Protein AF-0000000075744222 (afdb_homodimer)

Radius of gyration: 25.76 Å; Cα contacts (8 Å, |Δi|>4): 1006; chains: 2; bounding box: 39×102×55 Å

Secondary structure (DSSP, 8-state):
-----------HHHHHHHTSHHHHHHHHHHHHHHH-S---SEEEES-TT-HHHHHHHHHH-----EEEES-HHHHHHHHHTT-EEEE-BTTB-SS-TT-EEEEEEES-GGGSS-HHHHHHHHHHHEEEEEEEEEEEE-TTSHHHHHHHHHHHHSSS-SHHHHHHS-SSPPPHHHHTT-----HHHHHHHHHHTTPEEEEEEEE--S-GGGGGGS----EE-SSS-SEEEEEEE--/-----------HHHHHHHTSHHHHHHHHHHHHHHH-S---SEEEES-TT-HHHHHHHHHH-----EEEES-HHHHHHHHHTT-EEEE-BTTB-SS-TT-EEEEEEES-GGGSS-HHHHHHHHHHHEEEEEEEEEEEE-TTSHHHHHHHHHHHHSSS-SHHHHHHS-SSPPPHHHHTT-----HHHHHHHHHHTTPEEEEEEEE--S-GGGGGGS----EE-SSS-SEEEEEEE--

Sequence (470 aa):
MNNMNPTFQASKYDSWFLSNVNILESEVLLIKHMLEPNPGKVLSIGCGSGLFEYILRTRYGLIIQDCVEPSEDMAKVAEYRGLNVRIGSAEELPFNDGVFDTVLLNGVLDYVNDDAKAIKEAYRVLKPGGHVVVADVIAEGAYGILYKLAEVLGDWSNPYISRIKPPNPYPIEYVKQAKWHTVDELMNLVKGAGFIIVKTMQTLTRHPKYSNNEVEYPIDGYDKGDYVAIKGWKPMNNMNPTFQASKYDSWFLSNVNILESEVLLIKHMLEPNPGKVLSIGCGSGLFEYILRTRYGLIIQDCVEPSEDMAKVAEYRGLNVRIGSAEELPFNDGVFDTVLLNGVLDYVNDDAKAIKEAYRVLKPGGHVVVADVIAEGAYGILYKLAEVLGDWSNPYISRIKPPNPYPIEYVKQAKWHTVDELMNLVKGAGFIIVKTMQTLTRHPKYSNNEVEYPIDGYDKGDYVAIKGWKP

Organism: Caldivirga maquilingensis (strain ATCC 700844 / DSM 13496 / JCM 10307 / IC-167) (NCBI:txid397948)

Nearest PDB structures (foldseek):
  1vlm-assembly2_B  TM=9.609E-01  e=2.488E-22  Thermotoga maritima MSB8
  1vlm-assembly1_A  TM=9.462E-01  e=1.037E-22  Thermotoga maritima MSB8
  2gs9-assembly1_B  TM=7.649E-01  e=1.379E-13  Thermus thermophilus HB8
  8x8j-assembly1_A  TM=5.837E-01  e=2.834E-10  Acinetobacter baumannii
  8x8i-assembly1_A  TM=5.993E-01  e=1.870E-08  Acinetobacter baumannii

Solvent-accessible surface area (backbone atoms only — not comparable to full-atom values): 24052 Å² total; per-residue (Å²): 134,89,79,78,73,78,82,75,71,63,48,74,62,52,50,48,36,68,72,26,51,25,43,45,48,16,53,48,45,37,52,49,60,73,42,54,92,72,44,64,50,31,35,30,37,46,44,49,52,25,60,66,49,39,46,36,31,75,75,65,68,44,71,54,47,38,30,31,22,65,49,68,72,31,34,53,47,14,38,74,61,64,33,50,65,42,79,32,48,61,60,54,60,96,63,60,72,45,72,24,36,21,37,35,32,61,66,31,64,40,67,51,93,48,50,62,47,22,46,35,38,51,51,47,28,30,23,77,70,13,36,38,38,42,29,36,60,22,28,46,20,42,53,32,36,45,42,51,39,28,53,76,68,68,42,74,72,48,74,70,48,57,75,31,52,33,94,71,61,76,60,62,74,59,50,68,59,43,70,44,48,38,66,67,55,51,50,47,42,46,45,70,50,60,30,45,79,76,48,49,31,15,24,54,46,35,23,54,52,47,29,55,76,50,69,40,76,53,42,82,40,64,54,42,23,23,37,32,35,40,33,27,35,31,113,136,89,80,77,75,78,82,76,70,63,48,74,63,52,50,48,37,70,72,27,52,25,43,45,49,16,55,47,45,38,53,50,60,72,41,53,93,74,43,66,51,32,35,31,38,45,45,49,52,25,60,67,49,39,47,35,31,75,75,67,68,44,72,53,48,38,29,32,23,66,48,66,72,31,32,54,46,14,38,73,61,64,34,50,64,42,80,32,48,61,61,55,60,94,64,59,71,45,73,23,37,22,37,36,30,61,66,31,66,39,68,51,93,47,50,61,47,22,46,35,38,50,50,46,29,30,23,78,70,12,35,39,39,42,29,36,58,22,28,45,21,40,55,32,36,44,42,51,40,28,52,77,69,68,43,73,72,48,73,68,47,58,75,32,51,32,93,70,61,77,61,62,73,59,51,69,59,44,70,46,47,38,68,66,56,51,50,48,41,47,43,70,49,60,29,45,78,76,48,50,30,15,24,54,45,38,22,54,53,46,31,54,77,49,69,40,75,53,43,83,41,64,53,44,23,22,36,32,36,41,31,26,34,32,114

InterPro domains:
  IPR013216 Methyltransferase type 11 [PF08241] (43-134)
  IPR029063 S-adenosyl-L-methionine-dependent methyltransferase superfamily [G3DSA:3.40.50.150] (8-234)
  IPR029063 S-adenosyl-L-methionine-dependent methyltransferase superfamily [SSF53335] (29-209)
  IPR050508 Methyltransferase Superfamily [PTHR42912] (25-207)

Foldseek 3Di:
DPPDDPPCPPDLVNVLCVVQVQLLQQLLLVVLVQCPDDQFAEEEEACFLVVSQLCCCPPPNHHHAEYEHQDPSSQVNNVVSRHDYDHDHLLDDPAAFAQGQEYEYAAHLQQHPDSLSSLLSVLRNHHAFHKYKYKHFACPALLNVLLVVQVVVVHCPPPVSVVQAAPRHRDNVVSNRTPHHHPVRVVCSNVVSAWDWDFKKADQLDHNNCSSVHHDRIDGDDDRHRMMMIMTHHD/DPPDDPPPPPDLVNVLCVVQVQLLQQLLLVVLVQCPDDQFAEEEEACFLVVSQLCCCPVPNHHHAEYEHQDPSSQVNNVVSRHDYDHDHLLDDPAAFAQGQEYEYAAHLQQHPDSLSSLLSVLRNHHAFHKYKYKHFACPALLNVLLVVCVVVVHCPPPVSVVQAAPRHRDNVVSNRTPHHHPVRVVCSNVVSPWDWDFKKADQLDHNNCSSVHHDRIDGDDDRHRMMMIMTHHD

pLDDT: mean 94.53, std 12.6, range [26.33, 98.94]

Structure (mmCIF, N/CA/C/O backbone):
data_AF-0000000075744222-model_v1
#
loop_
_entity.id
_entity.type
_entity.pdbx_description
1 polymer 'Methyltransferase type 11'
#
loop_
_atom_site.group_PDB
_atom_site.id
_atom_site.type_symbol
_atom_site.label_atom_id
_atom_site.label_alt_id
_atom_site.label_comp_id
_atom_site.label_asym_id
_atom_site.label_entity_id
_atom_site.label_seq_id
_atom_site.pdbx_PDB_ins_code
_atom_site.Cartn_x
_atom_site.Cartn_y
_atom_site.Cartn_z
_atom_site.occupancy
_atom_site.B_iso_or_equiv
_atom_site.auth_seq_id
_atom_site.auth_comp_id
_atom_site.auth_asym_id
_atom_site.auth_atom_id
_atom_site.pdbx_PDB_model_num
ATOM 1 N N . MET A 1 1 ? 1.15 -51.812 15.211 1 26.33 1 MET A N 1
ATOM 2 C CA . MET A 1 1 ? 2.438 -51.219 14.852 1 26.33 1 MET A CA 1
ATOM 3 C C . MET A 1 1 ? 2.318 -49.688 14.68 1 26.33 1 MET A C 1
ATOM 5 O O . MET A 1 1 ? 1.527 -49.219 13.867 1 26.33 1 MET A O 1
ATOM 9 N N . ASN A 1 2 ? 2.381 -48.781 15.617 1 27.05 2 ASN A N 1
ATOM 10 C CA . ASN A 1 2 ? 2.086 -47.406 16.031 1 27.05 2 ASN A CA 1
ATOM 11 C C . ASN A 1 2 ? 2.879 -46.406 15.203 1 27.05 2 ASN A C 1
ATOM 13 O O . ASN A 1 2 ? 3.91 -45.906 15.648 1 27.05 2 ASN A O 1
ATOM 17 N N . ASN A 1 3 ? 3.5 -46.781 13.945 1 29.48 3 ASN A N 1
ATOM 18 C CA . ASN A 1 3 ? 4.52 -46.281 13.023 1 29.48 3 ASN A CA 1
ATOM 19 C C . ASN A 1 3 ? 4.324 -44.812 12.711 1 29.48 3 ASN A C 1
ATOM 21 O O . ASN A 1 3 ? 3.395 -44.438 11.992 1 29.48 3 ASN A O 1
ATOM 25 N N . MET A 1 4 ? 4.508 -43.906 13.602 1 30.34 4 MET A N 1
ATOM 26 C CA . MET A 1 4 ? 4.449 -42.438 13.766 1 30.34 4 MET A CA 1
ATOM 27 C C . MET A 1 4 ? 4.984 -41.75 12.531 1 30.34 4 MET A C 1
ATOM 29 O O . MET A 1 4 ? 5.949 -42.188 11.914 1 30.34 4 MET A O 1
ATOM 33 N N . ASN A 1 5 ? 4.188 -40.844 11.766 1 34.56 5 ASN A N 1
ATOM 34 C CA . ASN A 1 5 ? 4.016 -39.969 10.617 1 34.56 5 ASN A CA 1
ATOM 35 C C . ASN A 1 5 ? 5.27 -39.156 10.352 1 34.56 5 ASN A C 1
ATOM 37 O O . ASN A 1 5 ? 5.832 -38.562 11.273 1 34.56 5 ASN A O 1
ATOM 41 N N . PRO A 1 6 ? 6.141 -39.312 9.398 1 37.78 6 PRO A N 1
ATOM 42 C CA . PRO A 1 6 ? 7.344 -38.531 9.125 1 37.78 6 PRO A CA 1
ATOM 43 C C . PRO A 1 6 ? 7.211 -37.062 9.594 1 37.78 6 PRO A C 1
ATOM 45 O O . PRO A 1 6 ? 6.098 -36.562 9.688 1 37.78 6 PRO A O 1
ATOM 48 N N . THR A 1 7 ? 7.918 -36.531 10.562 1 39.06 7 THR A N 1
ATOM 49 C CA . THR A 1 7 ? 8.07 -35.188 11.117 1 39.06 7 THR A CA 1
ATOM 50 C C . THR A 1 7 ? 7.953 -34.125 10.016 1 39.06 7 THR A C 1
ATOM 52 O O . THR A 1 7 ? 8.82 -34.062 9.141 1 39.06 7 THR A O 1
ATOM 55 N N . PHE A 1 8 ? 6.852 -33.906 9.383 1 41.59 8 PHE A N 1
ATOM 56 C CA . PHE A 1 8 ? 6.477 -32.781 8.5 1 41.59 8 PHE A CA 1
ATOM 57 C C . PHE A 1 8 ? 7.195 -31.516 8.898 1 41.59 8 PHE A C 1
ATOM 59 O O . PHE A 1 8 ? 6.855 -30.891 9.906 1 41.59 8 PHE A O 1
ATOM 66 N N . GLN A 1 9 ? 8.477 -31.469 8.852 1 46.62 9 GLN A N 1
ATOM 67 C CA . GLN A 1 9 ? 9.102 -30.156 9.039 1 46.62 9 GLN A CA 1
ATOM 68 C C . GLN A 1 9 ? 8.523 -29.141 8.062 1 46.62 9 GLN A C 1
ATOM 70 O O . GLN A 1 9 ? 8.742 -29.234 6.855 1 46.62 9 GLN A O 1
ATOM 75 N N . ALA A 1 10 ? 7.438 -28.547 8.547 1 56.88 10 ALA A N 1
ATOM 76 C CA . ALA A 1 10 ? 6.867 -27.453 7.766 1 56.88 10 ALA A CA 1
ATOM 77 C C . ALA A 1 10 ? 7.965 -26.562 7.18 1 56.88 10 ALA A C 1
ATOM 79 O O . ALA A 1 10 ? 8.875 -26.141 7.898 1 56.88 10 ALA A O 1
ATOM 80 N N . SER A 1 11 ? 8.047 -26.516 5.852 1 75.69 11 SER A N 1
ATOM 81 C CA . SER A 1 11 ? 8.969 -25.578 5.238 1 75.69 11 SER A CA 1
ATOM 82 C C . SER A 1 11 ? 8.828 -24.188 5.848 1 75.69 11 SER A C 1
ATOM 84 O O . SER A 1 11 ? 7.84 -23.906 6.527 1 75.69 11 SER A O 1
ATOM 86 N N . LYS A 1 12 ? 9.867 -23.5 6.055 1 79.12 12 LYS A N 1
ATOM 87 C CA . LYS A 1 12 ? 9.812 -22.094 6.461 1 79.12 12 LYS A CA 1
ATOM 88 C C . LYS A 1 12 ? 8.641 -21.375 5.801 1 79.12 12 LYS A C 1
ATOM 90 O O . LYS A 1 12 ? 8.039 -20.484 6.402 1 79.12 12 LYS A O 1
ATOM 95 N N . TYR A 1 13 ? 8.281 -21.906 4.738 1 82.06 13 TYR A N 1
ATOM 96 C CA . TYR A 1 13 ? 7.164 -21.344 3.992 1 82.06 13 TYR A CA 1
ATOM 97 C C . TYR A 1 13 ? 5.832 -21.672 4.656 1 82.06 13 TYR A C 1
ATOM 99 O O . TYR A 1 13 ? 5.016 -20.781 4.902 1 82.06 13 TYR A O 1
ATOM 107 N N . ASP A 1 14 ? 5.578 -22.828 4.988 1 86.88 14 ASP A N 1
ATOM 108 C CA . ASP A 1 14 ? 4.359 -23.234 5.684 1 86.88 14 ASP A CA 1
ATOM 109 C C . ASP A 1 14 ? 4.246 -22.547 7.039 1 86.88 14 ASP A C 1
ATOM 111 O O . ASP A 1 14 ? 3.17 -22.062 7.41 1 86.88 14 ASP A O 1
ATOM 115 N N . SER A 1 15 ? 5.387 -22.562 7.703 1 86.75 15 SER A N 1
ATOM 116 C CA . SER A 1 15 ? 5.398 -21.953 9.031 1 86.75 15 SER A CA 1
ATOM 117 C C . SER A 1 15 ? 5.023 -20.469 8.969 1 86.75 15 SER A C 1
ATOM 119 O O . SER A 1 15 ? 4.297 -19.969 9.828 1 86.75 15 SER A O 1
ATOM 121 N N . TRP A 1 16 ? 5.516 -19.812 7.93 1 91.19 16 TRP A N 1
ATOM 122 C CA . TRP A 1 16 ? 5.195 -18.406 7.777 1 91.19 16 TRP A CA 1
ATOM 123 C C . TRP A 1 16 ? 3.695 -18.203 7.574 1 91.19 16 TRP A C 1
ATOM 125 O O . TRP A 1 16 ? 3.084 -17.344 8.219 1 91.19 16 TRP A O 1
ATOM 135 N N . PHE A 1 17 ? 3.07 -18.984 6.789 1 91.25 17 PHE A N 1
ATOM 136 C CA . PHE A 1 17 ? 1.643 -18.844 6.523 1 91.25 17 PHE A CA 1
ATOM 137 C C . PHE A 1 17 ? 0.824 -19.203 7.758 1 91.25 17 PHE A C 1
ATOM 139 O O . PHE A 1 17 ? -0.194 -18.578 8.039 1 91.25 17 PHE A O 1
ATOM 146 N N . LEU A 1 18 ? 1.298 -20.188 8.461 1 91 18 LEU A N 1
ATOM 147 C CA . LEU A 1 18 ? 0.56 -20.594 9.648 1 91 18 LEU A CA 1
ATOM 148 C C . LEU A 1 18 ? 0.639 -19.531 10.734 1 91 18 LEU A C 1
ATOM 150 O O . LEU A 1 18 ? -0.234 -19.453 11.602 1 91 18 LEU A O 1
ATOM 154 N N . SER A 1 19 ? 1.693 -18.703 10.656 1 94.69 19 SER A N 1
ATOM 155 C CA . SER A 1 19 ? 1.797 -17.562 11.555 1 94.69 19 SER A CA 1
ATOM 156 C C . SER A 1 19 ? 1.059 -16.344 10.984 1 94.69 19 SER A C 1
ATOM 158 O O . SER A 1 19 ? 0.974 -15.305 11.633 1 94.69 19 SER A O 1
ATOM 160 N N . ASN A 1 20 ? 0.575 -16.469 9.766 1 97.75 20 ASN A N 1
ATOM 161 C CA . ASN A 1 20 ? -0.163 -15.43 9.047 1 97.75 20 ASN A CA 1
ATOM 162 C C . ASN A 1 20 ? -1.434 -15.984 8.414 1 97.75 20 ASN A C 1
ATOM 164 O O . ASN A 1 20 ? -1.654 -15.82 7.211 1 97.75 20 ASN A O 1
ATOM 168 N N . VAL A 1 21 ? -2.342 -16.484 9.219 1 97.88 21 VAL A N 1
ATOM 169 C CA . VAL A 1 21 ? -3.441 -17.328 8.758 1 97.88 21 VAL A CA 1
ATOM 170 C C . VAL A 1 21 ? -4.449 -16.484 7.98 1 97.88 21 VAL A C 1
ATOM 172 O O . VAL A 1 21 ? -5.094 -16.969 7.055 1 97.88 21 VAL A O 1
ATOM 175 N N . ASN A 1 22 ? -4.609 -15.227 8.375 1 98.62 22 ASN A N 1
ATOM 176 C CA . ASN A 1 22 ? -5.547 -14.383 7.645 1 98.62 22 ASN A CA 1
ATOM 177 C C . ASN A 1 22 ? -5.012 -14.008 6.266 1 98.62 22 ASN A C 1
ATOM 179 O O . ASN A 1 22 ? -5.781 -13.852 5.316 1 98.62 22 ASN A O 1
ATOM 183 N N . ILE A 1 23 ? -3.725 -13.859 6.152 1 98.62 23 ILE A N 1
ATOM 184 C CA . ILE A 1 23 ? -3.1 -13.656 4.852 1 98.62 23 ILE A CA 1
ATOM 185 C C . ILE A 1 23 ? -3.283 -14.906 3.99 1 98.62 23 ILE A C 1
ATOM 187 O O . ILE A 1 23 ? -3.688 -14.812 2.828 1 98.62 23 ILE A O 1
ATOM 191 N N . LEU A 1 24 ? -3.004 -16.078 4.594 1 98.38 24 LEU A N 1
ATOM 192 C CA . LEU A 1 24 ? -3.197 -17.344 3.906 1 98.38 24 LEU A CA 1
ATOM 193 C C . LEU A 1 24 ? -4.621 -17.469 3.369 1 98.38 24 LEU A C 1
ATOM 195 O O . LEU A 1 24 ? -4.82 -17.734 2.182 1 98.38 24 LEU A O 1
ATOM 199 N N . GLU A 1 25 ? -5.523 -17.188 4.211 1 98.75 25 GLU A N 1
ATOM 200 C CA . GLU A 1 25 ? -6.922 -17.312 3.82 1 98.75 25 GLU A CA 1
ATOM 201 C C . GLU A 1 25 ? -7.285 -16.312 2.729 1 98.75 25 GLU A C 1
ATOM 203 O O . GLU A 1 25 ? -8.023 -16.641 1.798 1 98.75 25 GLU A O 1
ATOM 208 N N . SER A 1 26 ? -6.828 -15.109 2.836 1 98.94 26 SER A N 1
ATOM 209 C CA . SER A 1 26 ? -7.09 -14.094 1.821 1 98.94 26 SER A CA 1
ATOM 210 C C . SER A 1 26 ? -6.578 -14.531 0.453 1 98.94 26 SER A C 1
ATOM 212 O O . SER A 1 26 ? -7.27 -14.375 -0.555 1 98.94 26 SER A O 1
ATOM 214 N N . GLU A 1 27 ? -5.383 -15.055 0.427 1 98.88 27 GLU A N 1
ATOM 215 C CA . GLU A 1 27 ? -4.801 -15.516 -0.833 1 98.88 27 GLU A CA 1
ATOM 216 C C . GLU A 1 27 ? -5.531 -16.75 -1.361 1 98.88 27 GLU A C 1
ATOM 218 O O . GLU A 1 27 ? -5.727 -16.891 -2.57 1 98.88 27 GLU A O 1
ATOM 223 N N . VAL A 1 28 ? -5.941 -17.641 -0.467 1 98.88 28 VAL A N 1
ATOM 224 C CA . VAL A 1 28 ? -6.711 -18.812 -0.864 1 98.88 28 VAL A CA 1
ATOM 225 C C . VAL A 1 28 ? -8.023 -18.375 -1.509 1 98.88 28 VAL A C 1
ATOM 227 O O . VAL A 1 28 ? -8.422 -18.906 -2.549 1 98.88 28 VAL A O 1
ATOM 230 N N . LEU A 1 29 ? -8.656 -17.391 -0.919 1 98.94 29 LEU A N 1
ATOM 231 C CA . LEU A 1 29 ? -9.93 -16.906 -1.436 1 98.94 29 LEU A CA 1
ATOM 232 C C . LEU A 1 29 ? -9.75 -16.281 -2.816 1 98.94 29 LEU A C 1
ATOM 234 O O . LEU A 1 29 ? -10.641 -16.375 -3.664 1 98.94 29 LEU A O 1
ATOM 238 N N . LEU A 1 30 ? -8.641 -15.664 -3.018 1 98.94 30 LEU A N 1
ATOM 239 C CA . LEU A 1 30 ? -8.352 -15.109 -4.336 1 98.94 30 LEU A CA 1
ATOM 240 C C . LEU A 1 30 ? -8.234 -16.219 -5.375 1 98.94 30 LEU A C 1
ATOM 242 O O . LEU A 1 30 ? -8.859 -16.141 -6.441 1 98.94 30 LEU A O 1
ATOM 246 N N . ILE A 1 31 ? -7.465 -17.25 -5.055 1 98.94 31 ILE A N 1
ATOM 247 C CA . ILE A 1 31 ? -7.27 -18.359 -5.98 1 98.94 31 ILE A CA 1
ATOM 248 C C . ILE A 1 31 ? -8.594 -19.078 -6.215 1 98.94 31 ILE A C 1
ATOM 250 O O . ILE A 1 31 ? -8.938 -19.406 -7.352 1 98.94 31 ILE A O 1
ATOM 254 N N . LYS A 1 32 ? -9.328 -19.266 -5.137 1 98.88 32 LYS A N 1
ATOM 255 C CA . LYS A 1 32 ? -10.648 -19.891 -5.246 1 98.88 32 LYS A CA 1
ATOM 256 C C . LYS A 1 32 ? -11.523 -19.141 -6.242 1 98.88 32 LYS A C 1
ATOM 258 O O . LYS A 1 32 ? -12.133 -19.75 -7.121 1 98.88 32 LYS A O 1
ATOM 263 N N . HIS A 1 33 ? -11.539 -17.844 -6.074 1 98.81 33 HIS A N 1
ATOM 264 C CA . HIS A 1 33 ? -12.375 -17 -6.922 1 98.81 33 HIS A CA 1
ATOM 265 C C . HIS A 1 33 ? -11.969 -17.125 -8.383 1 98.81 33 HIS A C 1
ATOM 267 O O . HIS A 1 33 ? -12.828 -17.141 -9.273 1 98.81 33 HIS A O 1
ATOM 273 N N . MET A 1 34 ? -10.719 -17.266 -8.656 1 98.81 34 MET A N 1
ATOM 274 C CA . MET A 1 34 ? -10.188 -17.281 -10.016 1 98.81 34 MET A CA 1
ATOM 275 C C . MET A 1 34 ? -10.398 -18.656 -10.664 1 98.81 34 MET A C 1
ATOM 277 O O . MET A 1 34 ? -10.352 -18.781 -11.891 1 98.81 34 MET A O 1
ATOM 281 N N . LEU A 1 35 ? -10.617 -19.672 -9.859 1 98.5 35 LEU A N 1
ATOM 282 C CA . LEU A 1 35 ? -10.758 -21.031 -10.375 1 98.5 35 LEU A CA 1
ATOM 283 C C . LEU A 1 35 ? -12.234 -21.406 -10.516 1 98.5 35 LEU A C 1
ATOM 285 O O . LEU A 1 35 ? -12.578 -22.312 -11.281 1 98.5 35 LEU A O 1
ATOM 289 N N . GLU A 1 36 ? -13.094 -20.75 -9.812 1 95.19 36 GLU A N 1
ATOM 290 C CA . GLU A 1 36 ? -14.523 -21.047 -9.859 1 95.19 36 GLU A CA 1
ATOM 291 C C . GLU A 1 36 ? -15.156 -20.516 -11.141 1 95.19 36 GLU A C 1
ATOM 293 O O . GLU A 1 36 ? -14.641 -19.594 -11.766 1 95.19 36 GLU A O 1
ATOM 298 N N . PRO A 1 37 ? -16.219 -21.156 -11.516 1 91.75 37 PRO A N 1
ATOM 299 C CA . PRO A 1 37 ? -16.984 -22.172 -10.805 1 91.75 37 PRO A CA 1
ATOM 300 C C . PRO A 1 37 ? -16.469 -23.594 -11.062 1 91.75 37 PRO A C 1
ATOM 302 O O . PRO A 1 37 ? -16.672 -24.484 -10.234 1 91.75 37 PRO A O 1
ATOM 305 N N . ASN A 1 38 ? -15.898 -23.859 -12.258 1 90.25 38 ASN A N 1
ATOM 306 C CA . ASN A 1 38 ? -15.398 -25.188 -12.609 1 90.25 38 ASN A CA 1
ATOM 307 C C . ASN A 1 38 ? -14.094 -25.094 -13.398 1 90.25 38 ASN A C 1
ATOM 309 O O . ASN A 1 38 ? -14.117 -24.906 -14.617 1 90.25 38 ASN A O 1
ATOM 313 N N . PRO A 1 39 ? -13.016 -25.422 -12.719 1 95.38 39 PRO A N 1
ATOM 314 C CA . PRO A 1 39 ? -11.727 -25.281 -13.406 1 95.38 39 PRO A CA 1
ATOM 315 C C . PRO A 1 39 ? -11.367 -26.516 -14.242 1 95.38 39 PRO A C 1
ATOM 317 O O . PRO A 1 39 ? -10.391 -26.484 -14.984 1 95.38 39 PRO A O 1
ATOM 320 N N . GLY A 1 40 ? -12.188 -27.562 -14.18 1 97.69 40 GLY A N 1
ATOM 321 C CA . GLY A 1 40 ? -11.836 -28.781 -14.898 1 97.69 40 GLY A CA 1
ATOM 322 C C . GLY A 1 40 ? -10.578 -29.453 -14.375 1 97.69 40 GLY A C 1
ATOM 323 O O . GLY A 1 40 ? -10.367 -29.516 -13.156 1 97.69 40 GLY A O 1
ATOM 324 N N . LYS A 1 41 ? -9.828 -30.031 -15.312 1 98.56 41 LYS A N 1
ATOM 325 C CA . LYS A 1 41 ? -8.555 -30.641 -14.945 1 98.56 41 LYS A CA 1
ATOM 326 C C . LYS A 1 41 ? -7.48 -29.578 -14.734 1 98.56 41 LYS A C 1
ATOM 328 O O . LYS A 1 41 ? -7.082 -28.906 -15.688 1 98.56 41 LYS A O 1
ATOM 333 N N . VAL A 1 42 ? -7 -29.453 -13.531 1 98.81 42 VAL A N 1
ATOM 334 C CA . VAL A 1 42 ? -6.109 -28.344 -13.172 1 98.81 42 VAL A CA 1
ATOM 335 C C . VAL A 1 42 ? -4.695 -28.891 -12.938 1 98.81 42 VAL A C 1
ATOM 337 O O . VAL A 1 42 ? -4.52 -29.938 -12.312 1 98.81 42 VAL A O 1
ATOM 340 N N . LEU A 1 43 ? -3.721 -28.172 -13.453 1 98.88 43 LEU A N 1
ATOM 341 C CA . LEU A 1 43 ? -2.314 -28.375 -13.117 1 98.88 43 LEU A CA 1
ATOM 342 C C . LEU A 1 43 ? -1.802 -27.219 -12.258 1 98.88 43 LEU A C 1
ATOM 344 O O . LEU A 1 43 ? -1.946 -26.047 -12.625 1 98.88 43 LEU A O 1
ATOM 348 N N . SER A 1 44 ? -1.292 -27.547 -11.117 1 98.88 44 SER A N 1
ATOM 349 C CA . SER A 1 44 ? -0.575 -26.578 -10.305 1 98.88 44 SER A CA 1
ATOM 350 C C . SER A 1 44 ? 0.925 -26.625 -10.57 1 98.88 44 SER A C 1
ATOM 352 O O . SER A 1 44 ? 1.574 -27.641 -10.305 1 98.88 44 SER A O 1
ATOM 354 N N . ILE A 1 45 ? 1.432 -25.547 -11.117 1 98.81 45 ILE A N 1
ATOM 355 C CA . ILE A 1 45 ? 2.869 -25.438 -11.344 1 98.81 45 ILE A CA 1
ATOM 356 C C . ILE A 1 45 ? 3.547 -24.812 -10.125 1 98.81 45 ILE A C 1
ATOM 358 O O . ILE A 1 45 ? 3.221 -23.688 -9.742 1 98.81 45 ILE A O 1
ATOM 362 N N . GLY A 1 46 ? 4.492 -25.5 -9.586 1 97.94 46 GLY A N 1
ATOM 363 C CA . GLY A 1 46 ? 5.156 -25.016 -8.391 1 97.94 46 GLY A CA 1
ATOM 364 C C . GLY A 1 46 ? 4.266 -25.047 -7.16 1 97.94 46 GLY A C 1
ATOM 365 O O . GLY A 1 46 ? 4.102 -24.031 -6.477 1 97.94 46 GLY A O 1
ATOM 366 N N . CYS A 1 47 ? 3.791 -26.219 -6.809 1 97 47 CYS A N 1
ATOM 367 C CA . CYS A 1 47 ? 2.805 -26.312 -5.738 1 97 47 CYS A CA 1
ATOM 368 C C . CYS A 1 47 ? 3.471 -26.25 -4.371 1 97 47 CYS A C 1
ATOM 370 O O . CYS A 1 47 ? 2.793 -26.094 -3.354 1 97 47 CYS A O 1
ATOM 372 N N . GLY A 1 48 ? 4.852 -26.328 -4.34 1 95.44 48 GLY A N 1
ATOM 373 C CA . GLY A 1 48 ? 5.516 -26.391 -3.049 1 95.44 48 GLY A CA 1
ATOM 374 C C . GLY A 1 48 ? 5.035 -27.531 -2.186 1 95.44 48 GLY A C 1
ATOM 375 O O . GLY A 1 48 ? 4.996 -28.688 -2.637 1 95.44 48 GLY A O 1
ATOM 376 N N . SER A 1 49 ? 4.68 -27.219 -0.918 1 95.25 49 SER A N 1
ATOM 377 C CA . SER A 1 49 ? 4.199 -28.234 0.009 1 95.25 49 SER A CA 1
ATOM 378 C C . SER A 1 49 ? 2.754 -28.625 -0.292 1 95.25 49 SER A C 1
ATOM 380 O O . SER A 1 49 ? 2.201 -29.531 0.34 1 95.25 49 SER A O 1
ATOM 382 N N . GLY A 1 50 ? 2.084 -27.953 -1.197 1 97.06 50 GLY A N 1
ATOM 383 C CA . GLY A 1 50 ? 0.701 -28.234 -1.542 1 97.06 50 GLY A CA 1
ATOM 384 C C . GLY A 1 50 ? -0.294 -27.641 -0.56 1 97.06 50 GLY A C 1
ATOM 385 O O . GLY A 1 50 ? -1.455 -28.062 -0.522 1 97.06 50 GLY A O 1
ATOM 386 N N . LEU A 1 51 ? 0.126 -26.703 0.248 1 96.69 51 LEU A N 1
ATOM 387 C CA . LEU A 1 51 ? -0.717 -26.141 1.301 1 96.69 51 LEU A CA 1
ATOM 388 C C . LEU A 1 51 ? -1.972 -25.516 0.712 1 96.69 51 LEU A C 1
ATOM 390 O O . LEU A 1 51 ? -3.08 -25.75 1.195 1 96.69 51 LEU A O 1
ATOM 394 N N . PHE A 1 52 ? -1.802 -24.703 -0.331 1 98.12 52 PHE A N 1
ATOM 395 C CA . PHE A 1 52 ? -2.941 -24.031 -0.944 1 98.12 52 PHE A CA 1
ATOM 396 C C . PHE A 1 52 ? -3.908 -25.047 -1.545 1 98.12 52 PHE A C 1
ATOM 398 O O . PHE A 1 52 ? -5.121 -24.969 -1.335 1 98.12 52 PHE A O 1
ATOM 405 N N . GLU A 1 53 ? -3.354 -26.031 -2.234 1 98.19 53 GLU A N 1
ATOM 406 C CA . GLU A 1 53 ? -4.18 -27.047 -2.863 1 98.19 53 GLU A CA 1
ATOM 407 C C . GLU A 1 53 ? -4.941 -27.859 -1.819 1 98.19 53 GLU A C 1
ATOM 409 O O . GLU A 1 53 ? -6.105 -28.219 -2.027 1 98.19 53 GLU A O 1
ATOM 414 N N . TYR A 1 54 ? -4.242 -28.141 -0.766 1 97.69 54 TYR A N 1
ATOM 415 C CA . TYR A 1 54 ? -4.859 -28.875 0.337 1 97.69 54 TYR A CA 1
ATOM 416 C C . TYR A 1 54 ? -6.047 -28.094 0.904 1 97.69 54 TYR A C 1
ATOM 418 O O . TYR A 1 54 ? -7.117 -28.672 1.122 1 97.69 54 TYR A O 1
ATOM 426 N N . ILE A 1 55 ? -5.914 -26.828 1.131 1 98.06 55 ILE A N 1
ATOM 427 C CA . ILE A 1 55 ? -6.961 -25.984 1.698 1 98.06 55 ILE A CA 1
ATOM 428 C C . ILE A 1 55 ? -8.117 -25.859 0.707 1 98.06 55 ILE A C 1
ATOM 430 O O . ILE A 1 55 ? -9.281 -25.984 1.085 1 98.06 55 ILE A O 1
ATOM 434 N N . LEU A 1 56 ? -7.828 -25.625 -0.544 1 98.56 56 LEU A N 1
ATOM 435 C CA . LEU A 1 56 ? -8.859 -25.5 -1.571 1 98.56 56 LEU A CA 1
ATOM 436 C C . LEU A 1 56 ? -9.719 -26.766 -1.629 1 98.56 56 LEU A C 1
ATOM 438 O O . LEU A 1 56 ? -10.945 -26.688 -1.743 1 98.56 56 LEU A O 1
ATOM 442 N N . ARG A 1 57 ? -9.086 -27.891 -1.507 1 98 57 ARG A N 1
ATOM 443 C CA . ARG A 1 57 ? -9.797 -29.172 -1.555 1 98 57 ARG A CA 1
ATOM 444 C C . ARG A 1 57 ? -10.641 -29.375 -0.303 1 98 57 ARG A C 1
ATOM 446 O O . ARG A 1 57 ? -11.844 -29.625 -0.395 1 98 57 ARG A O 1
ATOM 453 N N . THR A 1 58 ? -10.07 -29.203 0.831 1 97.94 58 THR A N 1
ATOM 454 C CA . THR A 1 58 ? -10.688 -29.625 2.082 1 97.94 58 THR A CA 1
ATOM 455 C C . THR A 1 58 ? -11.719 -28.609 2.545 1 97.94 58 THR A C 1
ATOM 457 O O . THR A 1 58 ? -12.75 -28.969 3.113 1 97.94 58 THR A O 1
ATOM 460 N N . ARG A 1 59 ? -11.484 -27.328 2.256 1 97.75 59 ARG A N 1
ATOM 461 C CA . ARG A 1 59 ? -12.383 -26.297 2.787 1 97.75 59 ARG A CA 1
ATOM 462 C C . ARG A 1 59 ? -13.406 -25.875 1.739 1 97.75 59 ARG A C 1
ATOM 464 O O . ARG A 1 59 ? -14.508 -25.438 2.082 1 97.75 59 ARG A O 1
ATOM 471 N N . TYR A 1 60 ? -13.016 -26.047 0.472 1 97.56 60 TYR A N 1
ATOM 472 C CA . TYR A 1 60 ? -13.883 -25.422 -0.521 1 97.56 60 TYR A CA 1
ATOM 473 C C . TYR A 1 60 ? -14.281 -26.422 -1.599 1 97.56 60 TYR A C 1
ATOM 475 O O . TYR A 1 60 ? -15.023 -26.078 -2.523 1 97.56 60 TYR A O 1
ATOM 483 N N . GLY A 1 61 ? -13.766 -27.609 -1.58 1 97.06 61 GLY A N 1
ATOM 484 C CA . GLY A 1 61 ? -14.148 -28.672 -2.508 1 97.06 61 GLY A CA 1
ATOM 485 C C . GLY A 1 61 ? -13.57 -28.484 -3.895 1 97.06 61 GLY A C 1
ATOM 486 O O . GLY A 1 61 ? -14.023 -29.109 -4.855 1 97.06 61 GLY A O 1
ATOM 487 N N . LEU A 1 62 ? -12.625 -27.578 -4.047 1 97.81 62 LEU A N 1
ATOM 488 C CA . LEU A 1 62 ? -11.945 -27.359 -5.316 1 97.81 62 LEU A CA 1
ATOM 489 C C . LEU A 1 62 ? -10.75 -28.281 -5.457 1 97.81 62 LEU A C 1
ATOM 491 O O . LEU A 1 62 ? -9.766 -28.172 -4.715 1 97.81 62 LEU A O 1
ATOM 495 N N . ILE A 1 63 ? -10.766 -29.125 -6.488 1 96.5 63 ILE A N 1
ATOM 496 C CA . ILE A 1 63 ? -9.805 -30.219 -6.566 1 96.5 63 ILE A CA 1
ATOM 497 C C . ILE A 1 63 ? -8.711 -29.891 -7.578 1 96.5 63 ILE A C 1
ATOM 499 O O . ILE A 1 63 ? -9.008 -29.625 -8.75 1 96.5 63 ILE A O 1
ATOM 503 N N . ILE A 1 64 ? -7.574 -29.812 -7.141 1 97.75 64 ILE A N 1
ATOM 504 C CA . ILE A 1 64 ? -6.352 -29.766 -7.941 1 97.75 64 ILE A CA 1
ATOM 505 C C . ILE A 1 64 ? -5.531 -31.031 -7.703 1 97.75 64 ILE A C 1
ATOM 507 O O . ILE A 1 64 ? -5.039 -31.266 -6.598 1 97.75 64 ILE A O 1
ATOM 511 N N . GLN A 1 65 ? -5.34 -31.844 -8.688 1 96.19 65 GLN A N 1
ATOM 512 C CA . GLN A 1 65 ? -4.742 -33.156 -8.477 1 96.19 65 GLN A CA 1
ATOM 513 C C . GLN A 1 65 ? -3.283 -33.156 -8.93 1 96.19 65 GLN A C 1
ATOM 515 O O . GLN A 1 65 ? -2.424 -33.719 -8.25 1 96.19 65 GLN A O 1
ATOM 520 N N . ASP A 1 66 ? -3 -32.531 -10.078 1 98.62 66 ASP A N 1
ATOM 521 C CA . ASP A 1 66 ? -1.68 -32.656 -10.688 1 98.62 66 ASP A CA 1
ATOM 522 C C . ASP A 1 66 ? -0.807 -31.453 -10.328 1 98.62 66 ASP A C 1
ATOM 524 O O . ASP A 1 66 ? -1.289 -30.312 -10.289 1 98.62 66 ASP A O 1
ATOM 528 N N . CYS A 1 67 ? 0.409 -31.75 -10.125 1 98.5 67 CYS A N 1
ATOM 529 C CA . CYS A 1 67 ? 1.361 -30.703 -9.75 1 98.5 67 CYS A CA 1
ATOM 530 C C . CYS A 1 67 ? 2.744 -31 -10.312 1 98.5 67 CYS A C 1
ATOM 532 O O . CYS A 1 67 ? 3.123 -32.156 -10.461 1 98.5 67 CYS A O 1
ATOM 534 N N . VAL A 1 68 ? 3.445 -29.969 -10.664 1 98.62 68 VAL A N 1
ATOM 535 C CA . VAL A 1 68 ? 4.875 -30.047 -10.945 1 98.62 68 VAL A CA 1
ATOM 536 C C . VAL A 1 68 ? 5.648 -29.234 -9.922 1 98.62 68 VAL A C 1
ATOM 538 O O . VAL A 1 68 ? 5.301 -28.078 -9.641 1 98.62 68 VAL A O 1
ATOM 541 N N . GLU A 1 69 ? 6.66 -29.797 -9.328 1 97.75 69 GLU A N 1
ATOM 542 C CA . GLU A 1 69 ? 7.473 -29.203 -8.273 1 97.75 69 GLU A CA 1
ATOM 543 C C . GLU A 1 69 ? 8.914 -29.688 -8.352 1 97.75 69 GLU A C 1
ATOM 545 O O . GLU A 1 69 ? 9.164 -30.891 -8.445 1 97.75 69 GLU A O 1
ATOM 550 N N . PRO A 1 70 ? 9.859 -28.719 -8.352 1 96.31 70 PRO A N 1
ATOM 551 C CA . PRO A 1 70 ? 11.25 -29.125 -8.531 1 96.31 70 PRO A CA 1
ATOM 552 C C . PRO A 1 70 ? 11.867 -29.688 -7.25 1 96.31 70 PRO A C 1
ATOM 554 O O . PRO A 1 70 ? 12.812 -30.484 -7.312 1 96.31 70 PRO A O 1
ATOM 557 N N . SER A 1 71 ? 11.445 -29.266 -6.102 1 94.06 71 SER A N 1
ATOM 558 C CA . SER A 1 71 ? 12.008 -29.719 -4.832 1 94.06 71 SER A CA 1
ATOM 559 C C . SER A 1 71 ? 11.453 -31.078 -4.434 1 94.06 71 SER A C 1
ATOM 561 O O . SER A 1 71 ? 10.25 -31.219 -4.168 1 94.06 71 SER A O 1
ATOM 563 N N . GLU A 1 72 ? 12.281 -32.062 -4.254 1 95.19 72 GLU A N 1
ATOM 564 C CA . GLU A 1 72 ? 11.859 -33.375 -3.855 1 95.19 72 GLU A CA 1
ATOM 565 C C . GLU A 1 72 ? 11.242 -33.375 -2.459 1 95.19 72 GLU A C 1
ATOM 567 O O . GLU A 1 72 ? 10.266 -34.094 -2.203 1 95.19 72 GLU A O 1
ATOM 572 N N . ASP A 1 73 ? 11.867 -32.594 -1.64 1 93.44 73 ASP A N 1
ATOM 573 C CA . ASP A 1 73 ? 11.367 -32.5 -0.27 1 93.44 73 ASP A CA 1
ATOM 574 C C . ASP A 1 73 ? 9.961 -31.922 -0.23 1 93.44 73 ASP A C 1
ATOM 576 O O . ASP A 1 73 ? 9.086 -32.438 0.47 1 93.44 73 ASP A O 1
ATOM 580 N N . MET A 1 74 ? 9.719 -30.922 -0.955 1 94.25 74 MET A N 1
ATOM 581 C CA . MET A 1 74 ? 8.391 -30.312 -1.005 1 94.25 74 MET A CA 1
ATOM 582 C C . MET A 1 74 ? 7.391 -31.234 -1.686 1 94.25 74 MET A C 1
ATOM 584 O O . MET A 1 74 ? 6.238 -31.328 -1.262 1 94.25 74 MET A O 1
ATOM 588 N N . ALA A 1 75 ? 7.855 -31.875 -2.695 1 96 75 ALA A N 1
ATOM 589 C CA . ALA A 1 75 ? 7.008 -32.812 -3.426 1 96 75 ALA A CA 1
ATOM 590 C C . ALA A 1 75 ? 6.473 -33.906 -2.502 1 96 75 ALA A C 1
ATOM 592 O O . ALA A 1 75 ? 5.305 -34.281 -2.592 1 96 75 ALA A O 1
ATOM 593 N N . LYS A 1 76 ? 7.312 -34.406 -1.657 1 95.69 76 LYS A N 1
ATOM 594 C CA . LYS A 1 76 ? 6.91 -35.438 -0.723 1 95.69 76 LYS A CA 1
ATOM 595 C C . LYS A 1 76 ? 5.785 -34.969 0.189 1 95.69 76 LYS A C 1
ATOM 597 O O . LYS A 1 76 ? 4.82 -35.688 0.433 1 95.69 76 LYS A O 1
ATOM 602 N N . VAL A 1 77 ? 5.941 -33.781 0.648 1 94.88 77 VAL A N 1
ATOM 603 C CA . VAL A 1 77 ? 4.922 -33.188 1.514 1 94.88 77 VAL A CA 1
ATOM 604 C C . VAL A 1 77 ? 3.617 -33.031 0.736 1 94.88 77 VAL A C 1
ATOM 606 O O . VAL A 1 77 ? 2.539 -33.344 1.245 1 94.88 77 VAL A O 1
ATOM 609 N N . ALA A 1 78 ? 3.697 -32.531 -0.476 1 96.81 78 ALA A N 1
ATOM 610 C CA . ALA A 1 78 ? 2.523 -32.344 -1.318 1 96.81 78 ALA A CA 1
ATOM 611 C C . ALA A 1 78 ? 1.812 -33.656 -1.602 1 96.81 78 ALA A C 1
ATOM 613 O O . ALA A 1 78 ? 0.581 -33.719 -1.623 1 96.81 78 ALA A O 1
ATOM 614 N N . GLU A 1 79 ? 2.527 -34.688 -1.813 1 97.31 79 GLU A N 1
ATOM 615 C CA . GLU A 1 79 ? 1.947 -36 -2.043 1 97.31 79 GLU A CA 1
ATOM 616 C C . GLU A 1 79 ? 1.205 -36.5 -0.806 1 97.31 79 GLU A C 1
ATOM 618 O O . GLU A 1 79 ? 0.133 -37.125 -0.918 1 97.31 79 GLU A O 1
ATOM 623 N N . TYR A 1 80 ? 1.806 -36.219 0.28 1 94.94 80 TYR A N 1
ATOM 624 C CA . TYR A 1 80 ? 1.141 -36.594 1.528 1 94.94 80 TYR A CA 1
ATOM 625 C C . TYR A 1 80 ? -0.19 -35.844 1.665 1 94.94 80 TYR A C 1
ATOM 627 O O . TYR A 1 80 ? -1.141 -36.375 2.242 1 94.94 80 TYR A O 1
ATOM 635 N N . ARG A 1 81 ? -0.242 -34.719 1.013 1 95.25 81 ARG A N 1
ATOM 636 C CA . ARG A 1 81 ? -1.465 -33.906 1.074 1 95.25 81 ARG A CA 1
ATOM 637 C C . ARG A 1 81 ? -2.439 -34.344 -0.024 1 95.25 81 ARG A C 1
ATOM 639 O O . ARG A 1 81 ? -3.486 -33.719 -0.197 1 95.25 81 ARG A O 1
ATOM 646 N N . GLY A 1 82 ? -2.037 -35.281 -0.812 1 96 82 GLY A N 1
ATOM 647 C CA . GLY A 1 82 ? -2.998 -35.875 -1.734 1 96 82 GLY A CA 1
ATOM 648 C C . GLY A 1 82 ? -2.77 -35.469 -3.176 1 96 82 GLY A C 1
ATOM 649 O O . GLY A 1 82 ? -3.588 -35.75 -4.051 1 96 82 GLY A O 1
ATOM 650 N N . LEU A 1 83 ? -1.674 -34.781 -3.48 1 97.81 83 LEU A N 1
ATOM 651 C CA . LEU A 1 83 ? -1.403 -34.375 -4.852 1 97.81 83 LEU A CA 1
ATOM 652 C C . LEU A 1 83 ? -0.611 -35.438 -5.598 1 97.81 83 LEU A C 1
ATOM 654 O O . LEU A 1 83 ? 0.155 -36.188 -4.988 1 97.81 83 LEU A O 1
ATOM 658 N N . ASN A 1 84 ? -0.875 -35.531 -6.879 1 98.5 84 ASN A N 1
ATOM 659 C CA . ASN A 1 84 ? 0.012 -36.219 -7.801 1 98.5 84 ASN A CA 1
ATOM 660 C C . ASN A 1 84 ? 1.136 -35.312 -8.297 1 98.5 84 ASN A C 1
ATOM 662 O O . ASN A 1 84 ? 0.926 -34.5 -9.188 1 98.5 84 ASN A O 1
ATOM 666 N N . VAL A 1 85 ? 2.348 -35.531 -7.766 1 98.38 85 VAL A N 1
ATOM 667 C CA . VAL A 1 85 ? 3.414 -34.594 -8.039 1 98.38 85 VAL A CA 1
ATOM 668 C C . VAL A 1 85 ? 4.422 -35.188 -9.016 1 98.38 85 VAL A C 1
ATOM 670 O O . VAL A 1 85 ? 4.867 -36.344 -8.82 1 98.38 85 VAL A O 1
ATOM 673 N N . ARG A 1 86 ? 4.703 -34.562 -10.031 1 98.44 86 ARG A N 1
ATOM 674 C CA . ARG A 1 86 ? 5.84 -34.844 -10.898 1 98.44 86 ARG A CA 1
ATOM 675 C C . ARG A 1 86 ? 6.996 -33.875 -10.633 1 98.44 86 ARG A C 1
ATOM 677 O O . ARG A 1 86 ? 6.793 -32.688 -10.547 1 98.44 86 ARG A O 1
ATOM 684 N N . ILE A 1 87 ? 8.117 -34.438 -10.5 1 97.94 87 ILE A N 1
ATOM 685 C CA . ILE A 1 87 ? 9.305 -33.625 -10.289 1 97.94 87 ILE A CA 1
ATOM 686 C C . ILE A 1 87 ? 9.688 -32.938 -11.594 1 97.94 87 ILE A C 1
ATOM 688 O O . ILE A 1 87 ? 9.812 -33.562 -12.641 1 97.94 87 ILE A O 1
ATOM 692 N N . GLY A 1 88 ? 9.797 -31.594 -11.547 1 97.5 88 GLY A N 1
ATOM 693 C CA . GLY A 1 88 ? 10.172 -30.844 -12.734 1 97.5 88 GLY A CA 1
ATOM 694 C C . GLY A 1 88 ? 10.109 -29.328 -12.531 1 97.5 88 GLY A C 1
ATOM 695 O O . GLY A 1 88 ? 9.711 -28.859 -11.461 1 97.5 88 GLY A O 1
ATOM 696 N N . SER A 1 89 ? 10.633 -28.641 -13.555 1 97.38 89 SER A N 1
ATOM 697 C CA . SER A 1 89 ? 10.625 -27.188 -13.523 1 97.38 89 SER A CA 1
ATOM 698 C C . SER A 1 89 ? 9.453 -26.609 -14.32 1 97.38 89 SER A C 1
ATOM 700 O O . SER A 1 89 ? 8.883 -27.297 -15.164 1 97.38 89 SER A O 1
ATOM 702 N N . ALA A 1 90 ? 9.133 -25.391 -13.961 1 98.31 90 ALA A N 1
ATOM 703 C CA . ALA A 1 90 ? 8.062 -24.688 -14.664 1 98.31 90 ALA A CA 1
ATOM 704 C C . ALA A 1 90 ? 8.406 -24.484 -16.141 1 98.31 90 ALA A C 1
ATOM 706 O O . ALA A 1 90 ? 7.52 -24.344 -16.969 1 98.31 90 ALA A O 1
ATOM 707 N N . GLU A 1 91 ? 9.656 -24.547 -16.469 1 98.44 91 GLU A N 1
ATOM 708 C CA . GLU A 1 91 ? 10.172 -24.203 -17.781 1 98.44 91 GLU A CA 1
ATOM 709 C C . GLU A 1 91 ? 10.188 -25.422 -18.703 1 98.44 91 GLU A C 1
ATOM 711 O O . GLU A 1 91 ? 10.422 -25.297 -19.906 1 98.44 91 GLU A O 1
ATOM 716 N N . GLU A 1 92 ? 10.016 -26.531 -18.109 1 97.94 92 GLU A N 1
ATOM 717 C CA . GLU A 1 92 ? 9.977 -27.797 -18.859 1 97.94 92 GLU A CA 1
ATOM 718 C C . GLU A 1 92 ? 9.008 -28.781 -18.203 1 97.94 92 GLU A C 1
ATOM 720 O O . GLU A 1 92 ? 9.43 -29.688 -17.5 1 97.94 92 GLU A O 1
ATOM 725 N N . LEU A 1 93 ? 7.789 -28.703 -18.609 1 98.56 93 LEU A N 1
ATOM 726 C CA . LEU A 1 93 ? 6.75 -29.484 -17.969 1 98.56 93 LEU A CA 1
ATOM 727 C C . LEU A 1 93 ? 6.684 -30.891 -18.547 1 98.56 93 LEU A C 1
ATOM 729 O O . LEU A 1 93 ? 6.664 -31.062 -19.781 1 98.56 93 LEU A O 1
ATOM 733 N N . PRO A 1 94 ? 6.605 -31.875 -17.734 1 98.31 94 PRO A N 1
ATOM 734 C CA . PRO A 1 94 ? 6.566 -33.281 -18.188 1 98.31 94 PRO A CA 1
ATOM 735 C C . PRO A 1 94 ? 5.16 -33.719 -18.562 1 98.31 94 PRO A C 1
ATOM 737 O O . PRO A 1 94 ? 4.727 -34.812 -18.125 1 98.31 94 PRO A O 1
ATOM 740 N N . PHE A 1 95 ? 4.484 -33 -19.359 1 98.5 95 PHE A N 1
ATOM 741 C CA . PHE A 1 95 ? 3.141 -33.312 -19.844 1 98.5 95 PHE A CA 1
ATOM 742 C C . PHE A 1 95 ? 3.033 -33.031 -21.328 1 98.5 95 PHE A C 1
ATOM 744 O O . PHE A 1 95 ? 3.777 -32.219 -21.875 1 98.5 95 PHE A O 1
ATOM 751 N N . ASN A 1 96 ? 2.135 -33.75 -21.984 1 98.44 96 ASN A N 1
ATOM 752 C CA . ASN A 1 96 ? 1.847 -33.5 -23.391 1 98.44 96 ASN A CA 1
ATOM 753 C C . ASN A 1 96 ? 1.091 -32.188 -23.594 1 98.44 96 ASN A C 1
ATOM 755 O O . ASN A 1 96 ? 0.587 -31.594 -22.641 1 98.44 96 ASN A O 1
ATOM 759 N N . ASP A 1 97 ? 1.037 -31.812 -24.859 1 98.69 97 ASP A N 1
ATOM 760 C CA . ASP A 1 97 ? 0.295 -30.609 -25.219 1 98.69 97 ASP A CA 1
ATOM 761 C C . ASP A 1 97 ? -1.198 -30.781 -24.953 1 98.69 97 ASP A C 1
ATOM 763 O O . ASP A 1 97 ? -1.752 -31.859 -25.188 1 98.69 97 ASP A O 1
ATOM 767 N N . GLY A 1 98 ? -1.81 -29.766 -24.453 1 98.62 98 GLY A N 1
ATOM 768 C CA . GLY A 1 98 ? -3.262 -29.688 -24.438 1 98.62 98 GLY A CA 1
ATOM 769 C C . GLY A 1 98 ? -3.895 -30.703 -23.5 1 98.62 98 GLY A C 1
ATOM 770 O O . GLY A 1 98 ? -4.902 -31.328 -23.844 1 98.62 98 GLY A O 1
ATOM 771 N N . VAL A 1 99 ? -3.385 -30.891 -22.328 1 98.56 99 VAL A N 1
ATOM 772 C CA . VAL A 1 99 ? -3.852 -31.922 -21.391 1 98.56 99 VAL A CA 1
ATOM 773 C C . VAL A 1 99 ? -4.805 -31.297 -20.375 1 98.56 99 VAL A C 1
ATOM 775 O O . VAL A 1 99 ? -5.773 -31.938 -19.953 1 98.56 99 VAL A O 1
ATOM 778 N N . PHE A 1 100 ? -4.602 -30.031 -20.031 1 98.81 100 PHE A N 1
ATOM 779 C CA . PHE A 1 100 ? -5.281 -29.453 -18.859 1 98.81 100 PHE A CA 1
ATOM 780 C C . PHE A 1 100 ? -6.289 -28.391 -19.297 1 98.81 100 PHE A C 1
ATOM 782 O O . PHE A 1 100 ? -6.129 -27.766 -20.344 1 98.81 100 PHE A O 1
ATOM 789 N N . ASP A 1 101 ? -7.324 -28.203 -18.453 1 98.88 101 ASP A N 1
ATOM 790 C CA . ASP A 1 101 ? -8.305 -27.141 -18.656 1 98.88 101 ASP A CA 1
ATOM 791 C C . ASP A 1 101 ? -7.844 -25.828 -18 1 98.88 101 ASP A C 1
ATOM 793 O O . ASP A 1 101 ? -8.195 -24.75 -18.469 1 98.88 101 ASP A O 1
ATOM 797 N N . THR A 1 102 ? -7.137 -25.984 -16.953 1 98.88 102 THR A N 1
ATOM 798 C CA . THR A 1 102 ? -6.633 -24.844 -16.203 1 98.88 102 THR A CA 1
ATOM 799 C C . THR A 1 102 ? -5.215 -25.109 -15.703 1 98.88 102 THR A C 1
ATOM 801 O O . THR A 1 102 ? -4.895 -26.219 -15.289 1 98.88 102 THR A O 1
ATOM 804 N N . VAL A 1 103 ? -4.375 -24.094 -15.742 1 98.94 103 VAL A N 1
ATOM 805 C CA . VAL A 1 103 ? -3.041 -24.125 -15.148 1 98.94 103 VAL A CA 1
ATOM 806 C C . VAL A 1 103 ? -2.906 -23 -14.125 1 98.94 103 VAL A C 1
ATOM 808 O O . VAL A 1 103 ? -3.303 -21.859 -14.383 1 98.94 103 VAL A O 1
ATOM 811 N N . LEU A 1 104 ? -2.43 -23.328 -12.977 1 98.94 104 LEU A N 1
ATOM 812 C CA . LEU A 1 104 ? -2.254 -22.391 -11.875 1 98.94 104 LEU A CA 1
ATOM 813 C C . LEU A 1 104 ? -0.776 -22.188 -11.57 1 98.94 104 LEU A C 1
ATOM 815 O O . LEU A 1 104 ? -0.034 -23.156 -11.391 1 98.94 104 LEU A O 1
ATOM 819 N N . LEU A 1 105 ? -0.327 -20.969 -11.586 1 98.88 105 LEU A N 1
ATOM 820 C CA . LEU A 1 105 ? 0.95 -20.547 -11.031 1 98.88 105 LEU A CA 1
ATOM 821 C C . LEU A 1 105 ? 0.735 -19.594 -9.859 1 98.88 105 LEU A C 1
ATOM 823 O O . LEU A 1 105 ? 0.457 -18.406 -10.062 1 98.88 105 LEU A O 1
ATOM 827 N N . ASN A 1 106 ? 0.83 -20.094 -8.68 1 98.62 106 ASN A N 1
ATOM 828 C CA . ASN A 1 106 ? 0.617 -19.328 -7.457 1 98.62 106 ASN A CA 1
ATOM 829 C C . ASN A 1 106 ? 1.931 -19.062 -6.73 1 98.62 106 ASN A C 1
ATOM 831 O O . ASN A 1 106 ? 2.432 -19.922 -6.004 1 98.62 106 ASN A O 1
ATOM 835 N N . GLY A 1 107 ? 2.42 -17.844 -6.898 1 97.44 107 GLY A N 1
ATOM 836 C CA . GLY A 1 107 ? 3.676 -17.484 -6.25 1 97.44 107 GLY A CA 1
ATOM 837 C C . GLY A 1 107 ? 4.875 -18.203 -6.848 1 97.44 107 GLY A C 1
ATOM 838 O O . GLY A 1 107 ? 5.77 -18.641 -6.121 1 97.44 107 GLY A O 1
ATOM 839 N N . VAL A 1 108 ? 4.945 -18.312 -8.133 1 97.56 108 VAL A N 1
ATOM 840 C CA . VAL A 1 108 ? 5.941 -19.172 -8.758 1 97.56 108 VAL A CA 1
ATOM 841 C C . VAL A 1 108 ? 6.879 -18.344 -9.625 1 97.56 108 VAL A C 1
ATOM 843 O O . VAL A 1 108 ? 8.102 -18.5 -9.562 1 97.56 108 VAL A O 1
ATOM 846 N N . LEU A 1 109 ? 6.367 -17.422 -10.398 1 97.75 109 LEU A N 1
ATOM 847 C CA . LEU A 1 109 ? 7.102 -16.797 -11.492 1 97.75 109 LEU A CA 1
ATOM 848 C C . LEU A 1 109 ? 8.273 -15.969 -10.961 1 97.75 109 LEU A C 1
ATOM 850 O O . LEU A 1 109 ? 9.273 -15.789 -11.656 1 97.75 109 LEU A O 1
ATOM 854 N N . ASP A 1 110 ? 8.188 -15.508 -9.758 1 96 110 ASP A N 1
ATOM 855 C CA . ASP A 1 110 ? 9.266 -14.711 -9.172 1 96 110 ASP A CA 1
ATOM 856 C C . ASP A 1 110 ? 10.469 -15.594 -8.812 1 96 110 ASP A C 1
ATOM 858 O O . ASP A 1 110 ? 11.562 -15.086 -8.562 1 96 110 ASP A O 1
ATOM 862 N N . TYR A 1 111 ? 10.328 -16.906 -8.906 1 95.31 111 TYR A N 1
ATOM 863 C CA . TYR A 1 111 ? 11.359 -17.812 -8.383 1 95.31 111 TYR A CA 1
ATOM 864 C C . TYR A 1 111 ? 11.898 -18.703 -9.484 1 95.31 111 TYR A C 1
ATOM 866 O O . TYR A 1 111 ? 12.695 -19.609 -9.219 1 95.31 111 TYR A O 1
ATOM 874 N N . VAL A 1 112 ? 11.5 -18.516 -10.68 1 96.62 112 VAL A N 1
ATOM 875 C CA . VAL A 1 112 ? 11.969 -19.359 -11.773 1 96.62 112 VAL A CA 1
ATOM 876 C C . VAL A 1 112 ? 13.102 -18.656 -12.508 1 96.62 112 VAL A C 1
ATOM 878 O O . VAL A 1 112 ? 13.273 -17.438 -12.406 1 96.62 112 VAL A O 1
ATOM 881 N N . ASN A 1 113 ? 13.836 -19.406 -13.281 1 95.38 113 ASN A N 1
ATOM 882 C CA . ASN A 1 113 ? 14.969 -18.875 -14.031 1 95.38 113 ASN A CA 1
ATOM 883 C C . ASN A 1 113 ? 14.516 -18.125 -15.281 1 95.38 113 ASN A C 1
ATOM 885 O O . ASN A 1 113 ? 15.07 -17.078 -15.617 1 95.38 113 ASN A O 1
ATOM 889 N N . ASP A 1 114 ? 13.555 -18.672 -15.93 1 98 114 ASP A N 1
ATOM 890 C CA . ASP A 1 114 ? 13.023 -18.109 -17.172 1 98 114 ASP A CA 1
ATOM 891 C C . ASP A 1 114 ? 11.5 -18.031 -17.125 1 98 114 ASP A C 1
ATOM 893 O O . ASP A 1 114 ? 10.812 -18.984 -17.516 1 98 114 ASP A O 1
ATOM 897 N N . ASP A 1 115 ? 10.992 -16.859 -16.719 1 98.12 115 ASP A N 1
ATOM 898 C CA . ASP A 1 115 ? 9.562 -16.703 -16.5 1 98.12 115 ASP A CA 1
ATOM 899 C C . ASP A 1 115 ? 8.797 -16.719 -17.828 1 98.12 115 ASP A C 1
ATOM 901 O O . ASP A 1 115 ? 7.672 -17.219 -17.891 1 98.12 115 ASP A O 1
ATOM 905 N N . ALA A 1 116 ? 9.391 -16.266 -18.906 1 98.56 116 ALA A N 1
ATOM 906 C CA . ALA A 1 116 ? 8.758 -16.312 -20.219 1 98.56 116 ALA A CA 1
ATOM 907 C C . ALA A 1 116 ? 8.57 -17.766 -20.688 1 98.56 116 ALA A C 1
ATOM 909 O O . ALA A 1 116 ? 7.5 -18.141 -21.156 1 98.56 116 ALA A O 1
ATOM 910 N N . LYS A 1 117 ? 9.594 -18.547 -20.5 1 98.75 117 LYS A N 1
ATOM 911 C CA . LYS A 1 117 ? 9.5 -19.953 -20.875 1 98.75 117 LYS A CA 1
ATOM 912 C C . LYS A 1 117 ? 8.477 -20.688 -20.016 1 98.75 117 LYS A C 1
ATOM 914 O O . LYS A 1 117 ? 7.766 -21.562 -20.5 1 98.75 117 LYS A O 1
ATOM 919 N N . ALA A 1 118 ? 8.453 -20.344 -18.75 1 98.81 118 ALA A N 1
ATOM 920 C CA . ALA A 1 118 ? 7.496 -20.984 -17.844 1 98.81 118 ALA A CA 1
ATOM 921 C C . ALA A 1 118 ? 6.062 -20.75 -18.312 1 98.81 118 ALA A C 1
ATOM 923 O O . ALA A 1 118 ? 5.266 -21.703 -18.344 1 98.81 118 ALA A O 1
ATOM 924 N N . ILE A 1 119 ? 5.715 -19.547 -18.672 1 98.88 119 ILE A N 1
ATOM 925 C CA . ILE A 1 119 ? 4.348 -19.25 -19.078 1 98.88 119 ILE A CA 1
ATOM 926 C C . ILE A 1 119 ? 4.066 -19.891 -20.453 1 98.88 119 ILE A C 1
ATOM 928 O O . ILE A 1 119 ? 2.947 -20.328 -20.719 1 98.88 119 ILE A O 1
ATOM 932 N N . LYS A 1 120 ? 5.07 -19.984 -21.312 1 98.81 120 LYS A N 1
ATOM 933 C CA . LYS A 1 120 ? 4.902 -20.656 -22.594 1 98.81 120 LYS A CA 1
ATOM 934 C C . LYS A 1 120 ? 4.617 -22.141 -22.406 1 98.81 120 LYS A C 1
ATOM 936 O O . LYS A 1 120 ? 3.822 -22.734 -23.141 1 98.81 120 LYS A O 1
ATOM 941 N N . GLU A 1 121 ? 5.332 -22.734 -21.453 1 98.94 121 GLU A N 1
ATOM 942 C CA . GLU A 1 121 ? 5.047 -24.125 -21.109 1 98.94 121 GLU A CA 1
ATOM 943 C C . GLU A 1 121 ? 3.621 -24.281 -20.594 1 98.94 121 GLU A C 1
ATOM 945 O O . GLU A 1 121 ? 2.939 -25.25 -20.938 1 98.94 121 GLU A O 1
ATOM 950 N N . ALA A 1 122 ? 3.17 -23.359 -19.766 1 98.94 122 ALA A N 1
ATOM 951 C CA . ALA A 1 122 ? 1.782 -23.375 -19.312 1 98.94 122 ALA A CA 1
ATOM 952 C C . ALA A 1 122 ? 0.814 -23.344 -20.484 1 98.94 122 ALA A C 1
ATOM 954 O O . ALA A 1 122 ? -0.173 -24.078 -20.516 1 98.94 122 ALA A O 1
ATOM 955 N N . TYR A 1 123 ? 1.087 -22.5 -21.438 1 98.94 123 TYR A N 1
ATOM 956 C CA . TYR A 1 123 ? 0.277 -22.406 -22.641 1 98.94 123 TYR A CA 1
ATOM 957 C C . TYR A 1 123 ? 0.249 -23.719 -23.391 1 98.94 123 TYR A C 1
ATOM 959 O O . TYR A 1 123 ? -0.81 -24.172 -23.844 1 98.94 123 TYR A O 1
ATOM 967 N N . ARG A 1 124 ? 1.438 -24.344 -23.547 1 98.88 124 ARG A N 1
ATOM 968 C CA . ARG A 1 124 ? 1.577 -25.578 -24.312 1 98.88 124 ARG A CA 1
ATOM 969 C C . ARG A 1 124 ? 0.708 -26.688 -23.719 1 98.88 124 ARG A C 1
ATOM 971 O O . ARG A 1 124 ? -0.012 -27.375 -24.453 1 98.88 124 ARG A O 1
ATOM 978 N N . VAL A 1 125 ? 0.673 -26.859 -22.422 1 98.88 125 VAL A N 1
ATOM 979 C CA . VAL A 1 125 ? 0.02 -28 -21.797 1 98.88 125 VAL A CA 1
ATOM 980 C C . VAL A 1 125 ? -1.477 -27.734 -21.672 1 98.88 125 VAL A C 1
ATOM 982 O O . VAL A 1 125 ? -2.254 -28.641 -21.375 1 98.88 125 VAL A O 1
ATOM 985 N N . LEU A 1 126 ? -1.908 -26.484 -21.844 1 98.81 126 LEU A N 1
ATOM 986 C CA . LEU A 1 126 ? -3.312 -26.094 -21.75 1 98.81 126 LEU A CA 1
ATOM 987 C C . LEU A 1 126 ? -4.062 -26.453 -23.031 1 98.81 126 LEU A C 1
ATOM 989 O O . LEU A 1 126 ? -3.535 -26.281 -24.125 1 98.81 126 LEU A O 1
ATOM 993 N N . LYS A 1 127 ? -5.324 -26.938 -22.891 1 98.81 127 LYS A N 1
ATOM 994 C CA . LYS A 1 127 ? -6.223 -27.094 -24.031 1 98.81 127 LYS A CA 1
ATOM 995 C C . LYS A 1 127 ? -6.598 -25.75 -24.641 1 98.81 127 LYS A C 1
ATOM 997 O O . LYS A 1 127 ? -6.664 -24.734 -23.922 1 98.81 127 LYS A O 1
ATOM 1002 N N . PRO A 1 128 ? -6.887 -25.812 -25.969 1 98.44 128 PRO A N 1
ATOM 1003 C CA . PRO A 1 128 ? -7.57 -24.609 -26.484 1 98.44 128 PRO A CA 1
ATOM 1004 C C . PRO A 1 128 ? -8.844 -24.281 -25.703 1 98.44 128 PRO A C 1
ATOM 1006 O O . PRO A 1 128 ? -9.602 -25.188 -25.359 1 98.44 128 PRO A O 1
ATOM 1009 N N . GLY A 1 129 ? -9 -23.062 -25.359 1 98.5 129 GLY A N 1
ATOM 1010 C CA . GLY A 1 129 ? -10.148 -22.656 -24.562 1 98.5 129 GLY A CA 1
ATOM 1011 C C . GLY A 1 129 ? -9.883 -22.703 -23.062 1 98.5 129 GLY A C 1
ATOM 1012 O O . GLY A 1 129 ? -10.711 -22.266 -22.266 1 98.5 129 GLY A O 1
ATOM 1013 N N . GLY A 1 130 ? -8.688 -23.203 -22.719 1 98.69 130 GLY A N 1
ATOM 1014 C CA . GLY A 1 130 ? -8.336 -23.297 -21.312 1 98.69 130 GLY A CA 1
ATOM 1015 C C . GLY A 1 130 ? -7.871 -21.984 -20.719 1 98.69 130 GLY A C 1
ATOM 1016 O O . GLY A 1 130 ? -7.797 -20.969 -21.422 1 98.69 130 GLY A O 1
ATOM 1017 N N . HIS A 1 131 ? -7.609 -22 -19.406 1 98.88 131 HIS A N 1
ATOM 1018 C CA . HIS A 1 131 ? -7.25 -20.781 -18.703 1 98.88 131 HIS A CA 1
ATOM 1019 C C . HIS A 1 131 ? -5.969 -20.969 -17.891 1 98.88 131 HIS A C 1
ATOM 1021 O O . HIS A 1 131 ? -5.723 -22.047 -17.359 1 98.88 131 HIS A O 1
ATOM 1027 N N . VAL A 1 132 ? -5.207 -19.922 -17.859 1 98.94 132 VAL A N 1
ATOM 1028 C CA . VAL A 1 132 ? -4.105 -19.844 -16.906 1 98.94 132 VAL A CA 1
ATOM 1029 C C . VAL A 1 132 ? -4.453 -18.828 -15.805 1 98.94 132 VAL A C 1
ATOM 1031 O O . VAL A 1 132 ? -5.082 -17.812 -16.062 1 98.94 132 VAL A O 1
ATOM 1034 N N . VAL A 1 133 ? -4.145 -19.125 -14.57 1 98.94 133 VAL A N 1
ATOM 1035 C CA . VAL A 1 133 ? -4.223 -18.203 -13.438 1 98.94 133 VAL A CA 1
ATOM 1036 C C . VAL A 1 133 ? -2.828 -18 -12.844 1 98.94 133 VAL A C 1
ATOM 1038 O O . VAL A 1 133 ? -2.191 -18.938 -12.383 1 98.94 133 VAL A O 1
ATOM 1041 N N . VAL A 1 134 ? -2.371 -16.781 -12.938 1 98.94 134 VAL A N 1
ATOM 1042 C CA . VAL A 1 134 ? -1.086 -16.391 -12.375 1 98.94 134 VAL A CA 1
ATOM 1043 C C . VAL A 1 134 ? -1.309 -15.438 -11.195 1 98.94 134 VAL A C 1
ATOM 1045 O O . VAL A 1 134 ? -1.971 -14.406 -11.336 1 98.94 134 VAL A O 1
ATOM 1048 N N . ALA A 1 135 ? -0.805 -15.805 -10.07 1 98.88 135 ALA A N 1
ATOM 1049 C CA . ALA A 1 135 ? -0.94 -14.953 -8.891 1 98.88 135 ALA A CA 1
ATOM 1050 C C . ALA A 1 135 ? 0.409 -14.742 -8.211 1 98.88 135 ALA A C 1
ATOM 1052 O O . ALA A 1 135 ? 1.186 -15.688 -8.047 1 98.88 135 ALA A O 1
ATOM 1053 N N . ASP A 1 136 ? 0.708 -13.508 -7.836 1 98.56 136 ASP A N 1
ATOM 1054 C CA . ASP A 1 136 ? 1.988 -13.188 -7.211 1 98.56 136 ASP A CA 1
ATOM 1055 C C . ASP A 1 136 ? 1.894 -11.898 -6.391 1 98.56 136 ASP A C 1
ATOM 1057 O O . ASP A 1 136 ? 0.958 -11.117 -6.559 1 98.56 136 ASP A O 1
ATOM 1061 N N . VAL A 1 137 ? 2.863 -11.758 -5.5 1 98.62 137 VAL A N 1
ATOM 1062 C CA . VAL A 1 137 ? 3.119 -10.461 -4.887 1 98.62 137 VAL A CA 1
ATOM 1063 C C . VAL A 1 137 ? 3.662 -9.492 -5.934 1 98.62 137 VAL A C 1
ATOM 1065 O O . VAL A 1 137 ? 4.535 -9.844 -6.727 1 98.62 137 VAL A O 1
ATOM 1068 N N . ILE A 1 138 ? 3.145 -8.312 -5.953 1 98.69 138 ILE A N 1
ATOM 1069 C CA . ILE A 1 138 ? 3.555 -7.395 -7.008 1 98.69 138 ILE A CA 1
ATOM 1070 C C . ILE A 1 138 ? 4.598 -6.418 -6.465 1 98.69 138 ILE A C 1
ATOM 1072 O O . ILE A 1 138 ? 4.512 -5.992 -5.312 1 98.69 138 ILE A O 1
ATOM 1076 N N . ALA A 1 139 ? 5.516 -6.016 -7.316 1 98.62 139 ALA A N 1
ATOM 1077 C CA . ALA A 1 139 ? 6.676 -5.211 -6.941 1 98.62 139 ALA A CA 1
ATOM 1078 C C . ALA A 1 139 ? 6.254 -3.814 -6.488 1 98.62 139 ALA A C 1
ATOM 1080 O O . ALA A 1 139 ? 6.895 -3.219 -5.617 1 98.62 139 ALA A O 1
ATOM 1081 N N . GLU A 1 140 ? 5.215 -3.283 -7.086 1 98.56 140 GLU A N 1
ATOM 1082 C CA . GLU A 1 140 ? 4.832 -1.895 -6.848 1 98.56 140 GLU A CA 1
ATOM 1083 C C . GLU A 1 140 ? 3.879 -1.781 -5.66 1 98.56 140 GLU A C 1
ATOM 1085 O O . GLU A 1 140 ? 3.494 -0.677 -5.273 1 98.56 140 GLU A O 1
ATOM 1090 N N . GLY A 1 141 ? 3.469 -2.887 -5.066 1 98.62 141 GLY A N 1
ATOM 1091 C CA . GLY A 1 141 ? 2.674 -2.877 -3.85 1 98.62 141 GLY A CA 1
ATOM 1092 C C . GLY A 1 141 ? 3.508 -2.717 -2.594 1 98.62 141 GLY A C 1
ATOM 1093 O O . GLY A 1 141 ? 4.738 -2.766 -2.648 1 98.62 141 GLY A O 1
ATOM 1094 N N . ALA A 1 142 ? 2.875 -2.553 -1.469 1 98.69 142 ALA A N 1
ATOM 1095 C CA . ALA A 1 142 ? 3.549 -2.312 -0.196 1 98.69 142 ALA A CA 1
ATOM 1096 C C . ALA A 1 142 ? 4.438 -3.492 0.188 1 98.69 142 ALA A C 1
ATOM 1098 O O . ALA A 1 142 ? 5.543 -3.305 0.697 1 98.69 142 ALA A O 1
ATOM 1099 N N . TYR A 1 143 ? 3.969 -4.723 -0.038 1 98.69 143 TYR A N 1
ATOM 1100 C CA . TYR A 1 143 ? 4.789 -5.887 0.267 1 98.69 143 TYR A CA 1
ATOM 1101 C C . TYR A 1 143 ? 6.043 -5.914 -0.604 1 98.69 143 TYR A C 1
ATOM 1103 O O . TYR A 1 143 ? 7.148 -6.113 -0.102 1 98.69 143 TYR A O 1
ATOM 1111 N N . GLY A 1 144 ? 5.828 -5.754 -1.942 1 98.38 144 GLY A N 1
ATOM 1112 C CA . GLY A 1 144 ? 6.98 -5.746 -2.826 1 98.38 144 GLY A CA 1
ATOM 1113 C C . GLY A 1 144 ? 8.023 -4.707 -2.441 1 98.38 144 GLY A C 1
ATOM 1114 O O . GLY A 1 144 ? 9.219 -5.008 -2.398 1 98.38 144 GLY A O 1
ATOM 1115 N N . ILE A 1 145 ? 7.602 -3.52 -2.115 1 98.62 145 ILE A N 1
ATOM 1116 C CA . ILE A 1 145 ? 8.508 -2.436 -1.748 1 98.62 145 ILE A CA 1
ATOM 1117 C C . ILE A 1 145 ? 9.195 -2.768 -0.427 1 98.62 145 ILE A C 1
ATOM 1119 O O . ILE A 1 145 ? 10.406 -2.58 -0.289 1 98.62 145 ILE A O 1
ATOM 1123 N N . LEU A 1 146 ? 8.43 -3.223 0.528 1 98.56 146 LEU A N 1
ATOM 1124 C CA . LEU A 1 146 ? 8.977 -3.592 1.83 1 98.56 146 LEU A CA 1
ATOM 1125 C C . LEU A 1 146 ? 10.039 -4.676 1.687 1 98.56 146 LEU A C 1
ATOM 1127 O O . LEU A 1 146 ? 11.078 -4.621 2.346 1 98.56 146 LEU A O 1
ATOM 1131 N N . TYR A 1 147 ? 9.766 -5.695 0.847 1 97.94 147 TYR A N 1
ATOM 1132 C CA . TYR A 1 147 ? 10.719 -6.777 0.626 1 97.94 147 TYR A CA 1
ATOM 1133 C C . TYR A 1 147 ? 12.008 -6.25 0.002 1 97.94 147 TYR A C 1
ATOM 1135 O O . TYR A 1 147 ? 13.102 -6.637 0.411 1 97.94 147 TYR A O 1
ATOM 1143 N N . LYS A 1 148 ? 11.859 -5.383 -0.938 1 97.56 148 LYS A N 1
ATOM 1144 C CA . LYS A 1 148 ? 13.062 -4.805 -1.535 1 97.56 148 LYS A CA 1
ATOM 1145 C C . LYS A 1 148 ? 13.844 -3.98 -0.515 1 97.56 148 LYS A C 1
ATOM 1147 O O . LYS A 1 148 ? 15.07 -4.012 -0.494 1 97.56 148 LYS A O 1
ATOM 1152 N N . LEU A 1 149 ? 13.117 -3.172 0.291 1 97.81 149 LEU A N 1
ATOM 1153 C CA . LEU A 1 149 ? 13.766 -2.404 1.347 1 97.81 149 LEU A CA 1
ATOM 1154 C C . LEU A 1 149 ? 14.539 -3.322 2.289 1 97.81 149 LEU A C 1
ATOM 1156 O O . LEU A 1 149 ? 15.695 -3.051 2.619 1 97.81 149 LEU A O 1
ATOM 1160 N N . ALA A 1 150 ? 13.914 -4.406 2.705 1 97.5 150 ALA A N 1
ATOM 1161 C CA . ALA A 1 150 ? 14.562 -5.367 3.59 1 97.5 150 ALA A CA 1
ATOM 1162 C C . ALA A 1 150 ? 15.797 -5.977 2.928 1 97.5 150 ALA A C 1
ATOM 1164 O O . ALA A 1 150 ? 16.812 -6.18 3.582 1 97.5 150 ALA A O 1
ATOM 1165 N N . GLU A 1 151 ? 15.641 -6.309 1.678 1 96.12 151 GLU A N 1
ATOM 1166 C CA . GLU A 1 151 ? 16.766 -6.852 0.924 1 96.12 151 GLU A CA 1
ATOM 1167 C C . GLU A 1 151 ? 17.953 -5.887 0.928 1 96.12 151 GLU A C 1
ATOM 1169 O O . GLU A 1 151 ? 19.078 -6.285 1.203 1 96.12 151 GLU A O 1
ATOM 1174 N N . VAL A 1 152 ? 17.656 -4.586 0.656 1 95.88 152 VAL A N 1
ATOM 1175 C CA . VAL A 1 152 ? 18.703 -3.566 0.555 1 95.88 152 VAL A CA 1
ATOM 1176 C C . VAL A 1 152 ? 19.344 -3.344 1.923 1 95.88 152 VAL A C 1
ATOM 1178 O O . VAL A 1 152 ? 20.547 -3.117 2.02 1 95.88 152 VAL A O 1
ATOM 1181 N N . LEU A 1 153 ? 18.547 -3.469 2.924 1 95.12 153 LEU A N 1
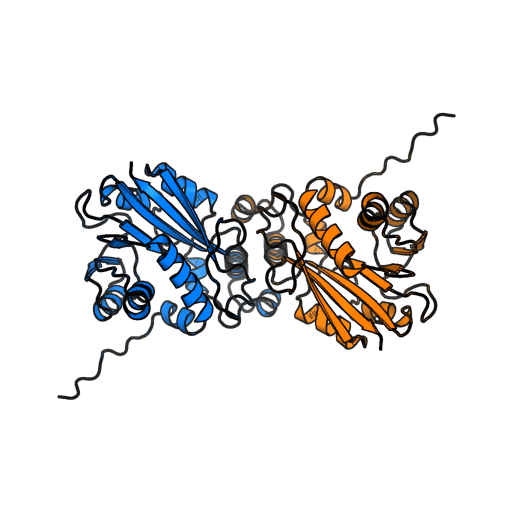ATOM 1182 C CA . LEU A 1 153 ? 19.031 -3.238 4.277 1 95.12 153 LEU A CA 1
ATOM 1183 C C . LEU A 1 153 ? 19.641 -4.512 4.855 1 95.12 153 LEU A C 1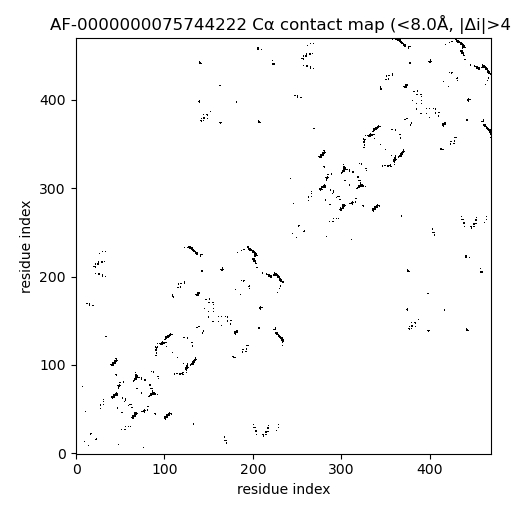
ATOM 1185 O O . LEU A 1 153 ? 20.281 -4.473 5.914 1 95.12 153 LEU A O 1
ATOM 1189 N N . GLY A 1 154 ? 19.406 -5.621 4.23 1 91.06 154 GLY A N 1
ATOM 1190 C CA . GLY A 1 154 ? 20.062 -6.867 4.594 1 91.06 154 GLY A CA 1
ATOM 1191 C C . GLY A 1 154 ? 19.188 -7.785 5.43 1 91.06 154 GLY A C 1
ATOM 1192 O O . GLY A 1 154 ? 19.359 -9.008 5.414 1 91.06 154 GLY A O 1
ATOM 1193 N N . ASP A 1 155 ? 18.344 -7.23 6.281 1 90.06 155 ASP A N 1
ATOM 1194 C CA . ASP A 1 155 ? 17.453 -8.031 7.121 1 90.06 155 ASP A CA 1
ATOM 1195 C C . ASP A 1 155 ? 16.312 -7.176 7.684 1 90.06 155 ASP A C 1
ATOM 1197 O O . ASP A 1 155 ? 16.031 -6.098 7.156 1 90.06 155 ASP A O 1
ATOM 1201 N N . TRP A 1 156 ? 15.617 -7.77 8.672 1 94.94 156 TRP A N 1
ATOM 1202 C CA . TRP A 1 156 ? 14.43 -7.141 9.242 1 94.94 156 TRP A CA 1
ATOM 1203 C C . TRP A 1 156 ? 14.773 -6.383 10.523 1 94.94 156 TRP A C 1
ATOM 1205 O O . TRP A 1 156 ? 13.891 -6.07 11.32 1 94.94 156 TRP A O 1
ATOM 1215 N N . SER A 1 157 ? 15.992 -6.082 10.82 1 93.44 157 SER A N 1
ATOM 1216 C CA . SER A 1 157 ? 16.375 -5.598 12.141 1 93.44 157 SER A CA 1
ATOM 1217 C C . SER A 1 157 ? 16.641 -4.094 12.125 1 93.44 157 SER A C 1
ATOM 1219 O O . SER A 1 157 ? 16.734 -3.465 13.18 1 93.44 157 SER A O 1
ATOM 1221 N N . ASN A 1 158 ? 16.781 -3.545 10.859 1 93.81 158 ASN A N 1
ATOM 1222 C CA . ASN A 1 158 ? 16.953 -2.1 10.781 1 93.81 158 ASN A CA 1
ATOM 1223 C C . ASN A 1 158 ? 15.891 -1.358 11.594 1 93.81 158 ASN A C 1
ATOM 1225 O O . ASN A 1 158 ? 14.727 -1.746 11.586 1 93.81 158 ASN A O 1
ATOM 1229 N N . PRO A 1 159 ? 16.281 -0.253 12.289 1 93.31 159 PRO A N 1
ATOM 1230 C CA . PRO A 1 159 ? 15.336 0.45 13.156 1 93.31 159 PRO A CA 1
ATOM 1231 C C . PRO A 1 159 ? 14.078 0.911 12.422 1 93.31 159 PRO A C 1
ATOM 1233 O O . PRO A 1 159 ? 12.984 0.886 12.977 1 93.31 159 PRO A O 1
ATOM 1236 N N . TYR A 1 160 ? 14.266 1.329 11.195 1 94.12 160 TYR A N 1
ATOM 1237 C CA . TYR A 1 160 ? 13.094 1.777 10.453 1 94.12 160 TYR A CA 1
ATOM 1238 C C . TYR A 1 160 ? 12.156 0.613 10.164 1 94.12 160 TYR A C 1
ATOM 1240 O O . TYR A 1 160 ? 10.953 0.702 10.422 1 94.12 160 TYR A O 1
ATOM 1248 N N . ILE A 1 161 ? 12.648 -0.458 9.617 1 95.44 161 ILE A N 1
ATOM 1249 C CA . ILE A 1 161 ? 11.844 -1.613 9.242 1 95.44 161 ILE A CA 1
ATOM 1250 C C . ILE A 1 161 ? 11.188 -2.209 10.492 1 95.44 161 ILE A C 1
ATOM 1252 O O . ILE A 1 161 ? 10.055 -2.689 10.438 1 95.44 161 ILE A O 1
ATOM 1256 N N . SER A 1 162 ? 11.906 -2.166 11.57 1 95.5 162 SER A N 1
ATOM 1257 C CA . SER A 1 162 ? 11.391 -2.736 12.812 1 95.5 162 SER A CA 1
ATOM 1258 C C . SER A 1 162 ? 10.094 -2.057 13.234 1 95.5 162 SER A C 1
ATOM 1260 O O . SER A 1 162 ? 9.227 -2.684 13.852 1 95.5 162 SER A O 1
ATOM 1262 N N . ARG A 1 163 ? 9.867 -0.781 12.867 1 95.75 163 ARG A N 1
ATOM 1263 C CA . ARG A 1 163 ? 8.688 -0.003 13.234 1 95.75 163 ARG A CA 1
ATOM 1264 C C . ARG A 1 163 ? 7.504 -0.347 12.328 1 95.75 163 ARG A C 1
ATOM 1266 O O . ARG A 1 163 ? 6.348 -0.183 12.727 1 95.75 163 ARG A O 1
ATOM 1273 N N . ILE A 1 164 ? 7.867 -0.899 11.109 1 97.75 164 ILE A N 1
ATOM 1274 C CA . ILE A 1 164 ? 6.781 -0.904 10.141 1 97.75 164 ILE A CA 1
ATOM 1275 C C . ILE A 1 164 ? 6.52 -2.332 9.664 1 97.75 164 ILE A C 1
ATOM 1277 O O . ILE A 1 164 ? 5.504 -2.602 9.023 1 97.75 164 ILE A O 1
ATOM 1281 N N . LYS A 1 165 ? 7.41 -3.27 9.961 1 97.19 165 LYS A N 1
ATOM 1282 C CA . LYS A 1 165 ? 7.289 -4.629 9.445 1 97.19 165 LYS A CA 1
ATOM 1283 C C . LYS A 1 165 ? 6.098 -5.352 10.07 1 97.19 165 LYS A C 1
ATOM 1285 O O . LYS A 1 165 ? 5.656 -4.992 11.164 1 97.19 165 LYS A O 1
ATOM 1290 N N . PRO A 1 166 ? 5.551 -6.375 9.367 1 97.44 166 PRO A N 1
ATOM 1291 C CA . PRO A 1 166 ? 4.551 -7.234 10.008 1 97.44 166 PRO A CA 1
ATOM 1292 C C . PRO A 1 166 ? 5.113 -8.008 11.195 1 97.44 166 PRO A C 1
ATOM 1294 O O . PRO A 1 166 ? 6.32 -8.273 11.25 1 97.44 166 PRO A O 1
ATOM 1297 N N . PRO A 1 167 ? 4.27 -8.43 12.125 1 95.5 167 PRO A N 1
ATOM 1298 C CA . PRO A 1 167 ? 4.723 -9.188 13.289 1 95.5 167 PRO A CA 1
ATOM 1299 C C . PRO A 1 167 ? 5.512 -10.445 12.906 1 95.5 167 PRO A C 1
ATOM 1301 O O . PRO A 1 167 ? 6.484 -10.797 13.586 1 95.5 167 PRO A O 1
ATOM 1304 N N . ASN A 1 168 ? 5.102 -11.141 11.844 1 95.81 168 ASN A N 1
ATOM 1305 C CA . ASN A 1 168 ? 5.77 -12.32 11.305 1 95.81 168 ASN A CA 1
ATOM 1306 C C . ASN A 1 168 ? 6.223 -12.102 9.867 1 95.81 168 ASN A C 1
ATOM 1308 O O . ASN A 1 168 ? 5.559 -12.547 8.93 1 95.81 168 ASN A O 1
ATOM 1312 N N . PRO A 1 169 ? 7.34 -11.492 9.742 1 96.19 169 PRO A N 1
ATOM 1313 C CA . PRO A 1 169 ? 7.754 -11.125 8.391 1 96.19 169 PRO A CA 1
ATOM 1314 C C . PRO A 1 169 ? 8.188 -12.336 7.562 1 96.19 169 PRO A C 1
ATOM 1316 O O . PRO A 1 169 ? 8.594 -13.359 8.117 1 96.19 169 PRO A O 1
ATOM 1319 N N . TYR A 1 170 ? 8.062 -12.18 6.266 1 95 170 TYR A N 1
ATOM 1320 C CA . TYR A 1 170 ? 8.477 -13.188 5.301 1 95 170 TYR A CA 1
ATOM 1321 C C . TYR A 1 170 ? 9.953 -13.516 5.461 1 95 170 TYR A C 1
ATOM 1323 O O . TYR A 1 170 ? 10.773 -12.625 5.691 1 95 170 TYR A O 1
ATOM 1331 N N . PRO A 1 171 ? 10.328 -14.789 5.391 1 92.88 171 PRO A N 1
ATOM 1332 C CA . PRO A 1 171 ? 11.742 -15.141 5.559 1 92.88 171 PRO A CA 1
ATOM 1333 C C . PRO A 1 171 ? 12.648 -14.391 4.586 1 92.88 171 PRO A C 1
ATOM 1335 O O . PRO A 1 171 ? 12.406 -14.406 3.375 1 92.88 171 PRO A O 1
ATOM 1338 N N . ILE A 1 172 ? 13.719 -13.828 5.125 1 93.69 172 ILE A N 1
ATOM 1339 C CA . ILE A 1 172 ? 14.578 -12.93 4.359 1 93.69 172 ILE A CA 1
ATOM 1340 C C . ILE A 1 172 ? 15.25 -13.695 3.225 1 93.69 172 ILE A C 1
ATOM 1342 O O . ILE A 1 172 ? 15.484 -13.141 2.148 1 93.69 172 ILE A O 1
ATOM 1346 N N . GLU A 1 173 ? 15.523 -14.992 3.348 1 91.25 173 GLU A N 1
ATOM 1347 C CA . GLU A 1 173 ? 16.141 -15.812 2.316 1 91.25 173 GLU A CA 1
ATOM 1348 C C . GLU A 1 173 ? 15.266 -15.906 1.073 1 91.25 173 GLU A C 1
ATOM 1350 O O . GLU A 1 173 ? 15.773 -15.961 -0.049 1 91.25 173 GLU A O 1
ATOM 1355 N N . TYR A 1 174 ? 13.961 -15.938 1.302 1 91 174 TYR A N 1
ATOM 1356 C CA . TYR A 1 174 ? 13.031 -16.016 0.182 1 91 174 TYR A CA 1
ATOM 1357 C C . TYR A 1 174 ? 12.859 -14.656 -0.485 1 91 174 TYR A C 1
ATOM 1359 O O . TYR A 1 174 ? 12.68 -14.578 -1.703 1 91 174 TYR A O 1
ATOM 1367 N N . VAL A 1 175 ? 12.93 -13.617 0.328 1 92.94 175 VAL A N 1
ATOM 1368 C CA . VAL A 1 175 ? 12.867 -12.258 -0.194 1 92.94 175 VAL A CA 1
ATOM 1369 C C . VAL A 1 175 ? 14.008 -12.039 -1.192 1 92.94 175 VAL A C 1
ATOM 1371 O O . VAL A 1 175 ? 13.781 -11.555 -2.303 1 92.94 175 VAL A O 1
ATOM 1374 N N . LYS A 1 176 ? 15.148 -12.523 -0.897 1 91.81 176 LYS A N 1
ATOM 1375 C CA . LYS A 1 176 ? 16.359 -12.258 -1.674 1 91.81 176 LYS A CA 1
ATOM 1376 C C . LYS A 1 176 ? 16.359 -13.062 -2.969 1 91.81 176 LYS A C 1
ATOM 1378 O O . LYS A 1 176 ? 17.109 -12.742 -3.9 1 91.81 176 LYS A O 1
ATOM 1383 N N . GLN A 1 177 ? 15.531 -14.062 -3.059 1 90.25 177 GLN A N 1
ATOM 1384 C CA . GLN A 1 177 ? 15.539 -14.961 -4.211 1 90.25 177 GLN A CA 1
ATOM 1385 C C . GLN A 1 177 ? 14.523 -14.516 -5.262 1 90.25 177 GLN A C 1
ATOM 1387 O O . GLN A 1 177 ? 14.578 -14.969 -6.406 1 90.25 177 GLN A O 1
ATOM 1392 N N . ALA A 1 178 ? 13.664 -13.633 -4.875 1 92.62 178 ALA A N 1
ATOM 1393 C CA . ALA A 1 178 ? 12.516 -13.328 -5.73 1 92.62 178 ALA A CA 1
ATOM 1394 C C . ALA A 1 178 ? 12.812 -12.148 -6.648 1 92.62 178 ALA A C 1
ATOM 1396 O O . ALA A 1 178 ? 13.461 -11.18 -6.234 1 92.62 178 ALA A O 1
ATOM 1397 N N . LYS A 1 179 ? 12.273 -12.148 -7.852 1 91.69 179 LYS A N 1
ATOM 1398 C CA . LYS A 1 179 ? 12.375 -11.055 -8.82 1 91.69 179 LYS A CA 1
ATOM 1399 C C . LYS A 1 179 ? 11.375 -9.945 -8.492 1 91.69 179 LYS A C 1
ATOM 1401 O O . LYS A 1 179 ? 11.672 -8.758 -8.688 1 91.69 179 LYS A O 1
ATOM 1406 N N . TRP A 1 180 ? 10.273 -10.219 -8 1 95.5 180 TRP A N 1
ATOM 1407 C CA . TRP A 1 180 ? 9.125 -9.367 -7.734 1 95.5 180 TRP A CA 1
ATOM 1408 C C . TRP A 1 180 ? 8.68 -8.641 -9 1 95.5 180 TRP A C 1
ATOM 1410 O O . TRP A 1 180 ? 9.055 -7.492 -9.234 1 95.5 180 TRP A O 1
ATOM 1420 N N . HIS A 1 181 ? 7.809 -9.219 -9.742 1 98.25 181 HIS A N 1
ATOM 1421 C CA . HIS A 1 181 ? 7.277 -8.648 -10.977 1 98.25 181 HIS A CA 1
ATOM 1422 C C . HIS A 1 181 ? 6.266 -7.543 -10.68 1 98.25 181 HIS A C 1
ATOM 1424 O O . HIS A 1 181 ? 5.527 -7.621 -9.695 1 98.25 181 HIS A O 1
ATOM 1430 N N . THR A 1 182 ? 6.273 -6.555 -11.531 1 98.69 182 THR A N 1
ATOM 1431 C CA . THR A 1 182 ? 5.145 -5.633 -11.555 1 98.69 182 THR A CA 1
ATOM 1432 C C . THR A 1 182 ? 3.941 -6.266 -12.242 1 98.69 182 THR A C 1
ATOM 1434 O O . THR A 1 182 ? 4.078 -7.277 -12.93 1 98.69 182 THR A O 1
ATOM 1437 N N . VAL A 1 183 ? 2.795 -5.664 -12.078 1 98.69 183 VAL A N 1
ATOM 1438 C CA . VAL A 1 183 ? 1.59 -6.121 -12.766 1 98.69 183 VAL A CA 1
ATOM 1439 C C . VAL A 1 183 ? 1.8 -6.059 -14.273 1 98.69 183 VAL A C 1
ATOM 1441 O O . VAL A 1 183 ? 1.449 -6.996 -14.992 1 98.69 183 VAL A O 1
ATOM 1444 N N . ASP A 1 184 ? 2.408 -5 -14.758 1 98.44 184 ASP A N 1
ATOM 1445 C CA . ASP A 1 184 ? 2.67 -4.848 -16.188 1 98.44 184 ASP A CA 1
ATOM 1446 C C . ASP A 1 184 ? 3.553 -5.977 -16.703 1 98.44 184 ASP A C 1
ATOM 1448 O O . ASP A 1 184 ? 3.307 -6.516 -17.781 1 98.44 184 ASP A O 1
ATOM 1452 N N . GLU A 1 185 ? 4.539 -6.273 -15.984 1 98.5 185 GLU A N 1
ATOM 1453 C CA . GLU A 1 185 ? 5.445 -7.344 -16.391 1 98.5 185 GLU A CA 1
ATOM 1454 C C . GLU A 1 185 ? 4.723 -8.688 -16.438 1 98.5 185 GLU A C 1
ATOM 1456 O O . GLU A 1 185 ? 4.91 -9.461 -17.375 1 98.5 185 GLU A O 1
ATOM 1461 N N . LEU A 1 186 ? 3.887 -8.961 -15.453 1 98.75 186 LEU A N 1
ATOM 1462 C CA . LEU A 1 186 ? 3.119 -10.203 -15.445 1 98.75 186 LEU A CA 1
ATOM 1463 C C . LEU A 1 186 ? 2.15 -10.25 -16.625 1 98.75 186 LEU A C 1
ATOM 1465 O O . LEU A 1 186 ? 2.027 -11.281 -17.297 1 98.75 186 LEU A O 1
ATOM 1469 N N . MET A 1 187 ? 1.489 -9.172 -16.844 1 98.81 187 MET A N 1
ATOM 1470 C CA . MET A 1 187 ? 0.542 -9.117 -17.953 1 98.81 187 MET A CA 1
ATOM 1471 C C . MET A 1 187 ? 1.256 -9.305 -19.281 1 98.81 187 MET A C 1
ATOM 1473 O O . MET A 1 187 ? 0.749 -9.992 -20.172 1 98.81 187 MET A O 1
ATOM 1477 N N . ASN A 1 188 ? 2.398 -8.703 -19.422 1 98.75 188 ASN A N 1
ATOM 1478 C CA . ASN A 1 188 ? 3.178 -8.852 -20.656 1 98.75 188 ASN A CA 1
ATOM 1479 C C . ASN A 1 188 ? 3.631 -10.297 -20.859 1 98.75 188 ASN A C 1
ATOM 1481 O O . ASN A 1 188 ? 3.67 -10.781 -21.984 1 98.75 188 ASN A O 1
ATOM 1485 N N . LEU A 1 189 ? 4.016 -10.938 -19.781 1 98.75 189 LEU A N 1
ATOM 1486 C CA . LEU A 1 189 ? 4.379 -12.344 -19.859 1 98.75 189 LEU A CA 1
ATOM 1487 C C . LEU A 1 189 ? 3.201 -13.18 -20.344 1 98.75 189 LEU A C 1
ATOM 1489 O O . LEU A 1 189 ? 3.35 -14.008 -21.25 1 98.75 189 LEU A O 1
ATOM 1493 N N . VAL A 1 190 ? 1.997 -12.969 -19.781 1 98.88 190 VAL A N 1
ATOM 1494 C CA . VAL A 1 190 ? 0.794 -13.727 -20.094 1 98.88 190 VAL A CA 1
ATOM 1495 C C . VAL A 1 190 ? 0.391 -13.477 -21.547 1 98.88 190 VAL A C 1
ATOM 1497 O O . VAL A 1 190 ? 0.175 -14.422 -22.312 1 98.88 190 VAL A O 1
ATOM 1500 N N . LYS A 1 191 ? 0.409 -12.227 -21.953 1 98.88 191 LYS A N 1
ATOM 1501 C CA . LYS A 1 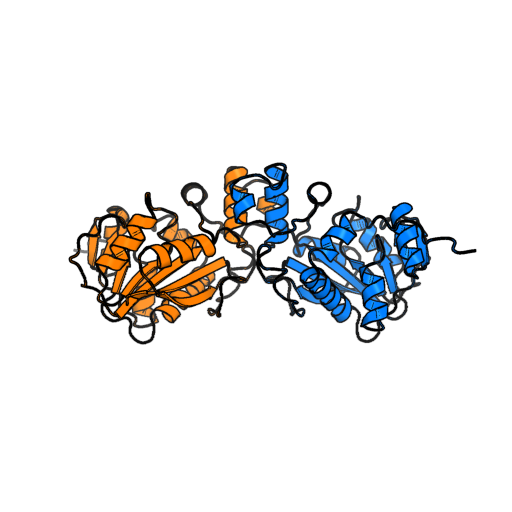191 ? 0.063 -11.867 -23.328 1 98.88 191 LYS A CA 1
ATOM 1502 C C . LYS A 1 191 ? 1.115 -12.375 -24.312 1 98.88 191 LYS A C 1
ATOM 1504 O O . LYS A 1 191 ? 0.778 -12.859 -25.391 1 98.88 191 LYS A O 1
ATOM 1509 N N . GLY A 1 192 ? 2.332 -12.266 -23.906 1 98.75 192 GLY A N 1
ATOM 1510 C CA . GLY A 1 192 ? 3.438 -12.68 -24.75 1 98.75 192 GLY A CA 1
ATOM 1511 C C . GLY A 1 192 ? 3.42 -14.164 -25.078 1 98.75 192 GLY A C 1
ATOM 1512 O O . GLY A 1 192 ? 3.943 -14.578 -26.109 1 98.75 192 GLY A O 1
ATOM 1513 N N . ALA A 1 193 ? 2.846 -14.945 -24.219 1 98.81 193 ALA A N 1
ATOM 1514 C CA . ALA A 1 193 ? 2.764 -16.391 -24.406 1 98.81 193 ALA A CA 1
ATOM 1515 C C . ALA A 1 193 ? 1.593 -16.75 -25.312 1 98.81 193 ALA A C 1
ATOM 1517 O O . ALA A 1 193 ? 1.46 -17.906 -25.734 1 98.81 193 ALA A O 1
ATOM 1518 N N . GLY A 1 194 ? 0.682 -15.82 -25.562 1 98.81 194 GLY A N 1
ATOM 1519 C CA . GLY A 1 194 ? -0.417 -16.062 -26.484 1 98.81 194 GLY A CA 1
ATOM 1520 C C . GLY A 1 194 ? -1.779 -15.984 -25.828 1 98.81 194 GLY A C 1
ATOM 1521 O O . GLY A 1 194 ? -2.807 -16.125 -26.484 1 98.81 194 GLY A O 1
ATOM 1522 N N . PHE A 1 195 ? -1.835 -15.664 -24.562 1 98.94 195 PHE A N 1
ATOM 1523 C CA . PHE A 1 195 ? -3.1 -15.617 -23.844 1 98.94 195 PHE A CA 1
ATOM 1524 C C . PHE A 1 195 ? -3.807 -14.281 -24.078 1 98.94 195 PHE A C 1
ATOM 1526 O O . PHE A 1 195 ? -3.16 -13.273 -24.344 1 98.94 195 PHE A O 1
ATOM 1533 N N . ILE A 1 196 ? -5.129 -14.305 -23.938 1 98.88 196 ILE A N 1
ATOM 1534 C CA . ILE A 1 196 ? -5.945 -13.102 -23.781 1 98.88 196 ILE A CA 1
ATOM 1535 C C . ILE A 1 196 ? -6.344 -12.93 -22.312 1 98.88 196 ILE A C 1
ATOM 1537 O O . ILE A 1 196 ? -6.984 -13.805 -21.734 1 98.88 196 ILE A O 1
ATOM 1541 N N . ILE A 1 197 ? -5.949 -11.852 -21.766 1 98.94 197 ILE A N 1
ATOM 1542 C CA . ILE A 1 197 ? -6.297 -11.617 -20.359 1 98.94 197 ILE A CA 1
ATOM 1543 C C . ILE A 1 197 ? -7.801 -11.359 -20.25 1 98.94 197 ILE A C 1
ATOM 1545 O O . ILE A 1 197 ? -8.344 -10.477 -20.922 1 98.94 197 ILE A O 1
ATOM 1549 N N . VAL A 1 198 ? -8.453 -12.094 -19.297 1 98.75 198 VAL A N 1
ATOM 1550 C CA . VAL A 1 198 ? -9.906 -11.984 -19.25 1 98.75 198 VAL A CA 1
ATOM 1551 C C . VAL A 1 198 ? -10.344 -11.484 -17.875 1 98.75 198 VAL A C 1
ATOM 1553 O O . VAL A 1 198 ? -11.484 -11.062 -17.688 1 98.75 198 VAL A O 1
ATOM 1556 N N . LYS A 1 199 ? -9.453 -11.523 -16.938 1 98.56 199 LYS A N 1
ATOM 1557 C CA . LYS A 1 199 ? -9.82 -11.094 -15.586 1 98.56 199 LYS A CA 1
ATOM 1558 C C . LYS A 1 199 ? -8.578 -10.773 -14.758 1 98.56 199 LYS A C 1
ATOM 1560 O O . LYS A 1 199 ? -7.543 -11.422 -14.898 1 98.56 199 LYS A O 1
ATOM 1565 N N . THR A 1 200 ? -8.641 -9.773 -13.93 1 98.88 200 THR A N 1
ATOM 1566 C CA . THR A 1 200 ? -7.645 -9.438 -12.914 1 98.88 200 THR A CA 1
ATOM 1567 C C . THR A 1 200 ? -8.305 -9.188 -11.562 1 98.88 200 THR A C 1
ATOM 1569 O O . THR A 1 200 ? -9.289 -8.453 -11.477 1 98.88 200 THR A O 1
ATOM 1572 N N . MET A 1 201 ? -7.801 -9.82 -10.531 1 98.94 201 MET A N 1
ATOM 1573 C CA . MET A 1 201 ? -8.297 -9.664 -9.164 1 98.94 201 MET A CA 1
ATOM 1574 C C . MET A 1 201 ? -7.141 -9.445 -8.188 1 98.94 201 MET A C 1
ATOM 1576 O O . MET A 1 201 ? -5.988 -9.742 -8.508 1 98.94 201 MET A O 1
ATOM 1580 N N . GLN A 1 202 ? -7.516 -8.906 -7.055 1 98.94 202 GLN A N 1
ATOM 1581 C CA . GLN A 1 202 ? -6.488 -8.547 -6.082 1 98.94 202 GLN A CA 1
ATOM 1582 C C . GLN A 1 202 ? -6.984 -8.742 -4.656 1 98.94 202 GLN A C 1
ATOM 1584 O O . GLN A 1 202 ? -8.195 -8.75 -4.41 1 98.94 202 GLN A O 1
ATOM 1589 N N . THR A 1 203 ? -6.082 -8.977 -3.756 1 98.94 203 THR A N 1
ATOM 1590 C CA . THR A 1 203 ? -6.316 -9.016 -2.314 1 98.94 203 THR A CA 1
ATOM 1591 C C . THR A 1 203 ? -5.117 -8.445 -1.56 1 98.94 203 THR A C 1
ATOM 1593 O O . THR A 1 203 ? -4.16 -7.973 -2.172 1 98.94 203 THR A O 1
ATOM 1596 N N . LEU A 1 204 ? -5.234 -8.453 -0.184 1 98.81 204 LEU A N 1
ATOM 1597 C CA . LEU A 1 204 ? -4.207 -7.863 0.671 1 98.81 204 LEU A CA 1
ATOM 1598 C C . LEU A 1 204 ? -4.078 -6.367 0.412 1 98.81 204 LEU A C 1
ATOM 1600 O O . LEU A 1 204 ? -2.984 -5.875 0.116 1 98.81 204 LEU A O 1
ATOM 1604 N N . THR A 1 205 ? -5.172 -5.66 0.623 1 98.81 205 THR A N 1
ATOM 1605 C CA . THR A 1 205 ? -5.234 -4.215 0.426 1 98.81 205 THR A CA 1
ATOM 1606 C C . THR A 1 205 ? -4.773 -3.479 1.681 1 98.81 205 THR A C 1
ATOM 1608 O O . THR A 1 205 ? -4.508 -2.275 1.639 1 98.81 205 THR A O 1
ATOM 1611 N N . ARG A 1 206 ? -4.664 -4.141 2.805 1 98.75 206 ARG A N 1
ATOM 1612 C CA . ARG A 1 206 ? -4.098 -3.539 4.008 1 98.75 206 ARG A CA 1
ATOM 1613 C C . ARG A 1 206 ? -2.578 -3.465 3.922 1 98.75 206 ARG A C 1
ATOM 1615 O O . ARG A 1 206 ? -1.943 -4.324 3.307 1 98.75 206 ARG A O 1
ATOM 1622 N N . HIS A 1 207 ? -2.041 -2.465 4.594 1 98.75 207 HIS A N 1
ATOM 1623 C CA . HIS A 1 207 ? -0.589 -2.406 4.711 1 98.75 207 HIS A CA 1
ATOM 1624 C C . HIS A 1 207 ? -0.037 -3.668 5.359 1 98.75 207 HIS A C 1
ATOM 1626 O O . HIS A 1 207 ? -0.708 -4.289 6.188 1 98.75 207 HIS A O 1
ATOM 1632 N N . PRO A 1 208 ? 1.215 -4.043 5.031 1 98.69 208 PRO A N 1
ATOM 1633 C CA . PRO A 1 208 ? 1.8 -5.281 5.551 1 98.69 208 PRO A CA 1
ATOM 1634 C C . PRO A 1 208 ? 1.704 -5.391 7.07 1 98.69 208 PRO A C 1
ATOM 1636 O O . PRO A 1 208 ? 1.426 -6.469 7.602 1 98.69 208 PRO A O 1
ATOM 1639 N N . LYS A 1 209 ? 1.875 -4.324 7.746 1 98.38 209 LYS A N 1
ATOM 1640 C CA . LYS A 1 209 ? 1.825 -4.289 9.203 1 98.38 209 LYS A CA 1
ATOM 1641 C C . LYS A 1 209 ? 0.473 -4.773 9.719 1 98.38 209 LYS A C 1
ATOM 1643 O O . LYS A 1 209 ? 0.39 -5.367 10.797 1 98.38 209 LYS A O 1
ATOM 1648 N N . TYR A 1 210 ? -0.567 -4.609 8.914 1 98.62 210 TYR A N 1
ATOM 1649 C CA . TYR A 1 210 ? -1.928 -4.852 9.383 1 98.62 210 TYR A CA 1
ATOM 1650 C C . TYR A 1 210 ? -2.58 -5.98 8.594 1 98.62 210 TYR A C 1
ATOM 1652 O O . TYR A 1 210 ? -3.729 -6.348 8.852 1 98.62 210 TYR A O 1
ATOM 1660 N N . SER A 1 211 ? -1.92 -6.543 7.617 1 98.25 211 SER A N 1
ATOM 1661 C CA . SER A 1 211 ? -2.52 -7.43 6.625 1 98.25 211 SER A CA 1
ATOM 1662 C C . SER A 1 211 ? -3.08 -8.688 7.277 1 98.25 211 SER A C 1
ATOM 1664 O O . SER A 1 211 ? -4.059 -9.266 6.789 1 98.25 211 SER A O 1
ATOM 1666 N N . ASN A 1 212 ? -2.447 -9.109 8.391 1 98.56 212 ASN A N 1
ATOM 1667 C CA . ASN A 1 212 ? -2.881 -10.359 9.008 1 98.56 212 ASN A CA 1
ATOM 1668 C C . ASN A 1 212 ? -3.984 -10.117 10.039 1 98.56 212 ASN A C 1
ATOM 1670 O O . ASN A 1 212 ? -4.395 -11.039 10.742 1 98.56 212 ASN A O 1
ATOM 1674 N N . ASN A 1 213 ? -4.473 -8.859 10.188 1 98 213 ASN A N 1
ATOM 1675 C CA . ASN A 1 213 ? -5.488 -8.539 11.188 1 98 213 ASN A CA 1
ATOM 1676 C C . ASN A 1 213 ? -6.832 -9.18 10.852 1 98 213 ASN A C 1
ATOM 1678 O O . ASN A 1 213 ? -7.598 -9.531 11.75 1 98 213 ASN A O 1
ATOM 1682 N N . GLU A 1 214 ? -7.137 -9.289 9.547 1 98.12 214 GLU A N 1
ATOM 1683 C CA . GLU A 1 214 ? -8.414 -9.859 9.117 1 98.12 214 GLU A CA 1
ATOM 1684 C C . GLU A 1 214 ? -8.305 -10.469 7.723 1 98.12 214 GLU A C 1
ATOM 1686 O O . GLU A 1 214 ? -7.449 -10.078 6.93 1 98.12 214 GLU A O 1
ATOM 1691 N N . VAL A 1 215 ? -9.18 -11.43 7.473 1 98.69 215 VAL A N 1
ATOM 1692 C CA . VAL A 1 215 ? -9.289 -12.008 6.141 1 98.69 215 VAL A CA 1
ATOM 1693 C C . VAL A 1 215 ? -9.875 -10.977 5.176 1 98.69 215 VAL A C 1
ATOM 1695 O O . VAL A 1 215 ? -10.758 -10.195 5.547 1 98.69 215 VAL A O 1
ATOM 1698 N N . GLU A 1 216 ? -9.375 -10.953 3.961 1 98.69 216 GLU A N 1
ATOM 1699 C CA . GLU A 1 216 ? -9.898 -10.094 2.91 1 98.69 216 GLU A CA 1
ATOM 1700 C C . GLU A 1 216 ? -10.484 -10.914 1.764 1 98.69 216 GLU A C 1
ATOM 1702 O O . GLU A 1 216 ? -9.859 -11.859 1.29 1 98.69 216 GLU A O 1
ATOM 1707 N N . TYR A 1 217 ? -11.633 -10.531 1.321 1 98.69 217 TYR A N 1
ATOM 1708 C CA . TYR A 1 217 ? -12.172 -11.086 0.082 1 98.69 217 TYR A CA 1
ATOM 1709 C C . TYR A 1 217 ? -11.594 -10.359 -1.13 1 98.69 217 TYR A C 1
ATOM 1711 O O . TYR A 1 217 ? -11.383 -9.148 -1.093 1 98.69 217 TYR A O 1
ATOM 1719 N N . PRO A 1 218 ? -11.344 -11.117 -2.17 1 98.81 218 PRO A N 1
ATOM 1720 C CA . PRO A 1 218 ? -10.742 -10.469 -3.34 1 98.81 218 PRO A CA 1
ATOM 1721 C C . PRO A 1 218 ? -11.656 -9.414 -3.965 1 98.81 218 PRO A C 1
ATOM 1723 O O . PRO A 1 218 ? -12.883 -9.539 -3.916 1 98.81 218 PRO A O 1
ATOM 1726 N N . ILE A 1 219 ? -11.047 -8.406 -4.523 1 98.81 219 ILE A N 1
ATOM 1727 C CA . ILE A 1 219 ? -11.773 -7.371 -5.254 1 98.81 219 ILE A CA 1
ATOM 1728 C C . ILE A 1 219 ? -11.227 -7.266 -6.676 1 98.81 219 ILE A C 1
ATOM 1730 O O . ILE A 1 219 ? -10.133 -7.75 -6.965 1 98.81 219 ILE A O 1
ATOM 1734 N N . ASP A 1 220 ? -11.961 -6.602 -7.578 1 98.75 220 ASP A N 1
ATOM 1735 C CA . ASP A 1 220 ? -11.531 -6.402 -8.953 1 98.75 220 ASP A CA 1
ATOM 1736 C C . ASP A 1 220 ? -10.312 -5.48 -9.023 1 98.75 220 ASP A C 1
ATOM 1738 O O . ASP A 1 220 ? -10.188 -4.555 -8.219 1 98.75 220 ASP A O 1
ATOM 1742 N N . GLY A 1 221 ? -9.461 -5.762 -9.938 1 98.56 221 GLY A N 1
ATOM 1743 C CA . GLY A 1 221 ? -8.391 -4.824 -10.242 1 98.56 221 GLY A CA 1
ATOM 1744 C C . GLY A 1 221 ? -7.023 -5.312 -9.805 1 98.56 221 GLY A C 1
ATOM 1745 O O . GLY A 1 221 ? -6.812 -6.512 -9.633 1 98.56 221 GLY A O 1
ATOM 1746 N N . TYR A 1 222 ? -6.051 -4.383 -9.812 1 98.75 222 TYR A N 1
ATOM 1747 C CA . TYR A 1 222 ? -4.668 -4.777 -9.57 1 98.75 222 TYR A CA 1
ATOM 1748 C C . TYR A 1 222 ? -3.883 -3.639 -8.93 1 98.75 222 TYR A C 1
ATOM 1750 O O . TYR A 1 222 ? -2.678 -3.76 -8.695 1 98.75 222 TYR A O 1
ATOM 1758 N N . ASP A 1 223 ? -4.516 -2.504 -8.617 1 98.56 223 ASP A N 1
ATOM 1759 C CA . ASP A 1 223 ? -3.768 -1.28 -8.344 1 98.56 223 ASP A CA 1
ATOM 1760 C C . ASP A 1 223 ? -3.787 -0.947 -6.855 1 98.56 223 ASP A C 1
ATOM 1762 O O . ASP A 1 223 ? -3.232 0.07 -6.434 1 98.56 223 ASP A O 1
ATOM 1766 N N . LYS A 1 224 ? -4.414 -1.84 -5.996 1 98.62 224 LYS A N 1
ATOM 1767 C CA . LYS A 1 224 ? -4.543 -1.556 -4.57 1 98.62 224 LYS A CA 1
ATOM 1768 C C . LYS A 1 224 ? -4.008 -2.709 -3.729 1 98.62 224 LYS A C 1
ATOM 1770 O O . LYS A 1 224 ? -3.465 -2.492 -2.643 1 98.62 224 LYS A O 1
ATOM 1775 N N . GLY A 1 225 ? -4.211 -3.908 -4.23 1 98.81 225 GLY A N 1
ATOM 1776 C CA . GLY A 1 225 ? -3.83 -5.09 -3.473 1 98.81 225 GLY A CA 1
ATOM 1777 C C . GLY A 1 225 ? -2.416 -5.555 -3.766 1 98.81 225 GLY A C 1
ATOM 1778 O O . GLY A 1 225 ? -1.932 -5.418 -4.891 1 98.81 225 GLY A O 1
ATOM 1779 N N . ASP A 1 226 ? -1.831 -6.18 -2.809 1 98.88 226 ASP A N 1
ATOM 1780 C CA . ASP A 1 226 ? -0.423 -6.551 -2.896 1 98.88 226 ASP A CA 1
ATOM 1781 C C . ASP A 1 226 ? -0.262 -7.945 -3.504 1 98.88 226 ASP A C 1
ATOM 1783 O O . ASP A 1 226 ? 0.844 -8.336 -3.879 1 98.88 226 ASP A O 1
ATOM 1787 N N . TYR A 1 227 ? -1.282 -8.711 -3.498 1 98.94 227 TYR A N 1
ATOM 1788 C CA . TYR A 1 227 ? -1.337 -10.008 -4.172 1 98.94 227 TYR A CA 1
ATOM 1789 C C . TYR A 1 227 ? -2.361 -9.992 -5.301 1 98.94 227 TYR A C 1
ATOM 1791 O O . TYR A 1 227 ? -3.557 -9.805 -5.059 1 98.94 227 TYR A O 1
ATOM 1799 N N . VAL A 1 228 ? -1.896 -10.195 -6.535 1 98.94 228 VAL A N 1
ATOM 1800 C CA . VAL A 1 228 ? -2.729 -10 -7.719 1 98.94 228 VAL A CA 1
ATOM 1801 C C . VAL A 1 228 ? -2.793 -11.305 -8.516 1 98.94 228 VAL A C 1
ATOM 1803 O O . VAL A 1 228 ? -1.782 -11.992 -8.68 1 98.94 228 VAL A O 1
ATOM 1806 N N . ALA A 1 229 ? -3.965 -11.633 -9.008 1 98.94 229 ALA A N 1
ATOM 1807 C CA . ALA A 1 229 ? -4.164 -12.781 -9.898 1 98.94 229 ALA A CA 1
ATOM 1808 C C . ALA A 1 229 ? -4.633 -12.328 -11.273 1 98.94 229 ALA A C 1
ATOM 1810 O O . ALA A 1 229 ? -5.516 -11.469 -11.391 1 98.94 229 ALA A O 1
ATOM 1811 N N . ILE A 1 230 ? -4.047 -12.844 -12.258 1 98.94 230 ILE A N 1
ATOM 1812 C CA . ILE A 1 230 ? -4.383 -12.602 -13.664 1 98.94 230 ILE A CA 1
ATOM 1813 C C . ILE A 1 230 ? -4.871 -13.898 -14.305 1 98.94 230 ILE A C 1
ATOM 1815 O O . ILE A 1 230 ? -4.219 -14.938 -14.188 1 98.94 230 ILE A O 1
ATOM 1819 N N . LYS A 1 231 ? -6.043 -13.852 -14.914 1 98.88 231 LYS A N 1
ATOM 1820 C CA . LYS A 1 231 ? -6.578 -15 -15.641 1 98.88 231 LYS A CA 1
ATOM 1821 C C . LYS A 1 231 ? -6.449 -14.805 -17.156 1 98.88 231 LYS A C 1
ATOM 1823 O O . LYS A 1 231 ? -6.949 -13.82 -17.703 1 98.88 231 LYS A O 1
ATOM 1828 N N . GLY A 1 232 ? -5.754 -15.648 -17.75 1 98.88 232 GLY A N 1
ATOM 1829 C CA . GLY A 1 232 ? -5.594 -15.656 -19.203 1 98.88 232 GLY A CA 1
ATOM 1830 C C . GLY A 1 232 ? -6.34 -16.797 -19.875 1 98.88 232 GLY A C 1
ATOM 1831 O O . GLY A 1 232 ? -6.395 -17.906 -19.344 1 98.88 232 GLY A O 1
ATOM 1832 N N . TRP A 1 233 ? -6.898 -16.516 -21.016 1 98.81 233 TRP A N 1
ATOM 1833 C CA . TRP A 1 233 ? -7.613 -17.469 -21.844 1 98.81 233 TRP A CA 1
ATOM 1834 C C . TRP A 1 233 ? -6.793 -17.844 -23.078 1 98.81 233 TRP A C 1
ATOM 1836 O O . TRP A 1 233 ? -6.191 -16.984 -23.719 1 98.81 233 TRP A O 1
ATOM 1846 N N . LYS A 1 234 ? -6.715 -19.141 -23.344 1 98.81 234 LYS A N 1
ATOM 1847 C CA . LYS A 1 234 ? -6.047 -19.609 -24.562 1 98.81 234 LYS A CA 1
ATOM 1848 C C . LYS A 1 234 ? -7.012 -19.656 -25.734 1 98.81 234 LYS A C 1
ATOM 1850 O O . LYS A 1 234 ? -7.938 -20.484 -25.75 1 98.81 234 LYS A O 1
ATOM 1855 N N . PRO A 1 235 ? -6.746 -18.875 -26.703 1 98.12 235 PRO A N 1
ATOM 1856 C CA . PRO A 1 235 ? -7.664 -18.891 -27.844 1 98.12 235 PRO A CA 1
ATOM 1857 C C . PRO A 1 235 ? -7.492 -20.109 -28.734 1 98.12 235 PRO A C 1
ATOM 1859 O O . PRO A 1 235 ? -6.418 -20.719 -28.75 1 98.12 235 PRO A O 1
ATOM 1862 N N . MET B 1 1 ? -0.496 51.562 -15.094 1 26.56 1 MET B N 1
ATOM 1863 C CA . MET B 1 1 ? 0.792 51.062 -14.609 1 26.56 1 MET B CA 1
ATOM 1864 C C . MET B 1 1 ? 0.772 49.562 -14.43 1 26.56 1 MET B C 1
ATOM 1866 O O . MET B 1 1 ? -0.053 49.031 -13.68 1 26.56 1 MET B O 1
ATOM 1870 N N . ASN B 1 2 ? 0.967 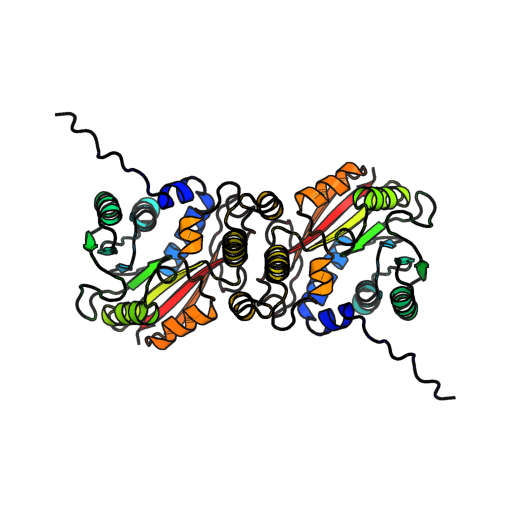48.625 -15.352 1 27.12 2 ASN B N 1
ATOM 1871 C CA . ASN B 1 2 ? 0.735 47.25 -15.758 1 27.12 2 ASN B CA 1
ATOM 1872 C C . ASN B 1 2 ? 1.477 46.281 -14.859 1 27.12 2 ASN B C 1
ATOM 1874 O O . ASN B 1 2 ? 2.578 45.844 -15.188 1 27.12 2 ASN B O 1
ATOM 1878 N N . ASN B 1 3 ? 1.89 46.656 -13.516 1 29.77 3 ASN B N 1
ATOM 1879 C CA . ASN B 1 3 ? 2.795 46.156 -12.477 1 29.77 3 ASN B CA 1
ATOM 1880 C C . ASN B 1 3 ? 2.656 44.656 -12.273 1 29.77 3 ASN B C 1
ATOM 1882 O O . ASN B 1 3 ? 1.65 44.188 -11.734 1 29.77 3 ASN B O 1
ATOM 1886 N N . MET B 1 4 ? 3.057 43.812 -13.148 1 31.64 4 MET B N 1
ATOM 1887 C CA . MET B 1 4 ? 3.105 42.375 -13.398 1 31.64 4 MET B CA 1
ATOM 1888 C C . MET B 1 4 ? 3.436 41.625 -12.125 1 31.64 4 MET B C 1
ATOM 1890 O O . MET B 1 4 ? 4.234 42.094 -11.305 1 31.64 4 MET B O 1
ATOM 1894 N N . ASN B 1 5 ? 2.562 40.656 -11.547 1 35.22 5 ASN B N 1
ATOM 1895 C CA . ASN B 1 5 ? 2.293 39.719 -10.469 1 35.22 5 ASN B CA 1
ATOM 1896 C C . ASN B 1 5 ? 3.549 38.969 -10.07 1 35.22 5 ASN B C 1
ATOM 1898 O O . ASN B 1 5 ? 4.246 38.406 -10.93 1 35.22 5 ASN B O 1
ATOM 1902 N N . PRO B 1 6 ? 4.344 39.188 -9.047 1 38.16 6 PRO B N 1
ATOM 1903 C CA . PRO B 1 6 ? 5.555 38.469 -8.664 1 38.16 6 PRO B CA 1
ATOM 1904 C C . PRO B 1 6 ? 5.539 37 -9.117 1 38.16 6 PRO B C 1
ATOM 1906 O O . PRO B 1 6 ? 4.465 36.406 -9.281 1 38.16 6 PRO B O 1
ATOM 1909 N N . THR B 1 7 ? 6.344 36.531 -10.039 1 39.62 7 THR B N 1
ATOM 1910 C CA . THR B 1 7 ? 6.598 35.188 -10.578 1 39.62 7 THR B CA 1
ATOM 1911 C C . THR B 1 7 ? 6.438 34.125 -9.5 1 39.62 7 THR B C 1
ATOM 1913 O O . THR B 1 7 ? 7.219 34.094 -8.547 1 39.62 7 THR B O 1
ATOM 1916 N N . PHE B 1 8 ? 5.293 33.812 -8.969 1 42.28 8 PHE B N 1
ATOM 1917 C CA . PHE B 1 8 ? 4.91 32.688 -8.141 1 42.28 8 PHE B CA 1
ATOM 1918 C C . PHE B 1 8 ? 5.77 31.469 -8.461 1 42.28 8 PHE B C 1
ATOM 1920 O O . PHE B 1 8 ? 5.582 30.828 -9.492 1 42.28 8 PHE B O 1
ATOM 1927 N N . GLN B 1 9 ? 7.047 31.531 -8.25 1 47.69 9 GLN B N 1
ATOM 1928 C CA . GLN B 1 9 ? 7.793 30.281 -8.375 1 47.69 9 GLN B CA 1
ATOM 1929 C C . GLN B 1 9 ? 7.23 29.203 -7.449 1 47.69 9 GLN B C 1
ATOM 1931 O O . GLN B 1 9 ? 7.344 29.312 -6.227 1 47.69 9 GLN B O 1
ATOM 1936 N N . ALA B 1 10 ? 6.262 28.516 -8.031 1 57.47 10 ALA B N 1
ATOM 1937 C CA . ALA B 1 10 ? 5.711 27.375 -7.301 1 57.47 10 ALA B CA 1
ATOM 1938 C C . ALA B 1 10 ? 6.816 26.578 -6.617 1 57.47 10 ALA B C 1
ATOM 1940 O O . ALA B 1 10 ? 7.816 26.219 -7.246 1 57.47 10 ALA B O 1
ATOM 1941 N N . SER B 1 11 ? 6.781 26.516 -5.277 1 75.75 11 SER B N 1
ATOM 1942 C CA . SER B 1 11 ? 7.711 25.625 -4.578 1 75.75 11 SER B CA 1
ATOM 1943 C C . SER B 1 11 ? 7.723 24.234 -5.191 1 75.75 11 SER B C 1
ATOM 1945 O O . SER B 1 11 ? 6.828 23.891 -5.965 1 75.75 11 SER B O 1
ATOM 1947 N N . LYS B 1 12 ? 8.812 23.609 -5.289 1 79.5 12 LYS B N 1
ATOM 1948 C CA . LYS B 1 12 ? 8.898 22.203 -5.691 1 79.5 12 LYS B CA 1
ATOM 1949 C C . LYS B 1 12 ? 7.723 21.406 -5.145 1 79.5 12 LYS B C 1
ATOM 1951 O O . LYS B 1 12 ? 7.234 20.484 -5.801 1 79.5 12 LYS B O 1
ATOM 1956 N N . TYR B 1 13 ? 7.234 21.906 -4.113 1 82 13 TYR B N 1
ATOM 1957 C CA . TYR B 1 13 ? 6.098 21.266 -3.471 1 82 13 TYR B CA 1
ATOM 1958 C C . TYR B 1 13 ? 4.816 21.5 -4.254 1 82 13 TYR B C 1
ATOM 1960 O O . TYR B 1 13 ? 4.086 20.562 -4.574 1 82 13 TYR B O 1
ATOM 1968 N N . ASP B 1 14 ? 4.512 22.656 -4.617 1 87.06 14 ASP B N 1
ATOM 1969 C CA . ASP B 1 14 ? 3.336 22.984 -5.422 1 87.06 14 ASP B CA 1
ATOM 1970 C C . ASP B 1 14 ? 3.391 22.281 -6.781 1 87.06 14 ASP B C 1
ATOM 1972 O O . ASP B 1 14 ? 2.391 21.734 -7.242 1 87.06 14 ASP B O 1
ATOM 1976 N N . SER B 1 15 ? 4.586 22.359 -7.336 1 87.12 15 SER B N 1
ATOM 1977 C CA . SER B 1 15 ? 4.758 21.766 -8.656 1 87.12 15 SER B CA 1
ATOM 1978 C C . SER B 1 15 ? 4.48 20.266 -8.617 1 87.12 15 SER B C 1
ATOM 1980 O O . SER B 1 15 ? 3.871 19.719 -9.547 1 87.12 15 SER B O 1
ATOM 1982 N N . TRP B 1 16 ? 4.91 19.641 -7.547 1 91.44 16 TRP B N 1
ATOM 1983 C CA . TRP B 1 16 ? 4.672 18.203 -7.418 1 91.44 16 TRP B CA 1
ATOM 1984 C C . TRP B 1 16 ? 3.178 17.906 -7.352 1 91.44 16 TRP B C 1
ATOM 1986 O O . TRP B 1 16 ? 2.688 17.016 -8.039 1 91.44 16 TRP B O 1
ATOM 1996 N N . PHE B 1 17 ? 2.43 18.656 -6.629 1 91.62 17 PHE B N 1
ATOM 1997 C CA . PHE B 1 17 ? 0.997 18.422 -6.496 1 91.62 17 PHE B CA 1
ATOM 1998 C C . PHE B 1 17 ? 0.273 18.734 -7.801 1 91.62 17 PHE B C 1
ATOM 2000 O O . PHE B 1 17 ? -0.67 18.031 -8.18 1 91.62 17 PHE B O 1
ATOM 2007 N N . LEU B 1 18 ? 0.751 19.734 -8.461 1 91.19 18 LEU B N 1
ATOM 2008 C CA . LEU B 1 18 ? 0.1 20.109 -9.711 1 91.19 18 LEU B CA 1
ATOM 2009 C C . LEU B 1 18 ? 0.35 19.047 -10.789 1 91.19 18 LEU B C 1
ATOM 2011 O O . LEU B 1 18 ? -0.431 18.922 -11.734 1 91.19 18 LEU B O 1
ATOM 2015 N N . SER B 1 19 ? 1.444 18.297 -10.609 1 94.88 19 SER B N 1
ATOM 2016 C CA . SER B 1 19 ? 1.704 17.156 -11.484 1 94.88 19 SER B CA 1
ATOM 2017 C C . SER B 1 19 ? 0.996 15.906 -10.984 1 94.88 19 SER B C 1
ATOM 2019 O O . SER B 1 19 ? 1.038 14.867 -11.641 1 94.88 19 SER B O 1
ATOM 2021 N N . ASN B 1 20 ? 0.397 15.984 -9.812 1 97.81 20 ASN B N 1
ATOM 2022 C CA . ASN B 1 20 ? -0.333 14.898 -9.172 1 97.81 20 ASN B CA 1
ATOM 2023 C C . ASN B 1 20 ? -1.691 15.367 -8.656 1 97.81 20 ASN B C 1
ATOM 2025 O O . ASN B 1 20 ? -2.008 15.188 -7.477 1 97.81 20 ASN B O 1
ATOM 2029 N N . VAL B 1 21 ? -2.551 15.812 -9.539 1 97.94 21 VAL B N 1
ATOM 2030 C CA . VAL B 1 21 ? -3.742 16.578 -9.188 1 97.94 21 VAL B CA 1
ATOM 2031 C C . VAL B 1 21 ? -4.758 15.664 -8.5 1 97.94 21 VAL B C 1
ATOM 2033 O O . VAL B 1 21 ? -5.516 16.109 -7.637 1 97.94 21 VAL B O 1
ATOM 2036 N N . ASN B 1 22 ? -4.801 14.398 -8.914 1 98.62 22 ASN B N 1
ATOM 2037 C CA . ASN B 1 22 ? -5.746 13.492 -8.266 1 98.62 22 ASN B CA 1
ATOM 2038 C C . ASN B 1 22 ? -5.316 13.156 -6.84 1 98.62 22 ASN B C 1
ATOM 2040 O O . ASN B 1 22 ? -6.16 12.945 -5.969 1 98.62 22 ASN B O 1
ATOM 2044 N N . ILE B 1 23 ? -4.039 13.086 -6.605 1 98.69 23 ILE B N 1
ATOM 2045 C C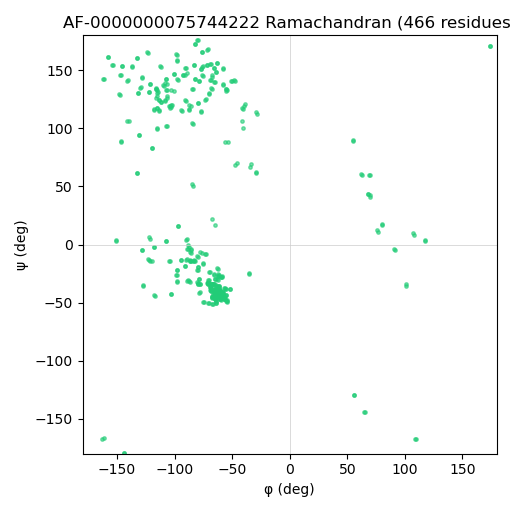A . ILE B 1 23 ? -3.525 12.922 -5.25 1 98.69 23 ILE B CA 1
ATOM 2046 C C . ILE B 1 23 ? -3.873 14.156 -4.414 1 98.69 23 ILE B C 1
ATOM 2048 O O . ILE B 1 23 ? -4.379 14.031 -3.297 1 98.69 23 ILE B O 1
ATOM 2052 N N . LEU B 1 24 ? -3.623 15.344 -4.996 1 98.44 24 LEU B N 1
ATOM 2053 C CA . LEU B 1 24 ? -3.963 16.594 -4.328 1 98.44 24 LEU B CA 1
ATOM 2054 C C . LEU B 1 24 ? -5.434 16.609 -3.928 1 98.44 24 LEU B C 1
ATOM 2056 O O . LEU B 1 24 ? -5.762 16.875 -2.766 1 98.44 24 LEU B O 1
ATOM 2060 N N . GLU B 1 25 ? -6.227 16.281 -4.852 1 98.75 25 GLU B N 1
ATOM 2061 C CA . GLU B 1 25 ? -7.664 16.312 -4.59 1 98.75 25 GLU B CA 1
ATOM 2062 C C . GLU B 1 25 ? -8.062 15.289 -3.535 1 98.75 25 GLU B C 1
ATOM 2064 O O . GLU B 1 25 ? -8.906 15.562 -2.682 1 98.75 25 GLU B O 1
ATOM 2069 N N . SER B 1 26 ? -7.516 14.117 -3.592 1 98.94 26 SER B N 1
ATOM 2070 C CA . SER B 1 26 ? -7.801 13.078 -2.602 1 98.94 26 SER B CA 1
ATOM 2071 C C . SER B 1 26 ? -7.449 13.547 -1.194 1 98.94 26 SER B C 1
ATOM 2073 O O . SER B 1 26 ? -8.219 13.344 -0.254 1 98.94 26 SER B O 1
ATOM 2075 N N . GLU B 1 27 ? -6.289 14.156 -1.062 1 98.88 27 GLU B N 1
ATOM 2076 C CA . GLU B 1 27 ? -5.859 14.648 0.244 1 98.88 27 GLU B CA 1
ATOM 2077 C C . GLU B 1 27 ? -6.715 15.82 0.699 1 98.88 27 GLU B C 1
ATOM 2079 O O . GLU B 1 27 ? -7.035 15.945 1.884 1 98.88 27 GLU B O 1
ATOM 2084 N N . VAL B 1 28 ? -7.109 16.703 -0.234 1 98.88 28 VAL B N 1
ATOM 2085 C CA . VAL B 1 28 ? -7.988 17.812 0.085 1 98.88 28 VAL B CA 1
ATOM 2086 C C . VAL B 1 28 ? -9.328 17.297 0.608 1 98.88 28 VAL B C 1
ATOM 2088 O O . VAL B 1 28 ? -9.852 17.797 1.604 1 98.88 28 VAL B O 1
ATOM 2091 N N . LEU B 1 29 ? -9.828 16.266 -0.028 1 98.94 29 LEU B N 1
ATOM 2092 C CA . LEU B 1 29 ? -11.109 15.688 0.373 1 98.94 29 LEU B CA 1
ATOM 2093 C C . LEU B 1 29 ? -11.016 15.07 1.767 1 98.94 29 LEU B C 1
ATOM 2095 O O . LEU B 1 29 ? -11.984 15.109 2.527 1 98.94 29 LEU B O 1
ATOM 2099 N N . LEU B 1 30 ? -9.891 14.531 2.07 1 98.94 30 LEU B N 1
ATOM 2100 C CA . LEU B 1 30 ? -9.68 14 3.412 1 98.94 30 LEU B CA 1
ATOM 2101 C C . LEU B 1 30 ? -9.734 15.109 4.453 1 98.94 30 LEU B C 1
ATOM 2103 O O . LEU B 1 30 ? -10.445 14.992 5.457 1 98.94 30 LEU B O 1
ATOM 2107 N N . ILE B 1 31 ? -9.016 16.188 4.199 1 98.94 31 ILE B N 1
ATOM 2108 C CA . ILE B 1 31 ? -8.977 17.312 5.133 1 98.94 31 ILE B CA 1
ATOM 2109 C C . ILE B 1 31 ? -10.359 17.938 5.242 1 98.94 31 ILE B C 1
ATOM 2111 O O . ILE B 1 31 ? -10.828 18.25 6.344 1 98.94 31 ILE B O 1
ATOM 2115 N N . LYS B 1 32 ? -11.008 18.078 4.105 1 98.88 32 LYS B N 1
ATOM 2116 C CA . LYS B 1 32 ? -12.367 18.609 4.09 1 98.88 32 LYS B CA 1
ATOM 2117 C C . LYS B 1 32 ? -13.281 17.797 5.004 1 98.88 32 LYS B C 1
ATOM 2119 O O . LYS B 1 32 ? -14.016 18.359 5.82 1 98.88 32 LYS B O 1
ATOM 2124 N N . HIS B 1 33 ? -13.195 16.516 4.836 1 98.81 33 HIS B N 1
ATOM 2125 C CA . HIS B 1 33 ? -14.047 15.617 5.609 1 98.81 33 HIS B CA 1
ATOM 2126 C C . HIS B 1 33 ? -13.781 15.758 7.102 1 98.81 33 HIS B C 1
ATOM 2128 O O . HIS B 1 33 ? -14.719 15.719 7.906 1 98.81 33 HIS B O 1
ATOM 2134 N N . MET B 1 34 ? -12.562 15.984 7.48 1 98.81 34 MET B N 1
ATOM 2135 C CA . MET B 1 34 ? -12.164 16.031 8.883 1 98.81 34 MET B CA 1
ATOM 2136 C C . MET B 1 34 ? -12.523 17.375 9.508 1 98.81 34 MET B C 1
ATOM 2138 O O . MET B 1 34 ? -12.602 17.5 10.734 1 98.81 34 MET B O 1
ATOM 2142 N N . LEU B 1 35 ? -12.742 18.391 8.688 1 98.5 35 LEU B N 1
ATOM 2143 C CA . LEU B 1 35 ? -13.023 19.734 9.18 1 98.5 35 LEU B CA 1
ATOM 2144 C C . LEU B 1 35 ? -14.523 20.016 9.195 1 98.5 35 LEU B C 1
ATOM 2146 O O . LEU B 1 35 ? -14.992 20.891 9.914 1 98.5 35 LEU B O 1
ATOM 2150 N N . GLU B 1 36 ? -15.281 19.297 8.414 1 95.19 36 GLU B N 1
ATOM 2151 C CA . GLU B 1 36 ? -16.719 19.5 8.32 1 95.19 36 GLU B CA 1
ATOM 2152 C C . GLU B 1 36 ? -17.438 18.922 9.539 1 95.19 36 GLU B C 1
ATOM 2154 O O . GLU B 1 36 ? -16.922 18.016 10.203 1 95.19 36 GLU B O 1
ATOM 2159 N N . PRO B 1 37 ? -18.562 19.5 9.828 1 91.75 37 PRO B N 1
ATOM 2160 C CA . PRO B 1 37 ? -19.312 20.469 9.047 1 91.75 37 PRO B CA 1
ATOM 2161 C C . PRO B 1 37 ? -18.906 21.922 9.344 1 91.75 37 PRO B C 1
ATOM 2163 O O . PRO B 1 37 ? -19.094 22.797 8.508 1 91.75 37 PRO B O 1
ATOM 2166 N N . ASN B 1 38 ? -18.484 22.203 10.602 1 90.25 38 ASN B N 1
ATOM 2167 C CA . ASN B 1 38 ? -18.109 23.562 10.992 1 90.25 38 ASN B CA 1
ATOM 2168 C C . ASN B 1 38 ? -16.875 23.562 11.891 1 90.25 38 ASN B C 1
ATOM 2170 O O . ASN B 1 38 ? -17 23.375 13.109 1 90.25 38 ASN B O 1
ATOM 2174 N N . PRO B 1 39 ? -15.766 23.969 11.305 1 95.44 39 PRO B N 1
ATOM 2175 C CA . PRO B 1 39 ? -14.539 23.922 12.102 1 95.44 39 PRO B CA 1
ATOM 2176 C C . PRO B 1 39 ? -14.336 25.172 12.961 1 95.44 39 PRO B C 1
ATOM 2178 O O . PRO B 1 39 ? -13.422 25.219 13.789 1 95.44 39 PRO B O 1
ATOM 2181 N N . GLY B 1 40 ? -15.219 26.172 12.812 1 97.69 40 GLY B N 1
ATOM 2182 C CA . GLY B 1 40 ? -15.016 27.406 13.555 1 97.69 40 GLY B CA 1
ATOM 2183 C C . GLY B 1 40 ? -13.766 28.156 13.148 1 97.69 40 GLY B C 1
ATOM 2184 O O . GLY B 1 40 ? -13.445 28.25 11.961 1 97.69 40 GLY B O 1
ATOM 2185 N N . LYS B 1 41 ? -13.141 28.781 14.156 1 98.56 41 LYS B N 1
ATOM 2186 C CA . LYS B 1 41 ? -11.875 29.469 13.898 1 98.56 41 LYS B CA 1
ATOM 2187 C C . LYS B 1 41 ? -10.719 28.484 13.797 1 98.56 41 LYS B C 1
ATOM 2189 O O . LYS B 1 41 ? -10.367 27.828 14.781 1 98.56 41 LYS B O 1
ATOM 2194 N N . VAL B 1 42 ? -10.133 28.375 12.648 1 98.81 42 VAL B N 1
ATOM 2195 C CA . VAL B 1 42 ? -9.141 27.344 12.375 1 98.81 42 VAL B CA 1
ATOM 2196 C C . VAL B 1 42 ? -7.75 27.969 12.266 1 98.81 42 VAL B C 1
ATOM 2198 O O . VAL B 1 42 ? -7.59 29.031 11.648 1 98.81 42 VAL B O 1
ATOM 2201 N N . LEU B 1 43 ? -6.777 27.328 12.867 1 98.88 43 LEU B N 1
ATOM 2202 C CA . LEU B 1 43 ? -5.363 27.625 12.656 1 98.88 43 LEU B CA 1
ATOM 2203 C C . LEU B 1 43 ? -4.699 26.5 11.852 1 98.88 43 LEU B C 1
ATOM 2205 O O . LEU B 1 43 ? -4.797 25.328 12.211 1 98.88 43 LEU B O 1
ATOM 2209 N N . SER B 1 44 ? -4.109 26.859 10.766 1 98.88 44 SER B N 1
ATOM 2210 C CA . SER B 1 44 ? -3.258 25.938 10.031 1 98.88 44 SER B CA 1
ATOM 2211 C C . SER B 1 44 ? -1.796 26.094 10.43 1 98.88 44 SER B C 1
ATOM 2213 O O . SER B 1 44 ? -1.196 27.156 10.227 1 98.88 44 SER B O 1
ATOM 2215 N N . ILE B 1 45 ? -1.267 25.047 11.016 1 98.81 45 ILE B N 1
ATOM 2216 C CA . ILE B 1 45 ? 0.147 25.047 11.375 1 98.81 45 ILE B CA 1
ATOM 2217 C C . ILE B 1 45 ? 0.973 24.469 10.227 1 98.81 45 ILE B C 1
ATOM 2219 O O . ILE B 1 45 ? 0.756 23.328 9.812 1 98.81 45 ILE B O 1
ATOM 2223 N N . GLY B 1 46 ? 1.919 25.219 9.781 1 98 46 GLY B N 1
ATOM 2224 C CA . GLY B 1 46 ? 2.717 24.781 8.648 1 98 46 GLY B CA 1
ATOM 2225 C C . GLY B 1 46 ? 1.942 24.75 7.344 1 98 46 GLY B C 1
ATOM 2226 O O . GLY B 1 46 ? 1.907 23.734 6.652 1 98 46 GLY B O 1
ATOM 2227 N N . CYS B 1 47 ? 1.419 25.891 6.938 1 97 47 CYS B N 1
ATOM 2228 C CA . CYS B 1 47 ? 0.527 25.922 5.785 1 97 47 CYS B CA 1
ATOM 2229 C C . CYS B 1 47 ? 1.318 25.891 4.484 1 97 47 CYS B C 1
ATOM 2231 O O . CYS B 1 47 ? 0.748 25.703 3.408 1 97 47 CYS B O 1
ATOM 2233 N N . GLY B 1 48 ? 2.691 26.062 4.574 1 95.5 48 GLY B N 1
ATOM 2234 C CA . GLY B 1 48 ? 3.465 26.172 3.346 1 95.5 48 GLY B CA 1
ATOM 2235 C C . GLY B 1 48 ? 2.992 27.281 2.438 1 95.5 48 GLY B C 1
ATOM 2236 O O . GLY B 1 48 ? 2.84 28.422 2.879 1 95.5 48 GLY B O 1
ATOM 2237 N N . SER B 1 49 ? 2.766 26.953 1.155 1 95.25 49 SER B N 1
ATOM 2238 C CA . SER B 1 49 ? 2.305 27.953 0.184 1 95.25 49 SER B CA 1
ATOM 2239 C C . SER B 1 49 ? 0.816 28.234 0.349 1 95.25 49 SER B C 1
ATOM 2241 O O . SER B 1 49 ? 0.265 29.094 -0.334 1 95.25 49 SER B O 1
ATOM 2243 N N . GLY B 1 50 ? 0.114 27.516 1.192 1 97.06 50 GLY B N 1
ATOM 2244 C CA . GLY B 1 50 ? -1.312 27.703 1.407 1 97.06 50 GLY B CA 1
ATOM 2245 C C . GLY B 1 50 ? -2.17 27.062 0.339 1 97.06 50 GLY B C 1
ATOM 2246 O O . GLY B 1 50 ? -3.35 27.391 0.196 1 97.06 50 GLY B O 1
ATOM 2247 N N . LEU B 1 51 ? -1.611 26.141 -0.434 1 96.69 51 LEU B N 1
ATOM 2248 C CA . LEU B 1 51 ? -2.316 25.531 -1.557 1 96.69 51 LEU B CA 1
ATOM 2249 C C . LEU B 1 51 ? -3.574 24.812 -1.082 1 96.69 51 LEU B C 1
ATOM 2251 O O . LEU B 1 51 ? -4.648 24.984 -1.665 1 96.69 51 LEU B O 1
ATOM 2255 N N . PHE B 1 52 ? -3.438 24.031 -0.023 1 98.12 52 PHE B N 1
ATOM 2256 C CA . PHE B 1 52 ? -4.582 23.281 0.487 1 98.12 52 PHE B CA 1
ATOM 2257 C C . PHE B 1 52 ? -5.664 24.219 0.994 1 98.12 52 PHE B C 1
ATOM 2259 O O . PHE B 1 52 ? -6.844 24.062 0.675 1 98.12 52 PHE B O 1
ATOM 2266 N N . GLU B 1 53 ? -5.258 25.234 1.734 1 98.19 53 GLU B N 1
ATOM 2267 C CA . GLU B 1 53 ? -6.203 26.203 2.281 1 98.19 53 GLU B CA 1
ATOM 2268 C C . GLU B 1 53 ? -6.918 26.953 1.168 1 98.19 53 GLU B C 1
ATOM 2270 O O . GLU B 1 53 ? -8.117 27.234 1.266 1 98.19 53 GLU B O 1
ATOM 2275 N N . TYR B 1 54 ? -6.148 27.281 0.176 1 97.62 54 TYR B N 1
ATOM 2276 C CA . TYR B 1 54 ? -6.711 27.969 -0.982 1 97.62 54 TYR B CA 1
ATOM 2277 C C . TYR B 1 54 ? -7.785 27.125 -1.652 1 97.62 54 TYR B C 1
ATOM 2279 O O . TYR B 1 54 ? -8.867 27.609 -1.971 1 97.62 54 TYR B O 1
ATOM 2287 N N . ILE B 1 55 ? -7.539 25.859 -1.862 1 98.06 55 ILE B N 1
ATOM 2288 C CA . ILE B 1 55 ? -8.469 24.953 -2.52 1 98.06 55 ILE B CA 1
ATOM 2289 C C . ILE B 1 55 ? -9.703 24.75 -1.64 1 98.06 55 ILE B C 1
ATOM 2291 O O . ILE B 1 55 ? -10.836 24.797 -2.123 1 98.06 55 ILE B O 1
ATOM 2295 N N . LEU B 1 56 ? -9.516 24.547 -0.365 1 98.56 56 LEU B N 1
ATOM 2296 C CA . LEU B 1 56 ? -10.625 24.344 0.564 1 98.56 56 LEU B CA 1
ATOM 2297 C C . LEU B 1 56 ? -11.57 25.547 0.538 1 98.56 56 LEU B C 1
ATOM 2299 O O . LEU B 1 56 ? -12.789 25.375 0.54 1 98.56 56 LEU B O 1
ATOM 2303 N N . ARG B 1 57 ? -11.008 26.703 0.478 1 98 57 ARG B N 1
ATOM 2304 C CA . ARG B 1 57 ? -11.805 27.922 0.458 1 98 57 ARG B CA 1
ATOM 2305 C C . ARG B 1 57 ? -12.547 28.078 -0.868 1 98 57 ARG B C 1
ATOM 2307 O O . ARG B 1 57 ? -13.766 28.266 -0.888 1 98 57 ARG B O 1
ATOM 2314 N N . THR B 1 58 ? -11.867 27.953 -1.94 1 97.88 58 THR B N 1
ATOM 2315 C CA . THR B 1 58 ? -12.398 28.328 -3.242 1 97.88 58 THR B CA 1
ATOM 2316 C C . THR B 1 58 ? -13.312 27.25 -3.797 1 97.88 58 THR B C 1
ATOM 2318 O O . THR B 1 58 ? -14.305 27.547 -4.461 1 97.88 58 THR B O 1
ATOM 2321 N N . ARG B 1 59 ? -13.008 25.984 -3.49 1 97.75 59 ARG B N 1
ATOM 2322 C CA . ARG B 1 59 ? -13.781 24.906 -4.098 1 97.75 59 ARG B CA 1
ATOM 2323 C C . ARG B 1 59 ? -14.867 24.406 -3.148 1 97.75 59 ARG B C 1
ATOM 2325 O O . ARG B 1 59 ? -15.898 23.906 -3.59 1 97.75 59 ARG B O 1
ATOM 2332 N N . TYR B 1 60 ? -14.609 24.594 -1.85 1 97.56 60 TYR B N 1
ATOM 2333 C CA . TYR B 1 60 ? -15.523 23.922 -0.939 1 97.56 60 TYR B CA 1
ATOM 2334 C C . TYR B 1 60 ? -16.078 24.891 0.092 1 97.56 60 TYR B C 1
ATOM 2336 O O . TYR B 1 60 ? -16.891 24.5 0.945 1 97.56 60 TYR B O 1
ATOM 2344 N N . GLY B 1 61 ? -15.648 26.109 0.124 1 97.06 61 GLY B N 1
ATOM 2345 C CA . GLY B 1 61 ? -16.188 27.141 1.006 1 97.06 61 GLY B CA 1
ATOM 2346 C C . GLY B 1 61 ? -15.719 27 2.443 1 97.06 61 GLY B C 1
ATOM 2347 O O . GLY B 1 61 ? -16.312 27.578 3.354 1 97.06 61 GLY B O 1
ATOM 2348 N N . LEU B 1 62 ? -14.734 26.141 2.688 1 97.81 62 LEU B N 1
ATOM 2349 C CA . LEU B 1 62 ? -14.148 25.969 4.016 1 97.81 62 LEU B CA 1
ATOM 2350 C C . LEU B 1 62 ? -13.039 26.984 4.258 1 97.81 62 LEU B C 1
ATOM 2352 O O . LEU B 1 62 ? -11.992 26.938 3.607 1 97.81 62 LEU B O 1
ATOM 2356 N N . ILE B 1 63 ? -13.211 27.828 5.277 1 96.44 63 ILE B N 1
ATOM 2357 C CA . ILE B 1 63 ? -12.336 28.984 5.438 1 96.44 63 ILE B CA 1
ATOM 2358 C C . ILE B 1 63 ? -11.32 28.719 6.547 1 96.44 63 ILE B C 1
ATOM 2360 O O . ILE B 1 63 ? -11.703 28.438 7.688 1 96.44 63 ILE B O 1
ATOM 2364 N N . ILE B 1 64 ? -10.148 28.719 6.211 1 97.69 64 ILE B N 1
ATOM 2365 C CA . ILE B 1 64 ? -9 28.75 7.117 1 97.69 64 ILE B CA 1
ATOM 2366 C C . ILE B 1 64 ? -8.25 30.062 6.957 1 97.69 64 ILE B C 1
ATOM 2368 O O . ILE B 1 64 ? -7.668 30.328 5.898 1 97.69 64 ILE B O 1
ATOM 2372 N N . GLN B 1 65 ? -8.211 30.891 7.953 1 96 65 GLN B N 1
ATOM 2373 C CA . GLN B 1 65 ? -7.68 32.25 7.801 1 96 65 GLN B CA 1
ATOM 2374 C C . GLN B 1 65 ? -6.273 32.344 8.383 1 96 65 GLN B C 1
ATOM 2376 O O . GLN B 1 65 ? -5.395 32.969 7.777 1 96 65 GLN B O 1
ATOM 2381 N N . ASP B 1 66 ? -6.055 31.734 9.547 1 98.62 66 ASP B N 1
ATOM 2382 C CA . ASP B 1 66 ? -4.805 31.922 10.281 1 98.62 66 ASP B CA 1
ATOM 2383 C C . ASP B 1 66 ? -3.824 30.797 10.008 1 98.62 66 ASP B C 1
ATOM 2385 O O . ASP B 1 66 ? -4.223 29.625 9.922 1 98.62 66 ASP B O 1
ATOM 2389 N N . CYS B 1 67 ? -2.617 31.172 9.906 1 98.5 67 CYS B N 1
ATOM 2390 C CA . CYS B 1 67 ? -1.565 30.203 9.625 1 98.5 67 CYS B CA 1
ATOM 2391 C C . CYS B 1 67 ? -0.263 30.594 10.312 1 98.5 67 CYS B C 1
ATOM 2393 O O . CYS B 1 67 ? 0.022 31.781 10.484 1 98.5 67 CYS B O 1
ATOM 2395 N N . VAL B 1 68 ? 0.47 29.609 10.734 1 98.62 68 VAL B N 1
ATOM 2396 C CA . VAL B 1 68 ? 1.86 29.781 11.141 1 98.62 68 VAL B CA 1
ATOM 2397 C C . VAL B 1 68 ? 2.777 29.016 10.188 1 98.62 68 VAL B C 1
ATOM 2399 O O . VAL B 1 68 ? 2.529 27.844 9.891 1 98.62 68 VAL B O 1
ATOM 2402 N N . GLU B 1 69 ? 3.793 29.641 9.703 1 97.75 69 GLU B N 1
ATOM 2403 C CA . GLU B 1 69 ? 4.738 29.109 8.734 1 97.75 69 GLU B CA 1
ATOM 2404 C C . GLU B 1 69 ? 6.133 29.688 8.938 1 97.75 69 GLU B C 1
ATOM 2406 O O . GLU B 1 69 ? 6.289 30.906 9.055 1 97.75 69 GLU B O 1
ATOM 2411 N N . PRO B 1 70 ? 7.141 28.797 9.016 1 96.38 70 PRO B N 1
ATOM 2412 C CA . PRO B 1 70 ? 8.477 29.297 9.32 1 96.38 70 PRO B CA 1
ATOM 2413 C C . PRO B 1 70 ? 9.172 29.906 8.102 1 96.38 70 PRO B C 1
ATOM 2415 O O . PRO B 1 70 ? 10.055 30.75 8.25 1 96.38 70 PRO B O 1
ATOM 2418 N N . SER B 1 71 ? 8.891 29.453 6.922 1 94.06 71 SER B N 1
ATOM 2419 C CA . SER B 1 71 ? 9.531 29.938 5.707 1 94.06 71 SER B CA 1
ATOM 2420 C C . SER B 1 71 ? 8.914 31.266 5.254 1 94.06 71 SER B C 1
ATOM 2422 O O . SER B 1 71 ? 7.742 31.312 4.879 1 94.06 71 SER B O 1
ATOM 2424 N N . GLU B 1 72 ? 9.703 32.281 5.148 1 95.19 72 GLU B N 1
ATOM 2425 C CA . GLU B 1 72 ? 9.227 33.594 4.707 1 95.19 72 GLU B CA 1
ATOM 2426 C C . GLU B 1 72 ? 8.742 33.562 3.26 1 95.19 72 GLU B C 1
ATOM 2428 O O . GLU B 1 72 ? 7.746 34.188 2.91 1 95.19 72 GLU B O 1
ATOM 2433 N N . ASP B 1 73 ? 9.492 32.781 2.5 1 93.38 73 ASP B N 1
ATOM 2434 C CA . ASP B 1 73 ? 9.125 32.688 1.091 1 93.38 73 ASP B CA 1
ATOM 2435 C C . ASP B 1 73 ? 7.77 32 0.926 1 93.38 73 ASP B C 1
ATOM 2437 O O . ASP B 1 73 ? 6.93 32.469 0.147 1 93.38 73 ASP B O 1
ATOM 2441 N N . MET B 1 74 ? 7.531 30.984 1.631 1 94.25 74 MET B N 1
ATOM 2442 C CA . MET B 1 74 ? 6.25 30.281 1.566 1 94.25 74 MET B CA 1
ATOM 2443 C C . MET B 1 74 ? 5.133 31.141 2.146 1 94.25 74 MET B C 1
ATOM 2445 O O . MET B 1 74 ? 4.02 31.172 1.619 1 94.25 74 MET B O 1
ATOM 2449 N N . ALA B 1 75 ? 5.457 31.828 3.195 1 96.06 75 ALA B N 1
ATOM 2450 C CA . ALA B 1 75 ? 4.484 32.688 3.842 1 96.06 75 ALA B CA 1
ATOM 2451 C C . ALA B 1 75 ? 3.969 33.75 2.867 1 96.06 75 ALA B C 1
ATOM 2453 O O . ALA B 1 75 ? 2.773 34.062 2.846 1 96.06 75 ALA B O 1
ATOM 2454 N N . LYS B 1 76 ? 4.84 34.312 2.105 1 95.69 76 LYS B N 1
ATOM 2455 C CA . LYS B 1 76 ? 4.453 35.312 1.132 1 95.69 76 LYS B CA 1
ATOM 2456 C C . LYS B 1 76 ? 3.453 34.781 0.122 1 95.69 76 LYS B C 1
ATOM 2458 O O . LYS B 1 76 ? 2.469 35.438 -0.212 1 95.69 76 LYS B O 1
ATOM 2463 N N . VAL B 1 77 ? 3.727 33.594 -0.322 1 94.81 77 VAL B N 1
ATOM 2464 C CA . VAL B 1 77 ? 2.83 32.938 -1.274 1 94.81 77 VAL B CA 1
ATOM 2465 C C . VAL B 1 77 ? 1.474 32.688 -0.619 1 94.81 77 VAL B C 1
ATOM 2467 O O . VAL B 1 77 ? 0.428 32.938 -1.225 1 94.81 77 VAL B O 1
ATOM 2470 N N . ALA B 1 78 ? 1.482 32.188 0.6 1 96.81 78 ALA B N 1
ATOM 2471 C CA . ALA B 1 78 ? 0.251 31.906 1.332 1 96.81 78 ALA B CA 1
ATOM 2472 C C . ALA B 1 78 ? -0.568 33.188 1.544 1 96.81 78 ALA B C 1
ATOM 2474 O O . ALA B 1 78 ? -1.798 33.156 1.451 1 96.81 78 ALA B O 1
ATOM 2475 N N . GLU B 1 79 ? 0.046 34.281 1.816 1 97.25 79 GLU B N 1
ATOM 2476 C CA . GLU B 1 79 ? -0.638 35.562 1.987 1 97.25 79 GLU B CA 1
ATOM 2477 C C . GLU B 1 79 ? -1.295 36 0.687 1 97.25 79 GLU B C 1
ATOM 2479 O O . GLU B 1 79 ? -2.408 36.531 0.699 1 97.25 79 GLU B O 1
ATOM 2484 N N . TYR B 1 80 ? -0.576 35.75 -0.342 1 94.75 80 TYR B N 1
ATOM 2485 C CA . TYR B 1 80 ? -1.146 36.062 -1.646 1 94.75 80 TYR B CA 1
ATOM 2486 C C . TYR B 1 80 ? -2.408 35.25 -1.901 1 94.75 80 TYR B C 1
ATOM 2488 O O . TYR B 1 80 ? -3.336 35.719 -2.562 1 94.75 80 TYR B O 1
ATOM 2496 N N . ARG B 1 81 ? -2.434 34.125 -1.245 1 95.12 81 ARG B N 1
ATOM 2497 C CA . ARG B 1 81 ? -3.594 33.25 -1.414 1 95.12 81 ARG B CA 1
ATOM 2498 C C . ARG B 1 81 ? -4.688 33.594 -0.41 1 95.12 81 ARG B C 1
ATOM 2500 O O . ARG B 1 81 ? -5.707 32.906 -0.331 1 95.12 81 ARG B O 1
ATOM 2507 N N . GLY B 1 82 ? -4.434 34.562 0.409 1 95.94 82 GLY B N 1
ATOM 2508 C CA . GLY B 1 82 ? -5.508 35.094 1.238 1 95.94 82 GLY B CA 1
ATOM 2509 C C . GLY B 1 82 ? -5.383 34.688 2.695 1 95.94 82 GLY B C 1
ATOM 2510 O O . GLY B 1 82 ? -6.297 34.938 3.49 1 95.94 82 GLY B O 1
ATOM 2511 N N . LEU B 1 83 ? -4.277 34.094 3.1 1 97.81 83 LEU B N 1
ATOM 2512 C CA . LEU B 1 83 ? -4.109 33.688 4.492 1 97.81 83 LEU B CA 1
ATOM 2513 C C . LEU B 1 83 ? -3.459 34.781 5.305 1 97.81 83 LEU B C 1
ATOM 2515 O O . LEU B 1 83 ? -2.691 35.594 4.766 1 97.81 83 LEU B O 1
ATOM 2519 N N . ASN B 1 84 ? -3.852 34.875 6.562 1 98.5 84 ASN B N 1
ATOM 2520 C CA . ASN B 1 84 ? -3.105 35.625 7.559 1 98.5 84 ASN B CA 1
ATOM 2521 C C . ASN B 1 84 ? -1.972 34.812 8.164 1 98.5 84 ASN B C 1
ATOM 2523 O O . ASN B 1 84 ? -2.203 33.969 9.039 1 98.5 84 ASN B O 1
ATOM 2527 N N . VAL B 1 85 ? -0.724 35.094 7.734 1 98.38 85 VAL B N 1
ATOM 2528 C CA . VAL B 1 85 ? 0.375 34.219 8.109 1 98.38 85 VAL B CA 1
ATOM 2529 C C . VAL B 1 85 ? 1.245 34.906 9.164 1 98.38 85 VAL B C 1
ATOM 2531 O O . VAL B 1 85 ? 1.628 36.062 9.016 1 98.38 85 VAL B O 1
ATOM 2534 N N . ARG B 1 86 ? 1.476 34.25 10.203 1 98.5 86 ARG B N 1
ATOM 2535 C CA . ARG B 1 86 ? 2.506 34.625 11.164 1 98.5 86 ARG B CA 1
ATOM 2536 C C . ARG B 1 86 ? 3.742 33.75 11.016 1 98.5 86 ARG B C 1
ATOM 2538 O O . ARG B 1 86 ? 3.627 32.531 10.906 1 98.5 86 ARG B O 1
ATOM 2545 N N . ILE B 1 87 ? 4.84 34.375 10.984 1 98 87 ILE B N 1
ATOM 2546 C CA . ILE B 1 87 ? 6.09 33.625 10.891 1 98 87 ILE B CA 1
ATOM 2547 C C . ILE B 1 87 ? 6.402 32.938 12.227 1 98 87 ILE B C 1
ATOM 2549 O O . ILE B 1 87 ? 6.387 33.594 13.273 1 98 87 ILE B O 1
ATOM 2553 N N . GLY B 1 88 ? 6.602 31.641 12.188 1 97.56 88 GLY B N 1
ATOM 2554 C CA . GLY B 1 88 ? 6.914 30.906 13.398 1 97.56 88 GLY B CA 1
ATOM 2555 C C . GLY B 1 88 ? 6.973 29.406 13.195 1 97.56 88 GLY B C 1
ATOM 2556 O O . GLY B 1 88 ? 6.691 28.906 12.094 1 97.56 88 GLY B O 1
ATOM 2557 N N . SER B 1 89 ? 7.445 28.734 14.266 1 97.5 89 SER B N 1
ATOM 2558 C CA . SER B 1 89 ? 7.535 27.281 14.234 1 97.5 89 SER B CA 1
ATOM 2559 C C . SER B 1 89 ? 6.34 26.625 14.922 1 97.5 89 SER B C 1
ATOM 2561 O O . SER B 1 89 ? 5.648 27.281 15.719 1 97.5 89 SER B O 1
ATOM 2563 N N . ALA B 1 90 ? 6.129 25.391 14.555 1 98.38 90 ALA B N 1
ATOM 2564 C CA . ALA B 1 90 ? 5.043 24.625 15.156 1 98.38 90 ALA B CA 1
ATOM 2565 C C . ALA B 1 90 ? 5.273 24.438 16.656 1 98.38 90 ALA B C 1
ATOM 2567 O O . ALA B 1 90 ? 4.324 24.234 17.422 1 98.38 90 ALA B O 1
ATOM 2568 N N . GLU B 1 91 ? 6.477 24.578 17.094 1 98.5 91 GLU B N 1
ATOM 2569 C CA . GLU B 1 91 ? 6.895 24.281 18.469 1 98.5 91 GLU B CA 1
ATOM 2570 C C . GLU B 1 91 ? 6.754 25.5 19.375 1 98.5 91 GLU B C 1
ATOM 2572 O O . GLU B 1 91 ? 6.883 25.391 20.594 1 98.5 91 GLU B O 1
ATOM 2577 N N . GLU B 1 92 ? 6.547 26.594 18.766 1 97.94 92 GLU B N 1
ATOM 2578 C CA . GLU B 1 92 ? 6.363 27.844 19.484 1 97.94 92 GLU B CA 1
ATOM 2579 C C . GLU B 1 92 ? 5.395 28.766 18.75 1 97.94 92 GLU B C 1
ATOM 2581 O O . GLU B 1 92 ? 5.82 29.703 18.062 1 97.94 92 GLU B O 1
ATOM 2586 N N . LEU B 1 93 ? 4.152 28.609 19.047 1 98.62 93 LEU B N 1
ATOM 2587 C CA . LEU B 1 93 ? 3.123 29.328 18.297 1 98.62 93 LEU B CA 1
ATOM 2588 C C . LEU B 1 93 ? 2.912 30.734 18.875 1 98.62 93 LEU B C 1
ATOM 2590 O O . LEU B 1 93 ? 2.771 30.891 20.094 1 98.62 93 LEU B O 1
ATOM 2594 N N . PRO B 1 94 ? 2.846 31.719 18.047 1 98.31 94 PRO B N 1
ATOM 2595 C CA . PRO B 1 94 ? 2.67 33.094 18.5 1 98.31 94 PRO B CA 1
ATOM 2596 C C . PRO B 1 94 ? 1.206 33.469 18.734 1 98.31 94 PRO B C 1
ATOM 2598 O O . PRO B 1 94 ? 0.742 34.5 18.266 1 98.31 94 PRO B O 1
ATOM 2601 N N . PHE B 1 95 ? 0.518 32.688 19.484 1 98.56 95 PHE B N 1
ATOM 2602 C CA . PHE B 1 95 ? -0.881 32.906 19.828 1 98.56 95 PHE B CA 1
ATOM 2603 C C . PHE B 1 95 ? -1.109 32.625 21.312 1 98.56 95 PHE B C 1
ATOM 2605 O O . PHE B 1 95 ? -0.366 31.844 21.922 1 98.56 95 PHE B O 1
ATOM 2612 N N . ASN B 1 96 ? -2.107 33.25 21.875 1 98.5 96 ASN B N 1
ATOM 2613 C CA . ASN B 1 96 ? -2.51 33 23.25 1 98.5 96 ASN B CA 1
ATOM 2614 C C . ASN B 1 96 ? -3.191 31.641 23.391 1 98.5 96 ASN B C 1
ATOM 2616 O O . ASN B 1 96 ? -3.562 31.031 22.391 1 98.5 96 ASN B O 1
ATOM 2620 N N . ASP B 1 97 ? -3.34 31.234 24.641 1 98.69 97 ASP B N 1
ATOM 2621 C CA . ASP B 1 97 ? -4.031 29.984 24.938 1 98.69 97 ASP B CA 1
ATOM 2622 C C . ASP B 1 97 ? -5.5 30.062 24.531 1 98.69 97 ASP B C 1
ATOM 2624 O O . ASP B 1 97 ? -6.145 31.094 24.703 1 98.69 97 ASP B O 1
ATOM 2628 N N . GLY B 1 98 ? -6.004 29.016 23.984 1 98.62 98 GLY B N 1
ATOM 2629 C CA . GLY B 1 98 ? -7.438 28.844 23.828 1 98.62 98 GLY B CA 1
ATOM 2630 C C . GLY B 1 98 ? -8.047 29.812 22.844 1 98.62 98 GLY B C 1
ATOM 2631 O O . GLY B 1 98 ? -9.125 30.359 23.094 1 98.62 98 GLY B O 1
ATOM 2632 N N . VAL B 1 99 ? -7.441 30.047 21.719 1 98.56 99 VAL B N 1
ATOM 2633 C CA . VAL B 1 99 ? -7.887 31.047 20.75 1 98.56 99 VAL B CA 1
ATOM 2634 C C . VAL B 1 99 ? -8.695 30.359 19.656 1 98.56 99 VAL B C 1
ATOM 2636 O O . VAL B 1 99 ? -9.664 30.922 19.141 1 98.56 99 VAL B O 1
ATOM 2639 N N . PHE B 1 100 ? -8.383 29.109 19.312 1 98.88 100 PHE B N 1
ATOM 2640 C CA . PHE B 1 100 ? -8.906 28.484 18.109 1 98.88 100 PHE B CA 1
ATOM 2641 C C . PHE B 1 100 ? -9.883 27.359 18.453 1 98.88 100 PHE B C 1
ATOM 2643 O O . PHE B 1 100 ? -9.773 26.75 19.5 1 98.88 100 PHE B O 1
ATOM 2650 N N . ASP B 1 101 ? -10.828 27.094 17.516 1 98.88 101 ASP B N 1
ATOM 2651 C CA . ASP B 1 101 ? -11.75 25.969 17.625 1 98.88 101 ASP B CA 1
ATOM 2652 C C . ASP B 1 101 ? -11.141 24.703 17.031 1 98.88 101 ASP B C 1
ATOM 2654 O O . ASP B 1 101 ? -11.453 23.594 17.469 1 98.88 101 ASP B O 1
ATOM 2658 N N . THR B 1 102 ? -10.352 24.906 16.031 1 98.88 102 THR B N 1
ATOM 2659 C CA . THR B 1 102 ? -9.703 23.797 15.344 1 98.88 102 THR B CA 1
ATOM 2660 C C . THR B 1 102 ? -8.266 24.156 14.969 1 98.88 102 THR B C 1
ATOM 2662 O O . THR B 1 102 ? -7.988 25.281 14.586 1 98.88 102 THR B O 1
ATOM 2665 N N . VAL B 1 103 ? -7.367 23.203 15.086 1 98.94 103 VAL B N 1
ATOM 2666 C CA . VAL B 1 103 ? -5.988 23.328 14.617 1 98.94 103 VAL B CA 1
ATOM 2667 C C . VAL B 1 103 ? -5.688 22.219 13.609 1 98.94 103 VAL B C 1
ATOM 2669 O O . VAL B 1 103 ? -6.027 21.047 13.844 1 98.94 103 VAL B O 1
ATOM 2672 N N . LEU B 1 104 ? -5.133 22.578 12.516 1 98.94 104 LEU B N 1
ATOM 2673 C CA . LEU B 1 104 ? -4.797 21.656 11.445 1 98.94 104 LEU B CA 1
ATOM 2674 C C . LEU B 1 104 ? -3.285 21.547 11.266 1 98.94 104 LEU B C 1
ATOM 2676 O O . LEU B 1 104 ? -2.598 22.562 11.148 1 98.94 104 LEU B O 1
ATOM 2680 N N . LEU B 1 105 ? -2.764 20.375 11.328 1 98.88 105 LEU B N 1
ATOM 2681 C CA . LEU B 1 105 ? -1.417 20.031 10.891 1 98.88 105 LEU B CA 1
ATOM 2682 C C . LEU B 1 105 ? -1.461 19.062 9.711 1 98.88 105 LEU B C 1
ATOM 2684 O O . LEU B 1 105 ? -1.675 17.875 9.891 1 98.88 105 LEU B O 1
ATOM 2688 N N . ASN B 1 106 ? -1.3 19.578 8.547 1 98.62 106 ASN B N 1
ATOM 2689 C CA . ASN B 1 106 ? -1.347 18.797 7.312 1 98.62 106 ASN B CA 1
ATOM 2690 C C . ASN B 1 106 ? 0.044 18.625 6.711 1 98.62 106 ASN B C 1
ATOM 2692 O O . ASN B 1 106 ? 0.554 19.516 6.035 1 98.62 106 ASN B O 1
ATOM 2696 N N . GLY B 1 107 ? 0.593 17.438 6.922 1 97.56 107 GLY B N 1
ATOM 2697 C CA . GLY B 1 107 ? 1.923 17.172 6.398 1 97.56 107 GLY B CA 1
ATOM 2698 C C . GLY B 1 107 ? 3.012 17.953 7.102 1 97.56 107 GLY B C 1
ATOM 2699 O O . GLY B 1 107 ? 3.943 18.453 6.461 1 97.56 107 GLY B O 1
ATOM 2700 N N . VAL B 1 108 ? 2.961 18.078 8.383 1 97.62 108 VAL B N 1
ATOM 2701 C CA . VAL B 1 108 ? 3.834 19 9.102 1 97.62 108 VAL B CA 1
ATOM 2702 C C . VAL B 1 108 ? 4.746 18.234 10.047 1 97.62 108 VAL B C 1
ATOM 2704 O O . VAL B 1 108 ? 5.953 18.469 10.094 1 97.62 108 VAL B O 1
ATOM 2707 N N . LEU B 1 109 ? 4.23 17.281 10.766 1 97.81 109 LEU B N 1
ATOM 2708 C CA . LEU B 1 109 ? 4.902 16.703 11.93 1 97.81 109 LEU B CA 1
ATOM 2709 C C . LEU B 1 109 ? 6.172 15.961 11.508 1 97.81 109 LEU B C 1
ATOM 2711 O O . LEU B 1 109 ? 7.117 15.844 12.297 1 97.81 109 LEU B O 1
ATOM 2715 N N . ASP B 1 110 ? 6.23 15.492 10.297 1 96.06 110 ASP B N 1
ATOM 2716 C CA . ASP B 1 110 ? 7.406 14.781 9.812 1 96.06 110 ASP B CA 1
ATOM 2717 C C . ASP B 1 110 ? 8.57 15.734 9.57 1 96.06 110 ASP B C 1
ATOM 2719 O O . ASP B 1 110 ? 9.711 15.305 9.414 1 96.06 110 ASP B O 1
ATOM 2723 N N . TYR B 1 111 ? 8.344 17.031 9.648 1 95.5 111 TYR B N 1
ATOM 2724 C CA . TYR B 1 111 ? 9.352 18 9.219 1 95.5 111 TYR B CA 1
ATOM 2725 C C . TYR B 1 111 ? 9.727 18.938 10.359 1 95.5 111 TYR B C 1
ATOM 2727 O O . TYR B 1 111 ? 10.477 19.891 10.164 1 95.5 111 TYR B O 1
ATOM 2735 N N . VAL B 1 112 ? 9.242 18.703 11.516 1 96.69 112 VAL B N 1
ATOM 2736 C CA . VAL B 1 112 ? 9.555 19.578 12.641 1 96.69 112 VAL B CA 1
ATOM 2737 C C . VAL B 1 112 ? 10.664 18.953 13.484 1 96.69 112 VAL B C 1
ATOM 2739 O O . VAL B 1 112 ? 10.922 17.75 13.398 1 96.69 112 VAL B O 1
ATOM 2742 N N . ASN B 1 113 ? 11.273 19.734 14.32 1 95.5 113 ASN B N 1
ATOM 2743 C CA . ASN B 1 113 ? 12.367 19.281 15.172 1 95.5 113 ASN B CA 1
ATOM 2744 C C . ASN B 1 113 ? 11.844 18.5 16.375 1 95.5 113 ASN B C 1
ATOM 2746 O O . ASN B 1 113 ? 12.43 17.484 16.766 1 95.5 113 ASN B O 1
ATOM 2750 N N . ASP B 1 114 ? 10.797 18.984 16.938 1 98.06 114 ASP B N 1
ATOM 2751 C CA . ASP B 1 114 ? 10.188 18.391 18.125 1 98.06 114 ASP B CA 1
ATOM 2752 C C . ASP B 1 114 ? 8.688 18.219 17.938 1 98.06 114 ASP B C 1
ATOM 2754 O O . ASP B 1 114 ? 7.906 19.109 18.281 1 98.06 114 ASP B O 1
ATOM 2758 N N . ASP B 1 115 ? 8.297 17 17.484 1 98.12 115 ASP B N 1
ATOM 2759 C CA . ASP B 1 115 ? 6.902 16.75 17.141 1 98.12 115 ASP B CA 1
ATOM 2760 C C . ASP B 1 115 ? 6.023 16.719 18.391 1 98.12 115 ASP B C 1
ATOM 2762 O O . ASP B 1 115 ? 4.863 17.141 18.344 1 98.12 115 ASP B O 1
ATOM 2766 N N . ALA B 1 116 ? 6.543 16.312 19.531 1 98.56 116 ALA B N 1
ATOM 2767 C CA . ALA B 1 116 ? 5.789 16.312 20.781 1 98.56 116 ALA B CA 1
ATOM 2768 C C . ALA B 1 116 ? 5.465 17.75 21.203 1 98.56 116 ALA B C 1
ATOM 2770 O O . ALA B 1 116 ? 4.332 18.047 21.594 1 98.56 116 ALA B O 1
ATOM 2771 N N . LYS B 1 117 ? 6.434 18.594 21.141 1 98.75 117 LYS B N 1
ATOM 2772 C CA . LYS B 1 117 ? 6.215 19.984 21.5 1 98.75 117 LYS B CA 1
ATOM 2773 C C . LYS B 1 117 ? 5.23 20.656 20.531 1 98.75 117 LYS B C 1
ATOM 2775 O O . LYS B 1 117 ? 4.418 21.484 20.953 1 98.75 117 LYS B O 1
ATOM 2780 N N . ALA B 1 118 ? 5.344 20.312 19.266 1 98.81 118 ALA B N 1
ATOM 2781 C CA . ALA B 1 118 ? 4.441 20.875 18.281 1 98.81 118 ALA B CA 1
ATOM 2782 C C . ALA B 1 118 ? 2.986 20.562 18.609 1 98.81 118 ALA B C 1
ATOM 2784 O O . ALA B 1 118 ? 2.127 21.453 18.578 1 98.81 118 ALA B O 1
ATOM 2785 N N . ILE B 1 119 ? 2.686 19.344 18.953 1 98.88 119 ILE B N 1
ATOM 2786 C CA . ILE B 1 119 ? 1.312 18.938 19.234 1 98.88 119 ILE B CA 1
ATOM 2787 C C . ILE B 1 119 ? 0.866 19.562 20.562 1 98.88 119 ILE B C 1
ATOM 2789 O O . ILE B 1 119 ? -0.301 19.922 20.719 1 98.88 119 ILE B O 1
ATOM 2793 N N . LYS B 1 120 ? 1.773 19.719 21.516 1 98.81 120 LYS B N 1
ATOM 2794 C CA . LYS B 1 120 ? 1.448 20.375 22.781 1 98.81 120 LYS B CA 1
ATOM 2795 C C . LYS B 1 120 ? 1.08 21.844 22.562 1 98.81 120 LYS B C 1
ATOM 2797 O O . LYS B 1 120 ? 0.187 22.375 23.219 1 98.81 120 LYS B O 1
ATOM 2802 N N . GLU B 1 121 ? 1.84 22.469 21.672 1 98.94 121 GLU B N 1
ATOM 2803 C CA . GLU B 1 121 ? 1.496 23.844 21.312 1 98.94 121 GLU B CA 1
ATOM 2804 C C . GLU B 1 121 ? 0.113 23.922 20.672 1 98.94 121 GLU B C 1
ATOM 2806 O O . GLU B 1 121 ? -0.657 24.844 20.938 1 98.94 121 GLU B O 1
ATOM 2811 N N . ALA B 1 122 ? -0.202 22.953 19.797 1 98.94 122 ALA B N 1
ATOM 2812 C CA . ALA B 1 122 ? -1.54 22.891 19.219 1 98.94 122 ALA B CA 1
ATOM 2813 C C . ALA B 1 122 ? -2.605 22.781 20.312 1 98.94 122 ALA B C 1
ATOM 2815 O O . ALA B 1 122 ? -3.637 23.453 20.234 1 98.94 122 ALA B O 1
ATOM 2816 N N . TYR B 1 123 ? -2.359 21.953 21.281 1 98.94 123 TYR B N 1
ATOM 2817 C CA . TYR B 1 123 ? -3.266 21.797 22.406 1 98.94 123 TYR B CA 1
ATOM 2818 C C . TYR B 1 123 ? -3.447 23.125 23.141 1 98.94 123 TYR B C 1
ATOM 2820 O O . TYR B 1 123 ? -4.57 23.5 23.5 1 98.94 123 TYR B O 1
ATOM 2828 N N . ARG B 1 124 ? -2.326 23.812 23.406 1 98.88 124 ARG B N 1
ATOM 2829 C CA . ARG B 1 124 ? -2.336 25.062 24.172 1 98.88 124 ARG B CA 1
ATOM 2830 C C . ARG B 1 124 ? -3.221 26.109 23.5 1 98.88 124 ARG B C 1
ATOM 2832 O O . ARG B 1 124 ? -4.047 26.75 24.156 1 98.88 124 ARG B O 1
ATOM 2839 N N . VAL B 1 125 ? -3.154 26.266 22.219 1 98.88 125 VAL B N 1
ATOM 2840 C CA . VAL B 1 125 ? -3.822 27.375 21.531 1 98.88 125 VAL B CA 1
ATOM 2841 C C . VAL B 1 125 ? -5.277 27 21.266 1 98.88 125 VAL B C 1
ATOM 2843 O O . VAL B 1 125 ? -6.086 27.859 20.906 1 98.88 125 VAL B O 1
ATOM 2846 N N . LEU B 1 126 ? -5.645 25.734 21.391 1 98.81 126 LEU B N 1
ATOM 2847 C CA . LEU B 1 126 ? -7.004 25.266 21.172 1 98.81 126 LEU B CA 1
ATOM 2848 C C . LEU B 1 126 ? -7.887 25.562 22.375 1 98.81 126 LEU B C 1
ATOM 2850 O O . LEU B 1 126 ? -7.453 25.438 23.516 1 98.81 126 LEU B O 1
ATOM 2854 N N . LYS B 1 127 ? -9.164 25.969 22.125 1 98.81 127 LYS B N 1
ATOM 2855 C CA . LYS B 1 127 ? -10.172 26.062 23.188 1 98.81 127 LYS B CA 1
ATOM 2856 C C . LYS B 1 127 ? -10.508 24.688 23.75 1 98.81 127 LYS B C 1
ATOM 2858 O O . LYS B 1 127 ? -10.445 23.688 23.047 1 98.81 127 LYS B O 1
ATOM 2863 N N . PRO B 1 128 ? -10.922 24.734 25.062 1 98.5 128 PRO B N 1
ATOM 2864 C CA . PRO B 1 128 ? -11.562 23.484 25.5 1 98.5 128 PRO B CA 1
ATOM 2865 C C . PRO B 1 128 ? -12.734 23.078 24.609 1 98.5 128 PRO B C 1
ATOM 2867 O O . PRO B 1 128 ? -13.523 23.938 24.188 1 98.5 128 PRO B O 1
ATOM 2870 N N . GLY B 1 129 ? -12.773 21.844 24.25 1 98.5 129 GLY B N 1
ATOM 2871 C CA . GLY B 1 129 ? -13.812 21.375 23.344 1 98.5 129 GLY B CA 1
ATOM 2872 C C . GLY B 1 129 ? -13.422 21.453 21.891 1 98.5 129 GLY B C 1
ATOM 2873 O O . GLY B 1 129 ? -14.141 20.969 21.016 1 98.5 129 GLY B O 1
ATOM 2874 N N . GLY B 1 130 ? -12.227 22.016 21.656 1 98.69 130 GLY B N 1
ATOM 2875 C CA . GLY B 1 130 ? -11.758 22.141 20.281 1 98.69 130 GLY B CA 1
ATOM 2876 C C . GLY B 1 130 ? -11.148 20.859 19.734 1 98.69 130 GLY B C 1
ATOM 2877 O O . GLY B 1 130 ? -11.078 19.859 20.438 1 98.69 130 GLY B O 1
ATOM 2878 N N . HIS B 1 131 ? -10.773 20.891 18.453 1 98.88 131 HIS B N 1
ATOM 2879 C CA . HIS B 1 131 ? -10.266 19.703 17.781 1 98.88 131 HIS B CA 1
ATOM 2880 C C . HIS B 1 131 ? -8.93 19.969 17.094 1 98.88 131 HIS B C 1
ATOM 2882 O O . HIS B 1 131 ? -8.711 21.062 16.578 1 98.88 131 HIS B O 1
ATOM 2888 N N . VAL B 1 132 ? -8.102 18.984 17.141 1 98.94 132 VAL B N 1
ATOM 2889 C CA . VAL B 1 132 ? -6.918 18.969 16.297 1 98.94 132 VAL B CA 1
ATOM 2890 C C . VAL B 1 132 ? -7.094 17.953 15.172 1 98.94 132 VAL B C 1
ATOM 2892 O O . VAL B 1 132 ? -7.672 16.891 15.375 1 98.94 132 VAL B O 1
ATOM 2895 N N . VAL B 1 133 ? -6.699 18.266 13.977 1 98.94 133 VAL B N 1
ATOM 2896 C CA . VAL B 1 133 ? -6.613 17.344 12.844 1 98.94 133 VAL B CA 1
ATOM 2897 C C . VAL B 1 133 ? -5.16 17.234 12.383 1 98.94 133 VAL B C 1
ATOM 2899 O O . VAL B 1 133 ? -4.551 18.219 11.977 1 98.94 133 VAL B O 1
ATOM 2902 N N . VAL B 1 134 ? -4.633 16.047 12.516 1 98.94 134 VAL B N 1
ATOM 2903 C CA . VAL B 1 134 ? -3.277 15.742 12.07 1 98.94 134 VAL B CA 1
ATOM 2904 C C . VAL B 1 134 ? -3.328 14.789 10.883 1 98.94 134 VAL B C 1
ATOM 2906 O O . VAL B 1 134 ? -3.926 13.711 10.969 1 98.94 134 VAL B O 1
ATOM 2909 N N . ALA B 1 135 ? -2.754 15.188 9.805 1 98.88 135 ALA B N 1
ATOM 2910 C CA . ALA B 1 135 ? -2.725 14.328 8.617 1 98.88 135 ALA B CA 1
ATOM 2911 C C . ALA B 1 135 ? -1.308 14.211 8.07 1 98.88 135 ALA B C 1
ATOM 2913 O O . ALA B 1 135 ? -0.583 15.203 7.977 1 98.88 135 ALA B O 1
ATOM 2914 N N . ASP B 1 136 ? -0.89 13.008 7.723 1 98.62 136 ASP B N 1
ATOM 2915 C CA . ASP B 1 136 ? 0.461 12.773 7.223 1 98.62 136 ASP B CA 1
ATOM 2916 C C . ASP B 1 136 ? 0.527 11.484 6.402 1 98.62 136 ASP B C 1
ATOM 2918 O O . ASP B 1 136 ? -0.368 10.641 6.484 1 98.62 136 ASP B O 1
ATOM 2922 N N . VAL B 1 137 ? 1.584 11.398 5.617 1 98.62 137 VAL B N 1
ATOM 2923 C CA . VAL B 1 137 ? 1.979 10.125 5.035 1 98.62 137 VAL B CA 1
ATOM 2924 C C . VAL B 1 137 ? 2.48 9.188 6.133 1 98.62 137 VAL B C 1
ATOM 2926 O O . VAL B 1 137 ? 3.242 9.602 7.008 1 98.62 137 VAL B O 1
ATOM 2929 N N . ILE B 1 138 ? 2.047 7.984 6.102 1 98.69 138 ILE B N 1
ATOM 2930 C CA . ILE B 1 138 ? 2.416 7.09 7.191 1 98.69 138 ILE B CA 1
ATOM 2931 C C . ILE B 1 138 ? 3.564 6.184 6.75 1 98.69 138 ILE B C 1
ATOM 2933 O O . ILE B 1 138 ? 3.617 5.758 5.598 1 98.69 138 ILE B O 1
ATOM 2937 N N . ALA B 1 139 ? 4.434 5.84 7.684 1 98.62 139 ALA B N 1
ATOM 2938 C CA . ALA B 1 139 ? 5.672 5.113 7.422 1 98.62 139 ALA B CA 1
ATOM 2939 C C . ALA B 1 139 ? 5.387 3.697 6.938 1 98.62 139 ALA B C 1
ATOM 2941 O O . ALA B 1 139 ? 6.141 3.146 6.133 1 98.62 139 ALA B O 1
ATOM 2942 N N . GLU B 1 140 ? 4.332 3.098 7.426 1 98.56 140 GLU B N 1
ATOM 2943 C CA . GLU B 1 140 ? 4.066 1.688 7.156 1 98.56 140 GLU B CA 1
ATOM 2944 C C . GLU B 1 140 ? 3.234 1.517 5.891 1 98.56 140 GLU B C 1
ATOM 2946 O O . GLU B 1 140 ? 2.959 0.392 5.469 1 98.56 140 GLU B O 1
ATOM 2951 N N . GLY B 1 141 ? 2.809 2.588 5.258 1 98.62 141 GLY B N 1
ATOM 2952 C CA . GLY B 1 141 ? 2.129 2.529 3.975 1 98.62 141 GLY B CA 1
ATOM 2953 C C . GLY B 1 141 ? 3.084 2.426 2.801 1 98.62 141 GLY B C 1
ATOM 2954 O O . GLY B 1 141 ? 4.301 2.553 2.967 1 98.62 141 GLY B O 1
ATOM 2955 N N . ALA B 1 142 ? 2.566 2.221 1.623 1 98.69 142 ALA B N 1
ATOM 2956 C CA . ALA B 1 142 ? 3.367 2.025 0.417 1 98.69 142 ALA B CA 1
ATOM 2957 C C . ALA B 1 142 ? 4.211 3.262 0.113 1 98.69 142 ALA B C 1
ATOM 2959 O O . ALA B 1 142 ? 5.371 3.145 -0.289 1 98.69 142 ALA B O 1
ATOM 2960 N N . TYR B 1 143 ? 3.654 4.465 0.297 1 98.69 143 TYR B N 1
ATOM 2961 C CA . TYR B 1 143 ? 4.426 5.68 0.065 1 98.69 143 TYR B CA 1
ATOM 2962 C C . TYR B 1 143 ? 5.586 5.785 1.048 1 98.69 143 TYR B C 1
ATOM 2964 O O . TYR B 1 143 ? 6.719 6.062 0.651 1 98.69 143 TYR B O 1
ATOM 2972 N N . GLY B 1 144 ? 5.25 5.605 2.361 1 98.38 144 GLY B N 1
ATOM 2973 C CA . GLY B 1 144 ? 6.316 5.668 3.348 1 98.38 144 GLY B CA 1
ATOM 2974 C C . GLY B 1 144 ? 7.453 4.707 3.062 1 98.38 144 GLY B C 1
ATOM 2975 O O . GLY B 1 144 ? 8.625 5.086 3.129 1 98.38 144 GLY B O 1
ATOM 2976 N N . ILE B 1 145 ? 7.145 3.492 2.697 1 98.62 145 ILE B N 1
ATOM 2977 C CA . ILE B 1 145 ? 8.148 2.473 2.418 1 98.62 145 ILE B CA 1
ATOM 2978 C C . ILE B 1 145 ? 8.938 2.852 1.164 1 98.62 145 ILE B C 1
ATOM 2980 O O . ILE B 1 145 ? 10.164 2.746 1.137 1 98.62 145 ILE B O 1
ATOM 2984 N N . LEU B 1 146 ? 8.234 3.266 0.15 1 98.56 146 LEU B N 1
ATOM 2985 C CA . LEU B 1 146 ? 8.867 3.674 -1.1 1 98.56 146 LEU B CA 1
ATOM 2986 C C . LEU B 1 146 ? 9.836 4.824 -0.864 1 98.56 146 LEU B C 1
ATOM 2988 O O . LEU B 1 146 ? 10.938 4.84 -1.426 1 98.56 146 LEU B O 1
ATOM 2992 N N . TYR B 1 147 ? 9.422 5.816 -0.057 1 98 147 TYR B N 1
ATOM 2993 C CA . TYR B 1 147 ? 10.273 6.961 0.246 1 98 147 TYR B CA 1
ATOM 2994 C C . TYR B 1 147 ? 11.531 6.523 0.986 1 98 147 TYR B C 1
ATOM 2996 O O . TYR B 1 147 ? 12.633 6.98 0.678 1 98 147 TYR B O 1
ATOM 3004 N N . LYS B 1 148 ? 11.359 5.645 1.914 1 97.62 148 LYS B N 1
ATOM 3005 C CA . LYS B 1 148 ? 12.539 5.152 2.619 1 97.62 148 LYS B CA 1
ATOM 3006 C C . LYS B 1 148 ? 13.461 4.383 1.678 1 97.62 148 LYS B C 1
ATOM 3008 O O . LYS B 1 148 ? 14.688 4.496 1.769 1 97.62 148 LYS B O 1
ATOM 3013 N N . LEU B 1 149 ? 12.867 3.529 0.816 1 97.81 149 LEU B N 1
ATOM 3014 C CA . LEU B 1 149 ? 13.664 2.809 -0.171 1 97.81 149 LEU B CA 1
ATOM 3015 C C . LEU B 1 149 ? 14.453 3.777 -1.044 1 97.81 149 LEU B C 1
ATOM 3017 O O . LEU B 1 149 ? 15.648 3.584 -1.266 1 97.81 149 LEU B O 1
ATOM 3021 N N . ALA B 1 150 ? 13.789 4.812 -1.523 1 97.5 150 ALA B N 1
ATOM 3022 C CA . ALA B 1 150 ? 14.453 5.816 -2.35 1 97.5 150 ALA B CA 1
ATOM 3023 C C . ALA B 1 150 ? 15.578 6.508 -1.581 1 97.5 150 ALA B C 1
ATOM 3025 O O . ALA B 1 150 ? 16.641 6.781 -2.139 1 97.5 150 ALA B O 1
ATOM 3026 N N . GLU B 1 151 ? 15.297 6.828 -0.352 1 96.19 151 GLU B N 1
ATOM 3027 C CA . GLU B 1 151 ? 16.312 7.441 0.5 1 96.19 151 GLU B CA 1
ATOM 3028 C C . GLU B 1 151 ? 17.547 6.559 0.607 1 96.19 151 GLU B C 1
ATOM 3030 O O . GLU B 1 151 ? 18.672 7.031 0.434 1 96.19 151 GLU B O 1
ATOM 3035 N N . VAL B 1 152 ? 17.328 5.246 0.859 1 95.88 152 VAL B N 1
ATOM 3036 C CA . VAL B 1 152 ? 18.422 4.297 1.058 1 95.88 152 VAL B CA 1
ATOM 3037 C C . VAL B 1 152 ? 19.188 4.121 -0.246 1 95.88 152 VAL B C 1
ATOM 3039 O O . VAL B 1 152 ? 20.422 3.975 -0.232 1 95.88 152 VAL B O 1
ATOM 3042 N N . LEU B 1 153 ? 18.484 4.195 -1.318 1 95.12 153 LEU B N 1
ATOM 3043 C CA . LEU B 1 153 ? 19.109 4.004 -2.619 1 95.12 153 LEU B CA 1
ATOM 3044 C C . LEU B 1 153 ? 19.688 5.316 -3.146 1 95.12 153 LEU B C 1
ATOM 3046 O O . LEU B 1 153 ? 20.406 5.328 -4.152 1 95.12 153 LEU B O 1
ATOM 3050 N N . GLY B 1 154 ? 19.312 6.406 -2.547 1 91.06 154 GLY B N 1
ATOM 3051 C CA . GLY B 1 154 ? 19.906 7.695 -2.854 1 91.06 154 GLY B CA 1
ATOM 3052 C C . GLY B 1 154 ? 19.047 8.555 -3.76 1 91.06 154 GLY B C 1
ATOM 3053 O O . GLY B 1 154 ? 19.125 9.781 -3.717 1 91.06 154 GLY B O 1
ATOM 3054 N N . ASP B 1 155 ? 18.344 7.949 -4.691 1 90.31 155 ASP B N 1
ATOM 3055 C CA . ASP B 1 155 ? 17.469 8.688 -5.602 1 90.31 155 ASP B CA 1
ATOM 3056 C C . ASP B 1 155 ? 16.453 7.762 -6.262 1 90.31 155 ASP B C 1
ATOM 3058 O O . ASP B 1 155 ? 16.188 6.668 -5.762 1 90.31 155 ASP B O 1
ATOM 3062 N N . TRP B 1 156 ? 15.812 8.312 -7.32 1 95.06 156 TRP B N 1
ATOM 3063 C CA . TRP B 1 156 ? 14.727 7.598 -7.988 1 95.06 156 TRP B CA 1
ATOM 3064 C C . TRP B 1 156 ? 15.234 6.863 -9.227 1 95.06 156 TRP B C 1
ATOM 3066 O O . TRP B 1 156 ? 14.453 6.48 -10.094 1 95.06 156 TRP B O 1
ATOM 3076 N N . SER B 1 157 ? 16.5 6.656 -9.406 1 93.44 157 SER B N 1
ATOM 3077 C CA . SER B 1 157 ? 17.031 6.207 -10.688 1 93.44 157 SER B CA 1
ATOM 3078 C C . SER B 1 157 ? 17.391 4.723 -10.641 1 93.44 157 SER B C 1
ATOM 3080 O O . SER B 1 157 ? 17.625 4.105 -11.688 1 93.44 157 SER B O 1
ATOM 3082 N N . ASN B 1 158 ? 17.453 4.168 -9.367 1 93.88 158 ASN B N 1
ATOM 3083 C CA . ASN B 1 158 ? 17.719 2.736 -9.273 1 93.88 158 ASN B CA 1
ATOM 3084 C C . ASN B 1 158 ? 16.781 1.934 -10.172 1 93.88 158 ASN B C 1
ATOM 3086 O O . ASN B 1 158 ? 15.586 2.244 -10.273 1 93.88 158 ASN B O 1
ATOM 3090 N N . PRO B 1 159 ? 17.297 0.863 -10.844 1 93.31 159 PRO B N 1
ATOM 3091 C CA . PRO B 1 159 ? 16.484 0.106 -11.789 1 93.31 159 PRO B CA 1
ATOM 3092 C C . PRO B 1 159 ? 15.195 -0.439 -11.164 1 93.31 159 PRO B C 1
ATOM 3094 O O . PRO B 1 159 ? 14.156 -0.489 -11.828 1 93.31 159 PRO B O 1
ATOM 3097 N N . TYR B 1 160 ? 15.297 -0.855 -9.938 1 94.19 160 TYR B N 1
ATOM 3098 C CA . TYR B 1 160 ? 14.094 -1.382 -9.297 1 94.19 160 TYR B CA 1
ATOM 3099 C C . TYR B 1 160 ? 13.055 -0.282 -9.102 1 94.19 160 TYR B C 1
ATOM 3101 O O . TYR B 1 160 ? 11.891 -0.449 -9.453 1 94.19 160 TYR B O 1
ATOM 3109 N N . ILE B 1 161 ? 13.438 0.824 -8.516 1 95.44 161 ILE B N 1
ATOM 3110 C CA . ILE B 1 161 ? 12.531 1.926 -8.219 1 95.44 161 ILE B CA 1
ATOM 3111 C C . ILE B 1 161 ? 11.953 2.48 -9.523 1 95.44 161 ILE B C 1
ATOM 3113 O O . ILE B 1 161 ? 10.789 2.887 -9.562 1 95.44 161 ILE B O 1
ATOM 3117 N N . SER B 1 162 ? 12.766 2.488 -10.539 1 95.5 162 SER B N 1
ATOM 3118 C CA . SER B 1 162 ? 12.32 3.029 -11.82 1 95.5 162 SER B CA 1
ATOM 3119 C C . SER B 1 162 ? 11.109 2.27 -12.352 1 95.5 162 SER B C 1
ATOM 3121 O O . SER B 1 162 ? 10.273 2.84 -13.047 1 95.5 162 SER B O 1
ATOM 3123 N N . ARG B 1 163 ? 10.953 0.977 -12 1 95.75 163 ARG B N 1
ATOM 3124 C CA . ARG B 1 163 ? 9.867 0.126 -12.469 1 95.75 163 ARG B CA 1
ATOM 3125 C C . ARG B 1 163 ? 8.586 0.384 -11.68 1 95.75 163 ARG B C 1
ATOM 3127 O O . ARG B 1 163 ? 7.484 0.142 -12.172 1 95.75 163 ARG B O 1
ATOM 3134 N N . ILE B 1 164 ? 8.797 0.952 -10.43 1 97.75 164 ILE B N 1
ATOM 3135 C CA . ILE B 1 164 ? 7.629 0.878 -9.562 1 97.75 164 ILE B CA 1
ATOM 3136 C C . ILE B 1 164 ? 7.23 2.283 -9.117 1 97.75 164 ILE B C 1
ATOM 3138 O O . ILE B 1 164 ? 6.141 2.48 -8.57 1 97.75 164 ILE B O 1
ATOM 3142 N N . LYS B 1 165 ? 8.07 3.273 -9.32 1 97.25 165 LYS B N 1
ATOM 3143 C CA . LYS B 1 165 ? 7.809 4.621 -8.828 1 97.25 165 LYS B CA 1
ATOM 3144 C C . LYS B 1 165 ? 6.637 5.262 -9.562 1 97.25 165 LYS B C 1
ATOM 3146 O O . LYS B 1 165 ? 6.316 4.879 -10.688 1 97.25 165 LYS B O 1
ATOM 3151 N N . PRO B 1 166 ? 5.965 6.238 -8.914 1 97.44 166 PRO B N 1
ATOM 3152 C CA . PRO B 1 166 ? 4.977 7.035 -9.641 1 97.44 166 PRO B CA 1
ATOM 3153 C C . PRO B 1 166 ? 5.594 7.848 -10.773 1 97.44 166 PRO B C 1
ATOM 3155 O O . PRO B 1 166 ? 6.777 8.188 -10.719 1 97.44 166 PRO B O 1
ATOM 3158 N N . PRO B 1 167 ? 4.809 8.219 -11.773 1 95.56 167 PRO B N 1
ATOM 3159 C CA . PRO B 1 167 ? 5.32 9.008 -12.898 1 95.56 167 PRO B CA 1
ATOM 3160 C C . PRO B 1 167 ? 5.984 10.312 -12.453 1 95.56 167 PRO B C 1
ATOM 3162 O O . PRO B 1 167 ? 6.992 10.727 -13.031 1 95.56 167 PRO B O 1
ATOM 3165 N N . ASN B 1 168 ? 5.438 10.977 -11.438 1 95.94 168 ASN B N 1
ATOM 3166 C CA . ASN B 1 168 ? 5.977 12.203 -10.844 1 95.94 168 ASN B CA 1
ATOM 3167 C C . ASN B 1 168 ? 6.305 12.008 -9.367 1 95.94 168 ASN B C 1
ATOM 3169 O O . ASN B 1 168 ? 5.527 12.406 -8.492 1 95.94 168 ASN B O 1
ATOM 3173 N N . PRO B 1 169 ? 7.438 11.469 -9.148 1 96.25 169 PRO B N 1
ATOM 3174 C CA . PRO B 1 169 ? 7.75 11.133 -7.758 1 96.25 169 PRO B CA 1
ATOM 3175 C C . PRO B 1 169 ? 8.023 12.367 -6.895 1 96.25 169 PRO B C 1
ATOM 3177 O O . PRO B 1 169 ? 8.406 13.414 -7.418 1 96.25 169 PRO B O 1
ATOM 3180 N N . TYR B 1 170 ? 7.785 12.195 -5.625 1 95.19 170 TYR B N 1
ATOM 3181 C CA . TYR B 1 170 ? 8.039 13.227 -4.625 1 95.19 170 TYR B CA 1
ATOM 3182 C C . TYR B 1 170 ? 9.5 13.648 -4.648 1 95.19 170 TYR B C 1
ATOM 3184 O O . TYR B 1 170 ? 10.398 12.812 -4.797 1 95.19 170 TYR B O 1
ATOM 3192 N N . PRO B 1 171 ? 9.781 14.953 -4.559 1 93.06 171 PRO B N 1
ATOM 3193 C CA . PRO B 1 171 ? 11.18 15.391 -4.602 1 93.06 171 PRO B CA 1
ATOM 3194 C C . PRO B 1 171 ? 12.047 14.703 -3.547 1 93.06 171 PRO B C 1
ATOM 3196 O O . PRO B 1 171 ? 11.695 14.703 -2.363 1 93.06 171 PRO B O 1
ATOM 3199 N N . ILE B 1 172 ? 13.195 14.219 -3.988 1 93.81 172 ILE B N 1
ATOM 3200 C CA . ILE B 1 172 ? 14.039 13.375 -3.148 1 93.81 172 ILE B CA 1
ATOM 3201 C C . ILE B 1 172 ? 14.555 14.18 -1.962 1 93.81 172 ILE B C 1
ATOM 3203 O O . ILE B 1 172 ? 14.742 13.641 -0.868 1 93.81 172 ILE B O 1
ATOM 3207 N N . GLU B 1 173 ? 14.75 15.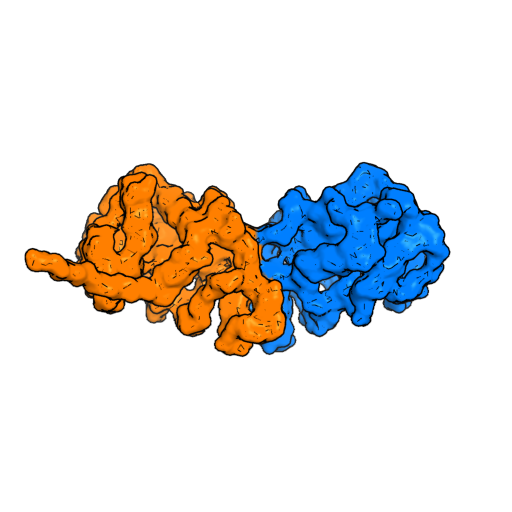492 -2.068 1 91.44 173 GLU B N 1
ATOM 3208 C CA . GLU B 1 173 ? 15.234 16.344 -0.987 1 91.44 173 GLU B CA 1
ATOM 3209 C C . GLU B 1 173 ? 14.242 16.375 0.173 1 91.44 173 GLU B C 1
ATOM 3211 O O . GLU B 1 173 ? 14.648 16.469 1.336 1 91.44 173 GLU B O 1
ATOM 3216 N N . TYR B 1 174 ? 12.961 16.328 -0.16 1 91.31 174 TYR B N 1
ATOM 3217 C CA . TYR B 1 174 ? 11.93 16.344 0.874 1 91.31 174 TYR B CA 1
ATOM 3218 C C . TYR B 1 174 ? 11.789 14.969 1.525 1 91.31 174 TYR B C 1
ATOM 3220 O O . TYR B 1 174 ? 11.516 14.867 2.723 1 91.31 174 TYR B O 1
ATOM 3228 N N . VAL B 1 175 ? 12 13.938 0.722 1 93.12 175 VAL B N 1
ATOM 3229 C CA . VAL B 1 175 ? 11.984 12.57 1.24 1 93.12 175 VAL B CA 1
ATOM 3230 C C . VAL B 1 175 ? 13.031 12.422 2.338 1 93.12 175 VAL B C 1
ATOM 3232 O O . VAL B 1 175 ? 12.742 11.914 3.422 1 93.12 175 VAL B O 1
ATOM 3235 N N . LYS B 1 176 ? 14.164 12.984 2.137 1 92 176 LYS B N 1
ATOM 3236 C CA . LYS B 1 176 ? 15.312 12.797 3.02 1 92 176 LYS B CA 1
ATOM 3237 C C . LYS B 1 176 ? 15.148 13.594 4.309 1 92 176 LYS B C 1
ATOM 3239 O O . LYS B 1 176 ? 15.828 13.328 5.301 1 92 176 LYS B O 1
ATOM 3244 N N . GLN B 1 177 ? 14.242 14.531 4.324 1 90.44 177 GLN B N 1
ATOM 3245 C CA . GLN B 1 177 ? 14.086 15.422 5.473 1 90.44 177 GLN B CA 1
ATOM 3246 C C . GLN B 1 177 ? 13.016 14.914 6.426 1 90.44 177 GLN B C 1
ATOM 3248 O O . GLN B 1 177 ? 12.922 15.367 7.57 1 90.44 177 GLN B O 1
ATOM 3253 N N . ALA B 1 178 ? 12.25 13.977 5.957 1 92.75 178 ALA B N 1
ATOM 3254 C CA . ALA B 1 178 ? 11.047 13.602 6.703 1 92.75 178 ALA B CA 1
ATOM 3255 C C . ALA B 1 178 ? 11.336 12.445 7.652 1 92.75 178 ALA B C 1
ATOM 3257 O O . ALA B 1 178 ? 12.078 11.523 7.312 1 92.75 178 ALA B O 1
ATOM 3258 N N . LYS B 1 179 ? 10.688 12.414 8.805 1 92 179 LYS B N 1
ATOM 3259 C CA . LYS B 1 179 ? 10.773 11.336 9.781 1 92 179 LYS B CA 1
ATOM 3260 C C . LYS B 1 179 ? 9.891 10.156 9.375 1 92 179 LYS B C 1
ATOM 3262 O O . LYS B 1 179 ? 10.25 9 9.602 1 92 179 LYS B O 1
ATOM 3267 N N . TRP B 1 180 ? 8.82 10.336 8.781 1 95.69 180 TRP B N 1
ATOM 3268 C CA . TRP B 1 180 ? 7.762 9.406 8.414 1 95.69 180 TRP B CA 1
ATOM 3269 C C . TRP B 1 180 ? 7.246 8.648 9.633 1 95.69 180 TRP B C 1
ATOM 3271 O O . TRP B 1 180 ? 7.684 7.531 9.914 1 95.69 180 TRP B O 1
ATOM 3281 N N . HIS B 1 181 ? 6.277 9.18 10.289 1 98.25 181 HIS B N 1
ATOM 3282 C CA . HIS B 1 181 ? 5.68 8.57 11.477 1 98.25 181 HIS B CA 1
ATOM 3283 C C . HIS B 1 181 ? 4.77 7.406 11.094 1 98.25 181 HIS B C 1
ATOM 3285 O O . HIS B 1 181 ? 4.121 7.438 10.047 1 98.25 181 HIS B O 1
ATOM 3291 N N . THR B 1 182 ? 4.766 6.414 11.953 1 98.69 182 THR B N 1
ATOM 3292 C CA . THR B 1 182 ? 3.699 5.418 11.875 1 98.69 182 THR B CA 1
ATOM 3293 C C . THR B 1 182 ? 2.398 5.973 12.445 1 98.69 182 THR B C 1
ATOM 3295 O O . THR B 1 182 ? 2.404 6.996 13.133 1 98.69 182 THR B O 1
ATOM 3298 N N . VAL B 1 183 ? 1.316 5.297 12.18 1 98.69 183 VAL B N 1
ATOM 3299 C CA . VAL B 1 183 ? 0.027 5.672 12.75 1 98.69 183 VAL B CA 1
ATOM 3300 C C . VAL B 1 183 ? 0.102 5.621 14.273 1 98.69 183 VAL B C 1
ATOM 3302 O O . VAL B 1 183 ? -0.376 6.531 14.953 1 98.69 183 VAL B O 1
ATOM 3305 N N . ASP B 1 184 ? 0.736 4.609 14.812 1 98.44 184 ASP B N 1
ATOM 3306 C CA . ASP B 1 184 ? 0.881 4.469 16.25 1 98.44 184 ASP B CA 1
ATOM 3307 C C . ASP B 1 184 ? 1.636 5.656 16.844 1 98.44 184 ASP B C 1
ATOM 3309 O O . ASP B 1 184 ? 1.26 6.176 17.906 1 98.44 184 ASP B O 1
ATOM 3313 N N . GLU B 1 185 ? 2.658 6.023 16.219 1 98.56 185 GLU B N 1
ATOM 3314 C CA . GLU B 1 185 ? 3.451 7.152 16.688 1 98.56 185 GLU B CA 1
ATOM 3315 C C . GLU B 1 185 ? 2.637 8.445 16.672 1 98.56 185 GLU B C 1
ATOM 3317 O O . GLU B 1 185 ? 2.691 9.227 17.625 1 98.56 185 GLU B O 1
ATOM 3322 N N . LEU B 1 186 ? 1.873 8.664 15.625 1 98.75 186 LEU B N 1
ATOM 3323 C CA . LEU B 1 186 ? 1.028 9.844 15.539 1 98.75 186 LEU B CA 1
ATOM 3324 C C . LEU B 1 186 ? -0.043 9.828 16.625 1 98.75 186 LEU B C 1
ATOM 3326 O O . LEU B 1 186 ? -0.293 10.852 17.281 1 98.75 186 LEU B O 1
ATOM 3330 N N . MET B 1 187 ? -0.647 8.711 16.797 1 98.81 187 MET B N 1
ATOM 3331 C CA . MET B 1 187 ? -1.686 8.586 17.812 1 98.81 187 MET B CA 1
ATOM 3332 C C . MET B 1 187 ? -1.109 8.82 19.203 1 98.81 187 MET B C 1
ATOM 3334 O O . MET B 1 187 ? -1.74 9.469 20.047 1 98.81 187 MET B O 1
ATOM 3338 N N . ASN B 1 188 ? 0.054 8.305 19.453 1 98.75 188 ASN B N 1
ATOM 3339 C CA . ASN B 1 188 ? 0.708 8.5 20.734 1 98.75 188 ASN B CA 1
ATOM 3340 C C . ASN B 1 188 ? 1.044 9.969 20.984 1 98.75 188 ASN B C 1
ATOM 3342 O O . ASN B 1 188 ? 0.949 10.461 22.109 1 98.75 188 ASN B O 1
ATOM 3346 N N . LEU B 1 189 ? 1.478 10.633 19.938 1 98.75 189 LEU B N 1
ATOM 3347 C CA . LEU B 1 189 ? 1.734 12.07 20.047 1 98.75 189 LEU B CA 1
ATOM 3348 C C . LEU B 1 189 ? 0.463 12.82 20.422 1 98.75 189 LEU B C 1
ATOM 3350 O O . LEU B 1 189 ? 0.474 13.648 21.328 1 98.75 189 LEU B O 1
ATOM 3354 N N . VAL B 1 190 ? -0.664 12.523 19.734 1 98.88 190 VAL B N 1
ATOM 3355 C CA . VAL B 1 190 ? -1.939 13.203 19.953 1 98.88 190 VAL B CA 1
ATOM 3356 C C . VAL B 1 190 ? -2.455 12.922 21.359 1 98.88 190 VAL B C 1
ATOM 3358 O O . VAL B 1 190 ? -2.803 13.844 22.094 1 98.88 190 VAL B O 1
ATOM 3361 N N . LYS B 1 191 ? -2.387 11.68 21.766 1 98.88 191 LYS B N 1
ATOM 3362 C CA . LYS B 1 191 ? -2.83 11.297 23.109 1 98.88 191 LYS B CA 1
ATOM 3363 C C . LYS B 1 191 ? -1.907 11.875 24.188 1 98.88 191 LYS B C 1
ATOM 3365 O O . LYS B 1 191 ? -2.371 12.328 25.219 1 98.88 191 LYS B O 1
ATOM 3370 N N . GLY B 1 192 ? -0.654 11.844 23.875 1 98.81 192 GLY B N 1
ATOM 3371 C CA . GLY B 1 192 ? 0.341 12.32 24.812 1 98.81 192 GLY B CA 1
ATOM 3372 C C . GLY B 1 192 ? 0.195 13.797 25.141 1 98.81 192 GLY B C 1
ATOM 3373 O O . GLY B 1 192 ? 0.591 14.25 26.203 1 98.81 192 GLY B O 1
ATOM 3374 N N . ALA B 1 193 ? -0.36 14.539 24.219 1 98.81 193 ALA B N 1
ATOM 3375 C CA . ALA B 1 193 ? -0.557 15.977 24.406 1 98.81 193 ALA B CA 1
ATOM 3376 C C . ALA B 1 193 ? -1.827 16.25 25.203 1 98.81 193 ALA B C 1
ATOM 3378 O O . ALA B 1 193 ? -2.074 17.391 25.609 1 98.81 193 ALA B O 1
ATOM 3379 N N . GLY B 1 194 ? -2.693 15.266 25.375 1 98.81 194 GLY B N 1
ATOM 3380 C CA . GLY B 1 194 ? -3.885 15.422 26.188 1 98.81 194 GLY B CA 1
ATOM 3381 C C . GLY B 1 194 ? -5.172 15.258 25.406 1 98.81 194 GLY B C 1
ATOM 3382 O O . GLY B 1 194 ? -6.266 15.328 25.984 1 98.81 194 GLY B O 1
ATOM 3383 N N . PHE B 1 195 ? -5.098 14.938 24.156 1 98.94 195 PHE B N 1
ATOM 3384 C CA . PHE B 1 195 ? -6.285 14.812 23.312 1 98.94 195 PHE B CA 1
ATOM 338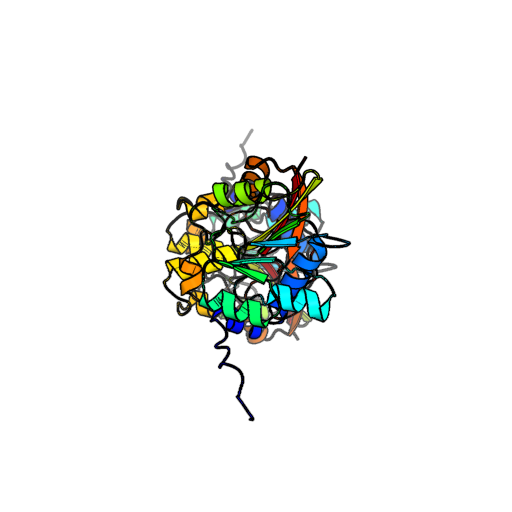5 C C . PHE B 1 195 ? -6.918 13.438 23.484 1 98.94 195 PHE B C 1
ATOM 3387 O O . PHE B 1 195 ? -6.23 12.469 23.812 1 98.94 195 PHE B O 1
ATOM 3394 N N . ILE B 1 196 ? -8.219 13.359 23.219 1 98.88 196 ILE B N 1
ATOM 3395 C CA . ILE B 1 196 ? -8.938 12.109 23 1 98.88 196 ILE B CA 1
ATOM 3396 C C . ILE B 1 196 ? -9.188 11.914 21.516 1 98.88 196 ILE B C 1
ATOM 3398 O O . ILE B 1 196 ? -9.828 12.75 20.859 1 98.88 196 ILE B O 1
ATOM 3402 N N . ILE B 1 197 ? -8.68 10.867 21 1 98.94 197 ILE B N 1
ATOM 3403 C CA . ILE B 1 197 ? -8.883 10.617 19.578 1 98.94 197 ILE B CA 1
ATOM 3404 C C . ILE B 1 197 ? -10.344 10.258 19.312 1 98.94 197 ILE B C 1
ATOM 3406 O O . ILE B 1 197 ? -10.883 9.344 19.938 1 98.94 197 ILE B O 1
ATOM 3410 N N . VAL B 1 198 ? -10.953 10.969 18.312 1 98.75 198 VAL B N 1
ATOM 3411 C CA . VAL B 1 198 ? -12.383 10.766 18.125 1 98.75 198 VAL B CA 1
ATOM 3412 C C . VAL B 1 198 ? -12.656 10.234 16.719 1 98.75 198 VAL B C 1
ATOM 3414 O O . VAL B 1 198 ? -13.75 9.742 16.438 1 98.75 198 VAL B O 1
ATOM 3417 N N . LYS B 1 199 ? -11.695 10.32 15.859 1 98.56 199 LYS B N 1
ATOM 3418 C CA . LYS B 1 199 ? -11.906 9.875 14.484 1 98.56 199 LYS B CA 1
ATOM 3419 C C . LYS B 1 199 ? -10.578 9.641 13.773 1 98.56 199 LYS B C 1
ATOM 3421 O O . LYS B 1 199 ? -9.602 10.359 14.008 1 98.56 199 LYS B O 1
ATOM 3426 N N . THR B 1 200 ? -10.492 8.641 12.945 1 98.88 200 THR B N 1
ATOM 3427 C CA . THR B 1 200 ? -9.383 8.383 12.031 1 98.88 200 THR B CA 1
ATOM 3428 C C . THR B 1 200 ? -9.898 8.086 10.625 1 98.88 200 THR B C 1
ATOM 3430 O O . THR B 1 200 ? -10.82 7.293 10.453 1 98.88 200 THR B O 1
ATOM 3433 N N . MET B 1 201 ? -9.344 8.75 9.641 1 98.94 201 MET B N 1
ATOM 3434 C CA . MET B 1 201 ? -9.703 8.562 8.234 1 98.94 201 MET B CA 1
ATOM 3435 C C . MET B 1 201 ? -8.453 8.422 7.375 1 98.94 201 MET B C 1
ATOM 3437 O O . MET B 1 201 ? -7.355 8.789 7.801 1 98.94 201 MET B O 1
ATOM 3441 N N . GLN B 1 202 ? -8.68 7.863 6.211 1 98.94 202 GLN B N 1
ATOM 3442 C CA . GLN B 1 202 ? -7.547 7.574 5.344 1 98.94 202 GLN B CA 1
ATOM 3443 C C . GLN B 1 202 ? -7.922 7.738 3.873 1 98.94 202 GLN B C 1
ATOM 3445 O O . GLN B 1 202 ? -9.102 7.676 3.518 1 98.94 202 GLN B O 1
ATOM 3450 N N . THR B 1 203 ? -6.957 8.039 3.059 1 98.94 203 THR B N 1
ATOM 3451 C CA . THR B 1 203 ? -7.062 8.062 1.604 1 98.94 203 THR B CA 1
ATOM 3452 C C . THR B 1 203 ? -5.77 7.57 0.96 1 98.94 203 THR B C 1
ATOM 3454 O O . THR B 1 203 ? -4.844 7.152 1.657 1 98.94 203 THR B O 1
ATOM 3457 N N . LEU B 1 204 ? -5.758 7.574 -0.42 1 98.81 204 LEU B N 1
ATOM 3458 C CA . LEU B 1 204 ? -4.625 7.055 -1.179 1 98.81 204 LEU B CA 1
ATOM 3459 C C . LEU B 1 204 ? -4.418 5.57 -0.903 1 98.81 204 LEU B C 1
ATOM 3461 O O . LEU B 1 204 ? -3.328 5.156 -0.499 1 98.81 204 LEU B O 1
ATOM 3465 N N . THR B 1 205 ? -5.438 4.785 -1.225 1 98.81 205 THR B N 1
ATOM 3466 C CA . THR B 1 205 ? -5.422 3.342 -1.027 1 98.81 205 THR B CA 1
ATOM 3467 C C . THR B 1 205 ? -4.801 2.639 -2.232 1 98.81 205 THR B C 1
ATOM 3469 O O . THR B 1 205 ? -4.461 1.456 -2.16 1 98.81 205 THR B O 1
ATOM 3472 N N . ARG B 1 206 ? -4.629 3.311 -3.334 1 98.75 206 ARG B N 1
ATOM 3473 C CA . ARG B 1 206 ? -3.918 2.748 -4.477 1 98.75 206 ARG B CA 1
ATOM 3474 C C . ARG B 1 206 ? -2.41 2.771 -4.254 1 98.75 206 ARG B C 1
ATOM 3476 O O . ARG B 1 206 ? -1.89 3.666 -3.584 1 98.75 206 ARG B O 1
ATOM 3483 N N . HIS B 1 207 ? -1.752 1.806 -4.875 1 98.75 207 HIS B N 1
ATOM 3484 C CA . HIS B 1 207 ? -0.294 1.842 -4.859 1 98.75 207 HIS B CA 1
ATOM 3485 C C . HIS B 1 207 ? 0.23 3.145 -5.457 1 98.75 207 HIS B C 1
ATOM 3487 O O . HIS B 1 207 ? -0.402 3.727 -6.34 1 98.75 207 HIS B O 1
ATOM 3493 N N . PRO B 1 208 ? 1.417 3.602 -5.004 1 98.69 208 PRO B N 1
ATOM 3494 C CA . PRO B 1 208 ? 1.964 4.879 -5.469 1 98.69 208 PRO B CA 1
ATOM 3495 C C . PRO B 1 208 ? 2 4.988 -6.992 1 98.69 208 PRO B C 1
ATOM 3497 O O . PRO B 1 208 ? 1.702 6.047 -7.547 1 98.69 208 PRO B O 1
ATOM 3500 N N . LYS B 1 209 ? 2.305 3.947 -7.648 1 98.38 209 LYS B N 1
ATOM 3501 C CA . LYS B 1 209 ? 2.389 3.916 -9.102 1 98.38 209 LYS B CA 1
ATOM 3502 C C . LYS B 1 209 ? 1.061 4.312 -9.742 1 98.38 209 LYS B C 1
ATOM 3504 O O . LYS B 1 209 ? 1.037 4.906 -10.82 1 98.38 209 LYS B O 1
ATOM 3509 N N . TYR B 1 210 ? -0.035 4.07 -9.039 1 98.62 210 TYR B N 1
ATOM 3510 C CA . TYR B 1 210 ? -1.36 4.227 -9.633 1 98.62 210 TYR B CA 1
ATOM 3511 C C . TYR B 1 210 ? -2.154 5.309 -8.906 1 98.62 210 TYR B C 1
ATOM 3513 O O . TYR B 1 210 ? -3.295 5.602 -9.273 1 98.62 210 TYR B O 1
ATOM 3521 N N . SER B 1 211 ? -1.627 5.918 -7.875 1 98.25 211 SER B N 1
ATOM 3522 C CA . SER B 1 211 ? -2.373 6.762 -6.945 1 98.25 211 SER B CA 1
ATOM 3523 C C . SER B 1 211 ? -2.949 7.984 -7.652 1 98.25 211 SER B C 1
ATOM 3525 O O . SER B 1 211 ? -3.998 8.5 -7.258 1 98.25 211 SER B O 1
ATOM 3527 N N . ASN B 1 212 ? -2.246 8.438 -8.711 1 98.56 212 ASN B N 1
ATOM 3528 C CA . ASN B 1 212 ? -2.697 9.656 -9.375 1 98.56 212 ASN B CA 1
ATOM 3529 C C . ASN B 1 212 ? -3.684 9.352 -10.5 1 98.56 212 ASN B C 1
ATOM 3531 O O . ASN B 1 212 ? -4.078 10.242 -11.25 1 98.56 212 ASN B O 1
ATOM 3535 N N . ASN B 1 213 ? -4.074 8.07 -10.688 1 98 213 ASN B N 1
ATOM 3536 C CA . ASN B 1 213 ? -4.969 7.68 -11.773 1 98 213 ASN B CA 1
ATOM 3537 C C . ASN B 1 213 ? -6.379 8.227 -11.562 1 98 213 ASN B C 1
ATOM 3539 O O . ASN B 1 213 ? -7.086 8.523 -12.531 1 98 213 ASN B O 1
ATOM 3543 N N . GLU B 1 214 ? -6.809 8.312 -10.289 1 98.19 214 GLU B N 1
ATOM 3544 C CA . GLU B 1 214 ? -8.148 8.797 -9.984 1 98.19 214 GLU B CA 1
ATOM 3545 C C . GLU B 1 214 ? -8.219 9.398 -8.586 1 98.19 214 GLU B C 1
ATOM 3547 O O . GLU B 1 214 ? -7.414 9.055 -7.719 1 98.19 214 GLU B O 1
ATOM 3552 N N . VAL B 1 215 ? -9.18 10.305 -8.414 1 98.69 215 VAL B N 1
ATOM 3553 C CA . VAL B 1 215 ? -9.453 10.867 -7.102 1 98.69 215 VAL B CA 1
ATOM 3554 C C . VAL B 1 215 ? -10.047 9.789 -6.191 1 98.69 215 VAL B C 1
ATOM 3556 O O . VAL B 1 215 ? -10.844 8.961 -6.641 1 98.69 215 VAL B O 1
ATOM 3559 N N . GLU B 1 216 ? -9.656 9.797 -4.93 1 98.69 216 GLU B N 1
ATOM 3560 C CA . GLU B 1 216 ? -10.227 8.898 -3.93 1 98.69 216 GLU B CA 1
ATOM 3561 C C . GLU B 1 216 ? -10.969 9.672 -2.846 1 98.69 216 GLU B C 1
ATOM 3563 O O . GLU B 1 216 ? -10.453 10.664 -2.316 1 98.69 216 GLU B O 1
ATOM 3568 N N . TYR B 1 217 ? -12.125 9.219 -2.52 1 98.69 217 TYR B N 1
ATOM 3569 C CA . TYR B 1 217 ? -12.812 9.734 -1.338 1 98.69 217 TYR B CA 1
ATOM 3570 C C . TYR B 1 217 ? -12.297 9.047 -0.074 1 98.69 217 TYR B C 1
ATOM 3572 O O . TYR B 1 217 ? -12.008 7.852 -0.083 1 98.69 217 TYR B O 1
ATOM 3580 N N . PRO B 1 218 ? -12.195 9.812 0.981 1 98.81 218 PRO B N 1
ATOM 3581 C CA . PRO B 1 218 ? -11.656 9.211 2.203 1 98.81 218 PRO B CA 1
ATOM 3582 C C . PRO B 1 218 ? -12.547 8.102 2.752 1 98.81 218 PRO B C 1
ATOM 3584 O O . PRO B 1 218 ? -13.766 8.141 2.588 1 98.81 218 PRO B O 1
ATOM 3587 N N . ILE B 1 219 ? -11.922 7.137 3.371 1 98.81 219 ILE B N 1
ATOM 3588 C CA . ILE B 1 219 ? -12.641 6.055 4.039 1 98.81 219 ILE B CA 1
ATOM 3589 C C . ILE B 1 219 ? -12.219 5.984 5.504 1 98.81 219 ILE B C 1
ATOM 3591 O O . ILE B 1 219 ? -11.195 6.551 5.891 1 98.81 219 ILE B O 1
ATOM 3595 N N . ASP B 1 220 ? -12.977 5.266 6.34 1 98.75 220 ASP B N 1
ATOM 3596 C CA . ASP B 1 220 ? -12.664 5.094 7.754 1 98.75 220 ASP B CA 1
ATOM 3597 C C . ASP B 1 220 ? -11.398 4.254 7.934 1 98.75 220 ASP B C 1
ATOM 3599 O O . ASP B 1 220 ? -11.133 3.35 7.145 1 98.75 220 ASP B O 1
ATOM 3603 N N . GLY B 1 221 ? -10.664 4.578 8.93 1 98.56 221 GLY B N 1
ATOM 3604 C CA . GLY B 1 221 ? -9.57 3.711 9.336 1 98.56 221 GLY B CA 1
ATOM 3605 C C . GLY B 1 221 ? -8.203 4.285 9.023 1 98.56 221 GLY B C 1
ATOM 3606 O O . GLY B 1 221 ? -8.055 5.5 8.859 1 98.56 221 GLY B O 1
ATOM 3607 N N . TYR B 1 222 ? -7.172 3.434 9.125 1 98.75 222 TYR B N 1
ATOM 3608 C CA . TYR B 1 222 ? -5.801 3.916 9 1 98.75 222 TYR B CA 1
ATOM 3609 C C . TYR B 1 222 ? -4.887 2.834 8.438 1 98.75 222 TYR B C 1
ATOM 3611 O O . TYR B 1 222 ? -3.678 3.031 8.32 1 98.75 222 TYR B O 1
ATOM 3619 N N . ASP B 1 223 ? -5.414 1.662 8.062 1 98.56 223 ASP B N 1
ATOM 3620 C CA . ASP B 1 223 ? -4.566 0.491 7.867 1 98.56 223 ASP B CA 1
ATOM 3621 C C . ASP B 1 223 ? -4.426 0.161 6.383 1 98.56 223 ASP B C 1
ATOM 3623 O O . ASP B 1 223 ? -3.768 -0.815 6.016 1 98.56 223 ASP B O 1
ATOM 3627 N N . LYS B 1 224 ? -5.027 1.007 5.469 1 98.62 224 LYS B N 1
ATOM 3628 C CA . LYS B 1 224 ? -5.008 0.719 4.035 1 98.62 224 LYS B CA 1
ATOM 3629 C C . LYS B 1 224 ? -4.473 1.909 3.244 1 98.62 224 LYS B C 1
ATOM 3631 O O . LYS B 1 224 ? -3.814 1.733 2.219 1 98.62 224 LYS B O 1
ATOM 3636 N N . GLY B 1 225 ? -4.812 3.094 3.721 1 98.81 225 GLY B N 1
ATOM 3637 C CA . GLY B 1 225 ? -4.445 4.301 3 1 98.81 225 GLY B CA 1
ATOM 3638 C C . GLY B 1 225 ? -3.098 4.859 3.418 1 98.81 225 GLY B C 1
ATOM 3639 O O . GLY B 1 225 ? -2.707 4.742 4.582 1 98.81 225 GLY B O 1
ATOM 3640 N N . ASP B 1 226 ? -2.467 5.527 2.514 1 98.88 226 ASP B N 1
ATOM 3641 C CA . ASP B 1 226 ? -1.101 5.992 2.729 1 98.88 226 ASP B CA 1
ATOM 3642 C C . ASP B 1 226 ? -1.087 7.391 3.342 1 98.88 226 ASP B C 1
ATOM 3644 O O . ASP B 1 226 ? -0.047 7.859 3.812 1 98.88 226 ASP B O 1
ATOM 3648 N N . TYR B 1 227 ? -2.158 8.094 3.246 1 98.94 227 TYR B N 1
ATOM 3649 C CA . TYR B 1 227 ? -2.359 9.383 3.908 1 98.94 227 TYR B CA 1
ATOM 3650 C C . TYR B 1 227 ? -3.482 9.289 4.934 1 98.94 227 TYR B C 1
ATOM 3652 O O . TYR B 1 227 ? -4.633 9.031 4.582 1 98.94 227 TYR B O 1
ATOM 3660 N N . VAL B 1 228 ? -3.141 9.516 6.203 1 98.94 228 VAL B N 1
ATOM 3661 C CA . VAL B 1 228 ? -4.062 9.273 7.305 1 98.94 228 VAL B CA 1
ATOM 3662 C C . VAL B 1 228 ? -4.289 10.562 8.094 1 98.94 228 VAL B C 1
ATOM 3664 O O . VAL B 1 228 ? -3.346 11.312 8.344 1 98.94 228 VAL B O 1
ATOM 3667 N N . ALA B 1 229 ? -5.516 10.812 8.469 1 98.94 229 ALA B N 1
ATOM 3668 C CA . ALA B 1 229 ? -5.871 11.938 9.336 1 98.94 229 ALA B CA 1
ATOM 3669 C C . ALA B 1 229 ? -6.43 11.453 10.664 1 98.94 229 ALA B C 1
ATOM 3671 O O . ALA B 1 229 ? -7.266 10.547 10.703 1 98.94 229 ALA B O 1
ATOM 3672 N N . ILE B 1 230 ? -5.973 12 11.703 1 98.94 230 ILE B N 1
ATOM 3673 C CA . ILE B 1 230 ? -6.418 11.734 13.07 1 98.94 230 ILE B CA 1
ATOM 3674 C C . ILE B 1 230 ? -7.047 13 13.656 1 98.94 230 ILE B C 1
ATOM 3676 O O . ILE B 1 230 ? -6.457 14.078 13.602 1 98.94 230 ILE B O 1
ATOM 3680 N N . LYS B 1 231 ? -8.258 12.875 14.172 1 98.88 231 LYS B N 1
ATOM 3681 C CA . LYS B 1 231 ? -8.93 13.984 14.836 1 98.88 231 LYS B CA 1
ATOM 3682 C C . LYS B 1 231 ? -8.93 13.797 16.359 1 98.88 231 LYS B C 1
ATOM 3684 O O . LYS B 1 231 ? -9.414 12.781 16.859 1 98.88 231 LYS B O 1
ATOM 3689 N N . GLY B 1 232 ? -8.352 14.68 17.016 1 98.88 232 GLY B N 1
ATOM 3690 C CA . GLY B 1 232 ? -8.328 14.703 18.469 1 98.88 232 GLY B CA 1
ATOM 3691 C C . GLY B 1 232 ? -9.211 15.781 19.062 1 98.88 232 GLY B C 1
ATOM 3692 O O . GLY B 1 232 ? -9.305 16.891 18.531 1 98.88 232 GLY B O 1
ATOM 3693 N N . TRP B 1 233 ? -9.844 15.469 20.156 1 98.81 233 TRP B N 1
ATOM 3694 C CA . TRP B 1 233 ? -10.703 16.375 20.922 1 98.81 233 TRP B CA 1
ATOM 3695 C C . TRP B 1 233 ? -10.023 16.797 22.219 1 98.81 233 TRP B C 1
ATOM 3697 O O . TRP B 1 233 ? -9.43 15.977 22.906 1 98.8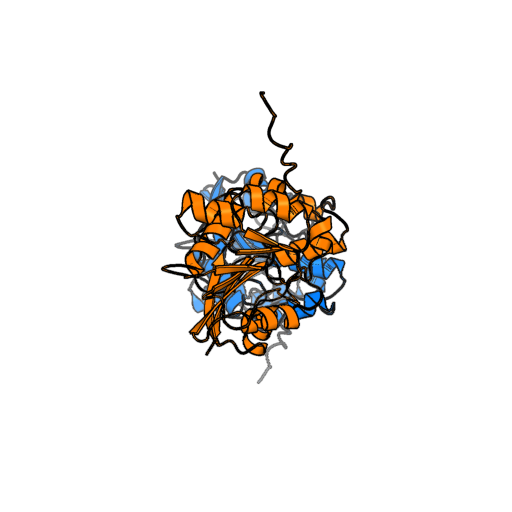1 233 TRP B O 1
ATOM 3707 N N . LYS B 1 234 ? -10.055 18.094 22.484 1 98.81 234 LYS B N 1
ATOM 3708 C CA . LYS B 1 234 ? -9.531 18.609 23.734 1 98.81 234 LYS B CA 1
ATOM 3709 C C . LYS B 1 234 ? -10.602 18.594 24.828 1 98.81 234 LYS B C 1
ATOM 3711 O O . LYS B 1 234 ? -11.57 19.344 24.766 1 98.81 234 LYS B O 1
ATOM 3716 N N . PRO B 1 235 ? -10.383 17.828 25.828 1 98.12 235 PRO B N 1
ATOM 3717 C CA . PRO B 1 235 ? -11.398 17.766 26.875 1 98.12 235 PRO B CA 1
ATOM 3718 C C . PRO B 1 235 ? -11.383 19 27.766 1 98.12 235 PRO B C 1
ATOM 3720 O O . PRO B 1 235 ? -10.352 19.672 27.891 1 98.12 235 PRO B O 1
#